Protein AF-A0A8T4SSE7-F1 (afdb_monomer_lite)

pLDDT: mean 73.61, std 21.94, range [21.42, 97.31]

Secondary structure (DSSP, 8-state):
---TTS-GGGGGGS-HHHHHHHHTTS-HHHHHHHHHH--HHHHHHHHHTHHHHHHH-HHHHHHHHHHHHHHHHHHHHTT-SS-HHHHTS-HHHHHHHGGGEEEE--BSSBTT--SS-TT-PPBS---B--HHHHHHHHHHHHHH----SPPEE-SS-GGGS-SSHHHHHHHHHHHHHHH-----EEE---TT-HHHHHHHHHHTTT--SEEE---HHHHHHHHHTTS-----HHHHHH--GGGTTS-TTS-HHHHHHHHTS----S-----------SSS----TTS-----S-SEEEE-SS-EEEEEE-SS--SS-TTSEEEEE--SPPSS-----TTSBTHHHHTTSEEEE----SSS---EEEE-SS-EEEEEE-TT-BEEEE-

Sequence (387 aa):
MKSLGEDRTVLSSFGPYEIIDMLKPIGEDERRKLVHELDKPALAHLAYFLKYFERFLPDFASEVESRVIGEHHKHIDTGSMLPYAISDYSKKEREIIYQNIMAFQAGFGCGGACTFCGLDAVPVVRDRMPLEHQIALFEDIGTHSKRQHPLNYYANDILETIDNVEDYERLSYHFLLNLKSSFNGKTSIPSGKEELYKELCIKYKGGVPVSASLSDENIRRLRNRGIVKISSLSEIKSWQPEDVQFAGLIFPYILEEIFVRGLEPRSVSLRYKQTLHDIGINRNRNKIGYSICESGTIITPYGPHNVMSTFGASDRYPQGQAVVSIGRLSSKPLKIEKGNRVENYLTHSVLINTTHKYGAVRNYKLRNLSSSANVSVNTEGIVVNIF

Radius of gyration: 21.82 Å; chains: 1; bounding box: 56×55×58 Å

Foldseek 3Di:
DPPCPPCVLVQLLFFLVVVLVVCVVPDLVVLLVNLVPHDLQSLLSVLLQLQSCCVRPVSSSVSSVVVLVVQQVVVVVVVDQAFPQPVVADLLRLLQQLQFAQEEEFFSFACVPDLQDLSSGHHDGPGGHALSNLLVVLQSSLVRYPYPDAYDYDRYAVLVHDDAPVSVVSNVVSNCVRRVHQQQGADAQHVPSLVRVLVQCVVVVQDRSHQHQQQLVSVCVNVVVVNDPDNHPVVVVPDALVNPPDPRRDDNVVSCCVHPVVDDPPDDDPDDDDPPPDSFAPPPPPDQADQPDDFFWYGYSSYIKGWAAASHADPRRRSNTSIGGAADADQDEDPDDAQDAPSVQRNRWTWDADDDDPDSWGWIWTDGSHYIWIFTAHSRRTTHDID

Structure (mmCIF, N/CA/C/O backbone):
data_AF-A0A8T4SSE7-F1
#
_entry.id   AF-A0A8T4SSE7-F1
#
loop_
_atom_site.group_PDB
_atom_site.id
_atom_site.type_symbol
_atom_site.label_atom_id
_atom_site.label_alt_id
_atom_site.label_comp_id
_atom_site.label_asym_id
_atom_site.label_entity_id
_atom_site.label_seq_id
_atom_site.pdbx_PDB_ins_code
_atom_site.Cartn_x
_atom_site.Cartn_y
_atom_site.Cartn_z
_atom_site.occupancy
_atom_site.B_iso_or_equiv
_atom_site.auth_seq_id
_atom_site.auth_comp_id
_atom_site.auth_asym_id
_atom_site.auth_atom_id
_atom_site.pdbx_PDB_model_num
ATOM 1 N N . MET A 1 1 ? -31.580 4.420 8.424 1.00 40.78 1 MET A N 1
ATOM 2 C CA . MET A 1 1 ? -30.113 4.261 8.509 1.00 40.78 1 MET A CA 1
ATOM 3 C C . MET A 1 1 ? -29.599 5.340 9.441 1.00 40.78 1 MET A C 1
ATOM 5 O O . MET A 1 1 ? -29.904 6.496 9.179 1.00 40.78 1 MET A O 1
ATOM 9 N N . LYS A 1 2 ? -28.893 4.998 10.533 1.00 36.62 2 LYS A N 1
ATOM 10 C CA . LYS A 1 2 ? -28.059 6.000 11.221 1.00 36.62 2 LYS A CA 1
ATOM 11 C C . LYS A 1 2 ? -27.171 6.625 10.149 1.00 36.62 2 LYS A C 1
ATOM 13 O O . LYS A 1 2 ? -26.639 5.879 9.326 1.00 36.62 2 LYS A O 1
ATOM 18 N N . SER A 1 3 ? -27.131 7.952 10.082 1.00 42.75 3 SER A N 1
ATOM 19 C CA . SER A 1 3 ? -26.379 8.647 9.046 1.00 42.75 3 SER A CA 1
ATOM 20 C C . SER A 1 3 ? -24.946 8.106 9.062 1.00 42.75 3 SER A C 1
ATOM 22 O O . SER A 1 3 ? -24.315 8.010 10.113 1.00 42.75 3 SER A O 1
ATOM 24 N N . LEU A 1 4 ? -24.413 7.743 7.897 1.00 52.50 4 LEU A N 1
ATOM 25 C CA . LEU A 1 4 ? -22.983 7.442 7.749 1.00 52.50 4 LEU A CA 1
ATOM 26 C C . LEU A 1 4 ? -22.098 8.649 8.133 1.00 52.50 4 LEU A C 1
ATOM 28 O O . LEU A 1 4 ? -20.876 8.544 8.135 1.00 52.50 4 LEU A O 1
ATOM 32 N N . GLY A 1 5 ? -22.713 9.794 8.454 1.00 43.19 5 GLY A N 1
ATOM 33 C CA . GLY A 1 5 ? -22.067 11.045 8.811 1.00 43.19 5 GLY A CA 1
ATOM 34 C C . GLY A 1 5 ? -21.585 11.153 10.259 1.00 43.19 5 GLY A C 1
ATOM 35 O O . GLY A 1 5 ? -20.674 11.940 10.487 1.00 43.19 5 GLY A O 1
ATOM 36 N N . GLU A 1 6 ? -22.128 10.396 11.223 1.00 41.72 6 GLU A N 1
ATOM 37 C CA . GLU A 1 6 ? -21.766 10.597 12.643 1.00 41.72 6 GLU A CA 1
ATOM 38 C C . GLU A 1 6 ? -20.554 9.789 13.117 1.00 41.72 6 GLU A C 1
ATOM 40 O O . GLU A 1 6 ? -19.930 10.164 14.107 1.00 41.72 6 GLU A O 1
ATOM 45 N N . ASP A 1 7 ? -20.157 8.737 12.400 1.00 51.44 7 ASP A N 1
ATOM 46 C CA . ASP A 1 7 ? -18.946 7.993 12.743 1.00 51.44 7 ASP A CA 1
ATOM 47 C C . ASP A 1 7 ? -18.224 7.527 11.475 1.00 51.44 7 ASP A C 1
ATOM 49 O O . ASP A 1 7 ? -18.307 6.382 11.048 1.00 51.44 7 ASP A O 1
ATOM 53 N N . ARG A 1 8 ? -17.531 8.453 10.806 1.00 54.66 8 ARG A N 1
ATOM 54 C CA . ARG A 1 8 ? -16.809 8.187 9.545 1.00 54.66 8 ARG A CA 1
ATOM 55 C C . ARG A 1 8 ? -15.664 7.169 9.706 1.00 54.66 8 ARG A C 1
ATOM 57 O O . ARG A 1 8 ? -15.213 6.606 8.710 1.00 54.66 8 ARG A O 1
ATOM 64 N N . THR A 1 9 ? -15.260 6.852 10.944 1.00 56.38 9 THR A N 1
ATOM 65 C CA . THR A 1 9 ? -14.326 5.750 11.252 1.00 56.38 9 THR A CA 1
ATOM 66 C C . THR A 1 9 ? -14.914 4.364 10.953 1.00 56.38 9 THR A C 1
ATOM 68 O O . THR A 1 9 ? -14.173 3.394 10.781 1.00 56.38 9 THR A O 1
ATOM 71 N N . VAL A 1 10 ? -16.235 4.281 10.771 1.00 69.25 10 VAL A N 1
ATOM 72 C CA . VAL A 1 10 ? -16.987 3.044 10.540 1.00 69.25 10 VAL A CA 1
ATOM 73 C C . VAL A 1 10 ? -16.604 2.333 9.237 1.00 69.25 10 VAL A C 1
ATOM 75 O O . VAL A 1 10 ? -16.611 1.106 9.208 1.00 69.25 10 VAL A O 1
ATOM 78 N N . LEU A 1 11 ? -16.211 3.046 8.169 1.00 83.88 11 LEU A N 1
ATOM 79 C CA . LEU A 1 11 ? -15.875 2.391 6.891 1.00 83.88 11 LEU A CA 1
ATOM 80 C C . LEU A 1 11 ? -14.616 1.515 6.980 1.00 83.88 11 LEU A C 1
ATOM 82 O O . LEU A 1 11 ? -14.559 0.470 6.336 1.00 83.88 11 LEU A O 1
ATOM 86 N N . SER A 1 12 ? -13.643 1.889 7.819 1.00 81.94 12 SER A N 1
ATOM 87 C CA . SER A 1 12 ? -12.452 1.058 8.063 1.00 81.94 12 SER A CA 1
ATOM 88 C C . SER A 1 12 ? -12.756 -0.260 8.784 1.00 81.94 12 SER A C 1
ATOM 90 O O . SER A 1 12 ? -11.955 -1.191 8.733 1.00 81.94 12 SER A O 1
ATOM 92 N N . SER A 1 13 ? -13.940 -0.373 9.396 1.00 85.19 13 SER A N 1
ATOM 93 C CA . SER A 1 13 ? -14.414 -1.574 10.088 1.00 85.19 13 SER A CA 1
ATOM 94 C C . SER A 1 13 ? -15.200 -2.528 9.187 1.00 85.19 13 SER A C 1
ATOM 96 O O . SER A 1 13 ? -15.832 -3.452 9.704 1.00 85.19 13 SER A O 1
ATOM 98 N N . PHE A 1 14 ? -15.191 -2.336 7.866 1.00 88.56 14 PHE A N 1
ATOM 99 C CA . PHE A 1 14 ? -15.916 -3.170 6.906 1.00 88.56 14 PHE A CA 1
ATOM 100 C C . PHE A 1 14 ? -15.014 -3.706 5.795 1.00 88.56 14 PHE A C 1
ATOM 102 O O . PHE A 1 14 ? -14.057 -3.054 5.370 1.00 88.56 14 PHE A O 1
ATOM 109 N N . GLY A 1 15 ? -15.347 -4.908 5.319 1.00 87.31 15 GLY A N 1
ATOM 110 C CA . GLY A 1 15 ? -14.763 -5.482 4.114 1.00 87.31 15 GLY A CA 1
ATOM 111 C C . GLY A 1 15 ? -15.315 -4.827 2.840 1.00 87.31 15 GLY A C 1
ATOM 112 O O . GLY A 1 15 ? -16.338 -4.135 2.879 1.00 87.31 15 GLY A O 1
ATOM 113 N N . PRO A 1 16 ? -14.682 -5.066 1.679 1.00 87.50 16 PRO A N 1
ATOM 114 C CA . PRO A 1 16 ? -15.016 -4.376 0.432 1.00 87.50 16 PRO A CA 1
ATOM 115 C C . PRO A 1 16 ? -16.478 -4.571 0.001 1.00 87.50 16 PRO A C 1
ATOM 117 O O . PRO A 1 16 ? -17.128 -3.614 -0.415 1.00 87.50 16 PRO A O 1
ATOM 120 N N . TYR A 1 17 ? -17.024 -5.785 0.133 1.00 88.00 17 TYR A N 1
ATOM 121 C CA . TYR A 1 17 ? -18.411 -6.070 -0.256 1.00 88.00 17 TYR A CA 1
ATOM 122 C C . TYR A 1 17 ? -19.446 -5.457 0.687 1.00 88.00 17 TYR A C 1
ATOM 124 O O . TYR A 1 17 ? -20.481 -4.990 0.225 1.00 88.00 17 TYR A O 1
ATOM 132 N N . GLU A 1 18 ? -19.152 -5.387 1.984 1.00 90.94 18 GLU A N 1
ATOM 133 C CA . GLU A 1 18 ? -20.036 -4.725 2.947 1.00 90.94 18 GLU A CA 1
ATOM 134 C C . GLU A 1 18 ? -20.106 -3.222 2.666 1.00 90.94 18 GLU A C 1
ATOM 136 O O . GLU A 1 18 ? -21.195 -2.653 2.641 1.00 90.94 18 GLU A O 1
ATOM 141 N N . ILE A 1 19 ? -18.963 -2.595 2.360 1.00 92.31 19 ILE A N 1
ATOM 142 C CA . ILE A 1 19 ? -18.916 -1.191 1.932 1.00 92.31 19 ILE A CA 1
ATOM 143 C C . ILE A 1 19 ? -19.742 -1.004 0.655 1.00 92.31 19 ILE A C 1
ATOM 145 O O . ILE A 1 19 ? -20.561 -0.091 0.584 1.00 92.31 19 ILE A O 1
ATOM 149 N N . ILE A 1 20 ? -19.584 -1.882 -0.341 1.00 91.56 20 ILE A N 1
ATOM 150 C CA . ILE A 1 20 ? -20.382 -1.833 -1.574 1.00 91.56 20 ILE A CA 1
ATOM 151 C C . ILE A 1 20 ? -21.882 -1.892 -1.262 1.00 91.56 20 ILE A C 1
ATOM 153 O O . ILE A 1 20 ? -22.641 -1.074 -1.778 1.00 91.56 20 ILE A O 1
ATOM 157 N N . ASP A 1 21 ? -22.319 -2.826 -0.422 1.00 92.00 21 ASP A N 1
ATOM 158 C CA . ASP A 1 21 ? -23.738 -2.999 -0.101 1.00 92.00 21 ASP A CA 1
ATOM 159 C C . ASP A 1 21 ? -24.308 -1.816 0.693 1.00 92.00 21 ASP A C 1
ATOM 161 O O . ASP A 1 21 ? -25.466 -1.446 0.495 1.00 92.00 21 ASP A O 1
ATOM 165 N N . MET A 1 22 ? -23.485 -1.154 1.511 1.00 91.88 22 MET A N 1
ATOM 166 C CA . MET A 1 22 ? -23.849 0.094 2.188 1.00 91.88 22 MET A CA 1
ATOM 167 C C . MET A 1 22 ? -23.971 1.283 1.225 1.00 91.88 22 MET A C 1
ATOM 169 O O . MET A 1 22 ? -24.819 2.148 1.436 1.00 91.88 22 MET A O 1
ATOM 173 N N . LEU A 1 23 ? -23.135 1.341 0.184 1.00 93.12 23 LEU A N 1
ATOM 174 C CA . LEU A 1 23 ? -23.059 2.469 -0.753 1.00 93.12 23 LEU A CA 1
ATOM 175 C C . LEU A 1 23 ? -24.004 2.346 -1.959 1.00 93.12 23 LEU A C 1
ATOM 177 O O . LEU A 1 23 ? -24.391 3.365 -2.535 1.00 93.12 23 LEU A O 1
ATOM 181 N N . LYS A 1 24 ? -24.394 1.127 -2.350 1.00 92.62 24 LYS A N 1
ATOM 182 C CA . LYS A 1 24 ? -25.349 0.863 -3.444 1.00 92.62 24 LYS A CA 1
ATOM 183 C C . LYS A 1 24 ? -26.668 1.646 -3.343 1.00 92.62 24 LYS A C 1
ATOM 185 O O . LYS A 1 24 ? -27.065 2.203 -4.363 1.00 92.62 24 LYS A O 1
ATOM 190 N N . PRO A 1 25 ? -27.361 1.712 -2.187 1.00 94.44 25 PRO A N 1
ATOM 191 C CA . PRO A 1 25 ? -28.634 2.431 -2.088 1.00 94.44 25 PRO A CA 1
ATOM 192 C C . PRO A 1 25 ? -28.482 3.960 -2.024 1.00 94.44 25 PRO A C 1
ATOM 194 O O . PRO A 1 25 ? -29.486 4.664 -2.081 1.00 94.44 25 PRO A O 1
ATOM 197 N N . ILE A 1 26 ? -27.258 4.476 -1.876 1.00 92.81 26 ILE A N 1
ATOM 198 C CA . ILE A 1 26 ? -26.971 5.914 -1.775 1.00 92.81 26 ILE A CA 1
ATOM 199 C C . ILE A 1 26 ? -26.943 6.526 -3.184 1.00 92.81 26 ILE A C 1
ATOM 201 O O . ILE A 1 26 ? -26.499 5.880 -4.131 1.00 92.81 26 ILE A O 1
ATOM 205 N N . GLY A 1 27 ? -27.412 7.764 -3.353 1.00 94.38 27 GLY A N 1
ATOM 206 C CA . GLY A 1 27 ? -27.327 8.469 -4.641 1.00 94.38 27 GLY A CA 1
ATOM 207 C C . GLY A 1 27 ? -25.879 8.776 -5.050 1.00 94.38 27 GLY A C 1
ATOM 208 O O . GLY A 1 27 ? -24.997 8.873 -4.198 1.00 94.38 27 GLY A O 1
ATOM 209 N N . GLU A 1 28 ? -25.613 8.945 -6.348 1.00 95.00 28 GLU A N 1
ATOM 210 C CA . GLU A 1 28 ? -24.263 9.257 -6.850 1.00 95.00 28 GLU A CA 1
ATOM 211 C C . GLU A 1 28 ? -23.691 10.543 -6.233 1.00 95.00 28 GLU A C 1
ATOM 213 O O . GLU A 1 28 ? -22.582 10.520 -5.700 1.00 95.00 28 GLU A O 1
ATOM 218 N N . ASP A 1 29 ? -24.470 11.628 -6.214 1.00 95.44 29 ASP A N 1
ATOM 219 C CA . ASP A 1 29 ? -24.053 12.915 -5.640 1.00 95.44 29 ASP A CA 1
ATOM 220 C C . ASP A 1 29 ? -23.711 12.808 -4.150 1.00 95.44 29 ASP A C 1
ATOM 222 O O . ASP A 1 29 ? -22.747 13.401 -3.664 1.00 95.44 29 ASP A O 1
ATOM 226 N N . GLU A 1 30 ? -24.484 12.015 -3.410 1.00 94.38 30 GLU A N 1
ATOM 227 C CA . GLU A 1 30 ? -24.264 11.806 -1.983 1.00 94.38 30 GLU A CA 1
ATOM 228 C C . GLU A 1 30 ? -23.029 10.931 -1.733 1.00 94.38 30 GLU A C 1
ATOM 230 O O . GLU A 1 30 ? -22.240 11.227 -0.834 1.00 94.38 30 GLU A O 1
ATOM 235 N N . ARG A 1 31 ? -22.781 9.917 -2.576 1.00 94.50 31 ARG A N 1
ATOM 236 C CA . ARG A 1 31 ? -21.520 9.161 -2.561 1.00 94.50 31 ARG A CA 1
ATOM 237 C C . ARG A 1 31 ? -20.318 10.050 -2.879 1.00 94.50 31 ARG A C 1
ATOM 239 O O . ARG A 1 31 ? -19.304 9.945 -2.197 1.00 94.50 31 ARG A O 1
ATOM 246 N N . ARG A 1 32 ? -20.423 10.935 -3.872 1.00 94.75 32 ARG A N 1
ATOM 247 C CA . ARG A 1 32 ? -19.366 11.897 -4.222 1.00 94.75 32 ARG A CA 1
ATOM 248 C C . ARG A 1 32 ? -19.057 12.819 -3.045 1.00 94.75 32 ARG A C 1
ATOM 250 O O . ARG A 1 32 ? -17.906 12.952 -2.634 1.00 94.75 32 ARG A O 1
ATOM 257 N N . LYS A 1 33 ? -20.098 13.394 -2.438 1.00 94.06 33 LYS A N 1
ATOM 258 C CA . LYS A 1 33 ? -19.973 14.221 -1.234 1.00 94.06 33 LYS A CA 1
ATOM 259 C C . LYS A 1 33 ? -19.310 13.453 -0.090 1.00 94.06 33 LYS A C 1
ATOM 261 O O . LYS A 1 33 ? -18.388 13.980 0.530 1.00 94.06 33 LYS A O 1
ATOM 266 N N . LEU A 1 34 ? -19.722 12.203 0.141 1.00 93.06 34 LEU A N 1
ATOM 267 C CA . LEU A 1 34 ? -19.093 11.325 1.123 1.00 93.06 34 LEU A CA 1
ATOM 268 C C .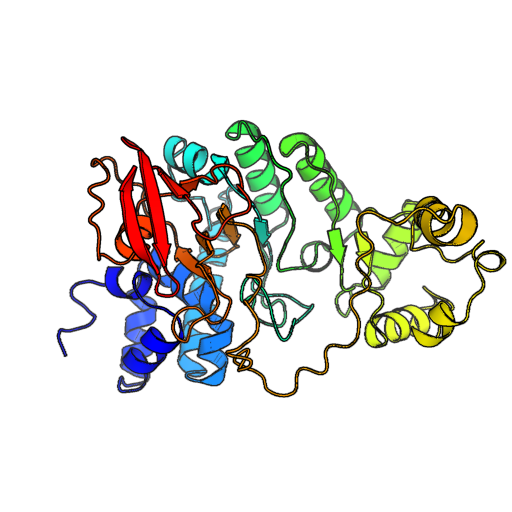 LEU A 1 34 ? -17.592 11.205 0.853 1.00 93.06 34 LEU A C 1
ATOM 270 O O . LEU A 1 34 ? -16.820 11.439 1.776 1.00 93.06 34 LEU A O 1
ATOM 274 N N . VAL A 1 35 ? -17.173 10.908 -0.386 1.00 94.69 35 VAL A N 1
ATOM 275 C CA . VAL A 1 35 ? -15.749 10.785 -0.736 1.00 94.69 35 VAL A CA 1
ATOM 276 C C . VAL A 1 35 ? -14.979 12.034 -0.338 1.00 94.69 35 VAL A C 1
ATOM 278 O O . VAL A 1 35 ? -13.941 11.878 0.287 1.00 94.69 35 VAL A O 1
ATOM 281 N N . HIS A 1 36 ? -15.466 13.247 -0.612 1.00 93.88 36 HIS A N 1
ATOM 282 C CA . HIS A 1 36 ? -14.765 14.489 -0.246 1.00 93.88 36 HIS A CA 1
ATOM 283 C C . HIS A 1 36 ? -14.729 14.785 1.259 1.00 93.88 36 HIS A C 1
ATOM 285 O O . HIS A 1 36 ? -13.872 15.540 1.720 1.00 93.88 36 HIS A O 1
ATOM 291 N N . GLU A 1 37 ? -15.627 14.179 2.026 1.00 92.25 37 GLU A N 1
ATOM 292 C CA . GLU A 1 37 ? -15.759 14.359 3.469 1.00 92.25 37 GLU A CA 1
ATOM 293 C C . GLU A 1 37 ? -14.925 13.372 4.303 1.00 92.25 37 GLU A C 1
ATOM 295 O O . GLU A 1 37 ? -14.794 13.555 5.520 1.00 92.25 37 GLU A O 1
ATOM 300 N N . LEU A 1 38 ? -14.368 12.324 3.684 1.00 92.06 38 LEU A N 1
ATOM 301 C CA . LEU A 1 38 ? -13.548 11.332 4.387 1.00 92.06 38 LEU A CA 1
ATOM 302 C C . LEU A 1 38 ? -12.220 11.931 4.843 1.00 92.06 38 LEU A C 1
ATOM 304 O O . LEU A 1 38 ? -11.599 12.711 4.119 1.00 92.06 38 LEU A O 1
ATOM 308 N N . ASP A 1 39 ? -11.744 11.503 6.005 1.00 91.38 39 ASP A N 1
ATOM 309 C CA . ASP A 1 39 ? -10.364 11.753 6.398 1.00 91.38 39 ASP A CA 1
ATOM 310 C C . ASP A 1 39 ? -9.386 10.886 5.583 1.00 91.38 39 ASP A C 1
ATOM 312 O O . ASP A 1 39 ? -9.774 10.021 4.791 1.00 91.38 39 ASP A O 1
ATOM 316 N N . LYS A 1 40 ? -8.090 11.151 5.752 1.00 92.00 40 LYS A N 1
ATOM 317 C CA . LYS A 1 40 ? -7.031 10.460 5.014 1.00 92.00 40 LYS A CA 1
ATOM 318 C C . LYS A 1 40 ? -6.998 8.945 5.273 1.00 92.00 40 LYS A C 1
ATOM 320 O O . LYS A 1 40 ? -6.937 8.213 4.289 1.00 92.00 40 LYS A O 1
ATOM 325 N N . PRO A 1 41 ? -7.076 8.437 6.521 1.00 92.00 41 PRO A N 1
ATOM 326 C CA . PRO A 1 41 ? -7.122 6.994 6.761 1.00 92.00 41 PRO A CA 1
ATOM 327 C C . PRO A 1 41 ? -8.325 6.306 6.106 1.00 92.00 41 PRO A C 1
ATOM 329 O O . PRO A 1 41 ? -8.163 5.248 5.500 1.00 92.00 41 PRO A O 1
ATOM 332 N N . ALA A 1 42 ? -9.521 6.897 6.170 1.00 92.62 42 ALA A N 1
ATOM 333 C CA . ALA A 1 42 ? -10.693 6.326 5.513 1.00 92.62 42 ALA A CA 1
ATOM 334 C C . ALA A 1 42 ? -10.563 6.365 3.982 1.00 92.62 42 ALA A C 1
ATOM 336 O O . ALA A 1 42 ? -10.877 5.377 3.318 1.00 92.62 42 ALA A O 1
ATOM 337 N N . LEU A 1 43 ? -10.039 7.458 3.415 1.00 94.75 43 LEU A N 1
ATOM 338 C CA . LEU A 1 43 ? -9.764 7.549 1.980 1.00 94.75 43 LEU A CA 1
ATOM 339 C C . LEU A 1 43 ? -8.737 6.497 1.533 1.00 94.75 43 LEU A C 1
ATOM 341 O O . LEU A 1 43 ? -8.958 5.819 0.535 1.00 94.75 43 LEU A O 1
ATOM 345 N N . ALA A 1 44 ? -7.654 6.310 2.291 1.00 94.19 44 ALA A N 1
ATOM 346 C CA . ALA A 1 44 ? -6.632 5.301 2.023 1.00 94.19 44 ALA A CA 1
ATOM 347 C C . ALA A 1 44 ? -7.175 3.866 2.139 1.00 94.19 44 ALA A C 1
ATOM 349 O O . ALA A 1 44 ? -6.761 2.981 1.386 1.00 94.19 44 ALA A O 1
ATOM 350 N N . HIS A 1 45 ? -8.118 3.623 3.054 1.00 94.25 45 HIS A N 1
ATOM 351 C CA . HIS A 1 45 ? -8.819 2.341 3.173 1.00 94.25 45 HIS A CA 1
ATOM 352 C C . HIS A 1 45 ? -9.673 2.048 1.937 1.00 94.25 45 HIS A C 1
ATOM 354 O O . HIS A 1 45 ? -9.603 0.954 1.384 1.00 94.25 45 HIS A O 1
ATOM 360 N N . LEU A 1 46 ? -10.431 3.036 1.452 1.00 95.06 46 LEU A N 1
ATOM 361 C CA . LEU A 1 46 ? -11.211 2.883 0.223 1.00 95.06 46 LEU A CA 1
ATOM 362 C C . LEU A 1 46 ? -10.324 2.743 -1.018 1.00 95.06 46 LEU A C 1
ATOM 364 O O . LEU A 1 46 ? -10.604 1.903 -1.871 1.00 95.06 46 LEU A O 1
ATOM 368 N N . ALA A 1 47 ? -9.241 3.517 -1.104 1.00 94.69 47 ALA A N 1
ATOM 369 C CA . ALA A 1 47 ? -8.286 3.444 -2.205 1.00 94.69 47 ALA A CA 1
ATOM 370 C C . ALA A 1 47 ? -7.678 2.035 -2.345 1.00 94.69 47 ALA A C 1
ATOM 372 O O . ALA A 1 47 ? -7.513 1.538 -3.458 1.00 94.69 47 ALA A O 1
ATOM 373 N N . TYR A 1 48 ? -7.427 1.350 -1.224 1.00 92.38 48 TYR A N 1
ATOM 374 C CA . TYR A 1 48 ? -6.954 -0.037 -1.227 1.00 92.38 48 TYR A CA 1
ATOM 375 C C . TYR A 1 48 ? -7.937 -0.997 -1.919 1.00 92.38 48 TYR A C 1
ATOM 377 O O . TYR A 1 48 ? -7.530 -1.918 -2.622 1.00 92.38 48 TYR A O 1
ATOM 385 N N . PHE A 1 49 ? -9.243 -0.765 -1.761 1.00 91.12 49 PHE A N 1
ATOM 386 C CA . PHE A 1 49 ? -10.301 -1.620 -2.304 1.00 91.12 49 PHE A CA 1
ATOM 387 C C . PHE A 1 49 ? -10.853 -1.170 -3.662 1.00 91.12 49 PHE A C 1
ATOM 389 O O . PHE A 1 49 ? -11.867 -1.714 -4.111 1.00 91.12 49 PHE A O 1
ATOM 396 N N . LEU A 1 50 ? -10.181 -0.250 -4.363 1.00 91.44 50 LEU A N 1
ATOM 397 C CA . LEU A 1 50 ? -10.609 0.247 -5.678 1.00 91.44 50 LEU A CA 1
ATOM 398 C C . LEU A 1 50 ? -10.966 -0.878 -6.657 1.00 91.44 50 LEU A C 1
ATOM 400 O O . LEU A 1 50 ? -12.028 -0.819 -7.268 1.00 91.44 50 LEU A O 1
ATOM 404 N N . LYS A 1 51 ? -10.171 -1.959 -6.716 1.00 85.81 51 LYS A N 1
ATOM 405 C CA . LYS A 1 51 ? -10.422 -3.133 -7.578 1.00 85.81 51 LYS A CA 1
ATOM 406 C C . LYS A 1 51 ? -11.845 -3.696 -7.431 1.00 85.81 51 LYS A C 1
ATOM 408 O O . LYS A 1 51 ? -12.409 -4.219 -8.391 1.00 85.81 51 LYS A O 1
ATOM 413 N N . TYR A 1 52 ? -12.418 -3.634 -6.230 1.00 87.50 52 TYR A N 1
ATOM 414 C CA . TYR A 1 52 ? -13.789 -4.072 -5.986 1.00 87.50 52 TYR A CA 1
ATOM 415 C C . TYR A 1 52 ? -14.784 -3.013 -6.466 1.00 87.50 52 TYR A C 1
ATOM 417 O O . TYR A 1 52 ? -15.731 -3.341 -7.177 1.00 87.50 52 TYR A O 1
ATOM 425 N N . PHE A 1 53 ? -14.563 -1.743 -6.128 1.00 90.94 53 PHE A N 1
ATOM 426 C CA . PHE A 1 53 ? -15.475 -0.659 -6.492 1.00 90.94 53 PHE A CA 1
ATOM 427 C C . PHE A 1 53 ? -15.588 -0.452 -8.001 1.00 90.94 53 PHE A C 1
ATOM 429 O O . PHE A 1 53 ? -16.695 -0.238 -8.472 1.00 90.94 53 PHE A O 1
ATOM 436 N N . GLU A 1 54 ? -14.522 -0.623 -8.780 1.00 88.19 54 GLU A N 1
ATOM 437 C CA . GLU A 1 54 ? -14.582 -0.486 -10.245 1.00 88.19 54 GLU A CA 1
ATOM 438 C C . GLU A 1 54 ? -15.637 -1.377 -10.901 1.00 88.19 54 GLU A C 1
ATOM 440 O O . GLU A 1 54 ? -16.255 -1.007 -11.896 1.00 88.19 54 GLU A O 1
ATOM 445 N N . ARG A 1 55 ? -15.866 -2.560 -10.327 1.00 85.31 55 ARG A N 1
ATOM 446 C CA . ARG A 1 55 ? -16.842 -3.515 -10.850 1.00 85.31 55 ARG A CA 1
ATOM 447 C C . ARG A 1 55 ? -18.276 -3.172 -10.459 1.00 85.31 55 ARG A C 1
ATOM 449 O O . ARG A 1 55 ? -19.192 -3.466 -11.222 1.00 85.31 55 ARG A O 1
ATOM 456 N N . PHE A 1 56 ? -18.486 -2.654 -9.251 1.00 88.69 56 PHE A N 1
ATOM 457 C CA . PHE A 1 56 ? -19.826 -2.541 -8.661 1.00 88.69 56 PHE A CA 1
ATOM 458 C C . PHE A 1 56 ? -20.329 -1.101 -8.536 1.00 88.69 56 PHE A C 1
ATOM 460 O O . PHE A 1 56 ? -21.537 -0.897 -8.482 1.00 88.69 56 PHE A O 1
ATOM 467 N N . LEU A 1 57 ? -19.421 -0.129 -8.459 1.00 93.62 57 LEU A N 1
ATOM 468 C CA . LEU A 1 57 ? -19.657 1.299 -8.250 1.00 93.62 57 LEU A CA 1
ATOM 469 C C . LEU A 1 57 ? -18.576 2.122 -9.000 1.00 93.62 57 LEU A C 1
ATOM 471 O O . LEU A 1 57 ? -17.770 2.794 -8.352 1.00 93.62 57 LEU A O 1
ATOM 475 N N . PRO A 1 58 ? -18.510 2.060 -10.345 1.00 92.75 58 PRO A N 1
ATOM 476 C CA . PRO A 1 58 ? -17.420 2.657 -11.126 1.00 92.75 58 PRO A CA 1
ATOM 477 C C . PRO A 1 58 ? -17.265 4.170 -10.913 1.00 92.75 58 PRO A C 1
ATOM 479 O O . PRO A 1 58 ? -16.142 4.637 -10.741 1.00 92.75 58 PRO A O 1
ATOM 482 N N . ASP A 1 59 ? -18.363 4.926 -10.818 1.00 94.75 59 ASP A N 1
ATOM 483 C CA . ASP A 1 59 ? -18.297 6.379 -10.585 1.00 94.75 59 ASP A CA 1
ATOM 484 C C . ASP A 1 59 ? -17.701 6.705 -9.209 1.00 94.75 59 ASP A C 1
ATOM 486 O O . ASP A 1 59 ? -16.893 7.620 -9.057 1.00 94.75 59 ASP A O 1
ATOM 490 N N . PHE A 1 60 ? -18.037 5.899 -8.197 1.00 95.94 60 PHE A N 1
ATOM 491 C CA . PHE A 1 60 ? -17.453 6.021 -6.862 1.00 95.94 60 PHE A CA 1
ATOM 492 C C . PHE A 1 60 ? -15.966 5.660 -6.859 1.00 95.94 60 PHE A C 1
ATOM 494 O O . PHE A 1 60 ? -15.178 6.346 -6.215 1.00 95.94 60 PHE A O 1
ATOM 501 N N . ALA A 1 61 ? -15.574 4.608 -7.585 1.00 95.19 61 ALA A N 1
ATOM 502 C CA . ALA A 1 61 ? -14.172 4.228 -7.731 1.00 95.19 61 ALA A CA 1
ATOM 503 C C . ALA A 1 61 ? -13.358 5.361 -8.375 1.00 95.19 61 ALA A C 1
ATOM 505 O O . ALA A 1 61 ? -12.326 5.751 -7.832 1.00 95.19 61 ALA A O 1
ATOM 506 N N . SER A 1 62 ? -13.875 5.938 -9.466 1.00 95.56 62 SER A N 1
ATOM 507 C CA . SER A 1 62 ? -13.261 7.073 -10.160 1.00 95.56 62 SER A CA 1
ATOM 508 C C . SER A 1 62 ? -13.118 8.296 -9.252 1.00 95.56 62 SER A C 1
ATOM 510 O O . SER A 1 62 ? -12.106 8.994 -9.315 1.00 95.56 62 SER A O 1
ATOM 512 N N . GLU A 1 63 ? -14.106 8.570 -8.398 1.00 97.31 63 GLU A N 1
ATOM 513 C CA . GLU A 1 63 ? -14.057 9.695 -7.458 1.00 97.31 63 GLU A CA 1
ATOM 514 C C . GLU A 1 63 ? -13.033 9.459 -6.334 1.00 97.31 63 GLU A C 1
ATOM 516 O O . GLU A 1 63 ? -12.223 10.338 -6.036 1.00 97.31 63 GLU A O 1
ATOM 521 N N . VAL A 1 64 ? -13.004 8.259 -5.738 1.00 96.81 64 VAL A N 1
ATOM 522 C CA . VAL A 1 64 ? -12.003 7.881 -4.719 1.00 96.81 64 VAL A CA 1
ATOM 523 C C . VAL A 1 64 ? -10.588 7.989 -5.284 1.00 96.81 64 VAL A C 1
ATOM 525 O O . VAL A 1 64 ? -9.711 8.569 -4.641 1.00 96.81 64 VAL A O 1
ATOM 528 N N . GLU A 1 65 ? -10.373 7.461 -6.488 1.00 96.06 65 GLU A N 1
ATOM 529 C CA . GLU A 1 65 ? -9.105 7.539 -7.209 1.00 96.06 65 GLU A CA 1
ATOM 530 C C . GLU A 1 65 ? -8.685 8.988 -7.476 1.00 96.06 65 GLU A C 1
ATOM 532 O O . GLU A 1 65 ? -7.582 9.393 -7.105 1.00 96.06 65 GLU A O 1
ATOM 537 N N . SER A 1 66 ? -9.576 9.785 -8.072 1.00 96.62 66 SER A N 1
ATOM 538 C CA . SER A 1 66 ? -9.288 11.181 -8.416 1.00 96.62 66 SER A CA 1
ATOM 539 C C . SER A 1 66 ? -8.933 11.990 -7.174 1.00 96.62 66 SER A C 1
ATOM 541 O O . SER A 1 66 ? -7.976 12.767 -7.183 1.00 96.62 66 SER A O 1
ATOM 543 N N . ARG A 1 67 ? -9.659 11.773 -6.068 1.00 96.38 67 ARG A N 1
ATOM 544 C CA . ARG A 1 67 ? -9.369 12.439 -4.800 1.00 96.38 67 ARG A CA 1
ATOM 545 C C . ARG A 1 67 ? -8.004 12.035 -4.251 1.00 96.38 67 ARG A C 1
ATOM 547 O O . ARG A 1 67 ? -7.238 12.913 -3.867 1.00 96.38 67 ARG A O 1
ATOM 554 N N . VAL A 1 68 ? -7.690 10.741 -4.192 1.00 95.62 68 VAL A N 1
ATOM 555 C CA . VAL A 1 68 ? -6.448 10.283 -3.551 1.00 95.62 68 VAL A CA 1
ATOM 556 C C . VAL A 1 68 ? -5.198 10.654 -4.354 1.00 95.62 68 VAL A C 1
ATOM 558 O O . VAL A 1 68 ? -4.204 11.066 -3.758 1.00 95.62 68 VAL A O 1
ATOM 561 N N . ILE A 1 69 ? -5.264 10.599 -5.688 1.00 95.50 69 ILE A N 1
ATOM 562 C CA . ILE A 1 69 ? -4.192 11.084 -6.571 1.00 95.50 69 ILE A CA 1
ATOM 563 C C . ILE A 1 69 ? -4.070 12.610 -6.462 1.00 95.50 69 ILE A C 1
ATOM 565 O O . ILE A 1 69 ? -2.970 13.142 -6.327 1.00 95.50 69 ILE A O 1
ATOM 569 N N . GLY A 1 70 ? -5.194 13.333 -6.425 1.00 96.50 70 GLY A N 1
ATOM 570 C CA . GLY A 1 70 ? -5.195 14.784 -6.240 1.00 96.50 70 GLY A CA 1
ATOM 571 C C . GLY A 1 70 ? -4.522 15.225 -4.935 1.00 96.50 70 GLY A C 1
ATOM 572 O O . GLY A 1 70 ? -3.721 16.156 -4.941 1.00 96.50 70 GLY A O 1
ATOM 573 N N . GLU A 1 71 ? -4.795 14.548 -3.817 1.00 95.25 71 GLU A N 1
ATOM 574 C CA . GLU A 1 71 ? -4.121 14.814 -2.536 1.00 95.25 71 GLU A CA 1
ATOM 575 C C . GLU A 1 71 ? -2.628 14.450 -2.571 1.00 95.25 71 GLU A C 1
ATOM 577 O O . GLU A 1 71 ? -1.806 15.160 -1.989 1.00 95.25 71 GLU A O 1
ATOM 582 N N . HIS A 1 72 ? -2.260 13.388 -3.293 1.00 94.12 72 HIS A N 1
ATOM 583 C CA . HIS A 1 72 ? -0.863 13.021 -3.513 1.00 94.12 72 HIS A CA 1
ATOM 584 C C . HIS A 1 72 ? -0.089 14.121 -4.255 1.00 94.12 72 HIS A C 1
ATOM 586 O O . HIS A 1 72 ? 0.981 14.527 -3.801 1.00 94.12 72 HIS A O 1
ATOM 592 N N . HIS A 1 73 ? -0.651 14.650 -5.343 1.00 94.94 73 HIS A N 1
ATOM 593 C CA . HIS A 1 73 ? -0.047 15.738 -6.116 1.00 94.94 73 HIS A CA 1
ATOM 594 C C . HIS A 1 73 ? 0.049 17.038 -5.319 1.00 94.94 73 HIS A C 1
ATOM 596 O O . HIS A 1 73 ? 1.125 17.625 -5.247 1.00 94.94 73 HIS A O 1
ATOM 602 N N . LYS A 1 74 ? -1.022 17.437 -4.619 1.00 95.00 74 LYS A N 1
ATOM 603 C CA . LYS A 1 74 ? -0.979 18.612 -3.731 1.00 95.00 74 LYS A CA 1
ATOM 604 C C . LYS A 1 74 ? 0.141 18.505 -2.701 1.00 95.00 74 LYS A C 1
ATOM 606 O O . LYS A 1 74 ? 0.789 19.499 -2.397 1.00 95.00 74 LYS A O 1
ATOM 611 N N . HIS A 1 75 ? 0.363 17.310 -2.150 1.00 94.44 75 HIS A N 1
ATOM 612 C CA . HIS A 1 75 ? 1.446 17.069 -1.199 1.00 94.44 75 HIS A CA 1
ATOM 613 C C . HIS A 1 75 ? 2.825 17.227 -1.846 1.00 94.44 75 HIS A C 1
ATOM 615 O O . HIS A 1 75 ? 3.694 17.857 -1.244 1.00 94.44 75 HIS A O 1
ATOM 621 N N . ILE A 1 76 ? 3.023 16.720 -3.066 1.00 91.38 76 ILE A N 1
ATOM 622 C CA . ILE A 1 76 ? 4.261 16.930 -3.838 1.00 91.38 76 ILE A CA 1
ATOM 623 C C . ILE A 1 76 ? 4.525 18.429 -4.037 1.00 91.38 76 ILE A C 1
ATOM 625 O O . ILE A 1 76 ? 5.636 18.892 -3.780 1.00 91.38 76 ILE A O 1
ATOM 629 N N . ASP A 1 77 ? 3.495 19.203 -4.383 1.00 91.31 77 ASP A N 1
ATOM 630 C CA . ASP A 1 77 ? 3.607 20.648 -4.627 1.00 91.31 77 ASP A CA 1
ATOM 631 C C . ASP A 1 77 ? 4.022 21.451 -3.380 1.00 91.31 77 ASP A C 1
ATOM 633 O O . ASP A 1 77 ? 4.516 22.573 -3.496 1.00 91.31 77 ASP A O 1
ATOM 637 N N . THR A 1 78 ? 3.882 20.886 -2.173 1.00 91.19 78 THR A N 1
ATOM 638 C CA . THR A 1 78 ? 4.385 21.521 -0.939 1.00 91.19 78 THR A CA 1
ATOM 639 C C . THR A 1 78 ? 5.908 21.446 -0.778 1.00 91.19 78 THR A C 1
ATOM 641 O O . THR A 1 78 ? 6.454 22.092 0.117 1.00 91.19 78 THR A O 1
ATOM 644 N N . GLY A 1 79 ? 6.604 20.650 -1.600 1.00 86.56 79 GLY A N 1
ATOM 645 C CA . GLY A 1 79 ? 8.044 20.400 -1.479 1.00 86.56 79 GLY A CA 1
ATOM 646 C C . GLY A 1 79 ? 8.426 19.460 -0.326 1.00 86.56 79 GLY A C 1
ATOM 647 O O . GLY A 1 79 ? 9.590 19.404 0.072 1.00 86.56 79 GLY A O 1
ATOM 648 N N . SER A 1 80 ? 7.462 18.737 0.251 1.00 87.25 80 SER A N 1
ATOM 649 C CA . SER A 1 80 ? 7.721 17.761 1.311 1.00 87.25 80 SER A CA 1
ATOM 650 C C . SER A 1 80 ? 8.454 16.535 0.766 1.00 87.25 80 SER A C 1
ATOM 652 O O . SER A 1 80 ? 7.951 15.875 -0.130 1.00 87.25 80 SER A O 1
ATOM 654 N N . MET A 1 81 ? 9.603 16.184 1.350 1.00 90.62 81 MET A N 1
ATOM 655 C CA . MET A 1 81 ? 10.400 15.030 0.899 1.00 90.62 81 MET A CA 1
ATOM 656 C C . MET A 1 81 ? 9.786 13.673 1.264 1.00 90.62 81 MET A C 1
ATOM 658 O O . MET A 1 81 ? 9.971 12.696 0.543 1.00 90.62 81 MET A O 1
ATOM 662 N N . LEU A 1 82 ? 9.079 13.577 2.397 1.00 93.44 82 LEU A N 1
ATOM 663 C CA . LEU A 1 82 ? 8.423 12.325 2.782 1.00 93.44 82 LEU A CA 1
ATOM 664 C C . LEU A 1 82 ? 7.180 12.107 1.916 1.00 93.44 82 LEU A C 1
ATOM 666 O O . LEU A 1 82 ? 6.440 13.062 1.676 1.00 93.44 82 LEU A O 1
ATOM 670 N N . PRO A 1 83 ? 6.877 10.863 1.505 1.00 93.56 83 PRO A N 1
ATOM 671 C CA . PRO A 1 83 ? 5.685 10.601 0.717 1.00 93.56 83 PRO A CA 1
ATOM 672 C C . PRO A 1 83 ? 4.419 10.954 1.493 1.00 93.56 83 PRO A C 1
ATOM 674 O O . PRO A 1 83 ? 4.348 10.739 2.708 1.00 93.56 83 PRO A O 1
ATOM 677 N N . TYR A 1 84 ? 3.387 11.385 0.758 1.00 94.31 84 TYR A N 1
ATOM 678 C CA . TYR A 1 84 ? 2.050 11.650 1.297 1.00 94.31 84 TYR A CA 1
ATOM 679 C C . TYR A 1 84 ? 1.604 10.544 2.255 1.00 94.31 84 TYR A C 1
ATOM 681 O O . TYR A 1 84 ? 1.160 10.830 3.359 1.00 94.31 84 TYR A O 1
ATOM 689 N N . ALA A 1 85 ? 1.804 9.279 1.886 1.00 93.44 85 ALA A N 1
ATOM 690 C CA . ALA A 1 85 ? 1.435 8.125 2.693 1.00 93.44 85 ALA A CA 1
ATOM 691 C C . ALA A 1 85 ? 1.876 8.204 4.164 1.00 93.44 85 ALA A C 1
ATOM 693 O O . ALA A 1 85 ? 1.123 7.780 5.032 1.00 93.44 85 ALA A O 1
ATOM 694 N N . ILE A 1 86 ? 3.061 8.750 4.462 1.00 94.50 86 ILE A N 1
ATOM 695 C CA . ILE A 1 86 ? 3.634 8.734 5.815 1.00 94.50 86 ILE A CA 1
ATOM 696 C C . ILE A 1 86 ? 3.921 10.124 6.401 1.00 94.50 86 ILE A C 1
ATOM 698 O O . ILE A 1 86 ? 4.310 10.232 7.566 1.00 94.50 86 ILE A O 1
ATOM 702 N N . SER A 1 87 ? 3.709 11.186 5.625 1.00 93.81 87 SER A N 1
ATOM 703 C CA . SER A 1 87 ? 4.089 12.556 5.985 1.00 93.81 87 SER A CA 1
ATOM 704 C C . SER A 1 87 ? 3.435 13.065 7.271 1.00 93.81 87 SER A C 1
ATOM 706 O O . SER A 1 87 ? 4.068 13.780 8.044 1.00 93.81 87 SER A O 1
ATOM 708 N N . ASP A 1 88 ? 2.199 12.647 7.541 1.00 92.94 88 ASP A N 1
ATOM 709 C CA . ASP A 1 88 ? 1.446 13.131 8.696 1.00 92.94 88 ASP A CA 1
ATOM 710 C C . ASP A 1 88 ? 1.874 12.478 10.012 1.00 92.94 88 ASP A C 1
ATOM 712 O O . ASP A 1 88 ? 1.622 13.037 11.079 1.00 92.94 88 ASP A O 1
ATOM 716 N N . TYR A 1 89 ? 2.510 11.306 9.980 1.00 94.75 89 TYR A N 1
ATOM 717 C CA . TYR A 1 89 ? 2.824 10.527 11.178 1.00 94.75 89 TYR A CA 1
ATOM 718 C C . TYR A 1 89 ? 4.035 11.109 11.897 1.00 94.75 89 TYR A C 1
ATOM 720 O O . TYR A 1 89 ? 5.072 11.389 11.294 1.00 94.75 89 TYR A O 1
ATOM 728 N N . SER A 1 90 ? 3.935 11.240 13.219 1.00 94.75 90 SER A N 1
ATOM 729 C CA . SER A 1 90 ? 5.068 11.635 14.053 1.00 94.75 90 SER A CA 1
ATOM 730 C C . SER A 1 90 ? 6.204 10.616 13.956 1.00 94.75 90 SER A C 1
ATOM 732 O O . SER A 1 90 ? 5.981 9.437 13.677 1.00 94.75 90 SER A O 1
ATOM 734 N N . LYS A 1 91 ? 7.434 11.040 14.269 1.00 94.00 91 LYS A N 1
ATOM 735 C CA . LYS A 1 91 ? 8.611 10.154 14.290 1.00 94.00 91 LYS A CA 1
ATOM 736 C C . LYS A 1 91 ? 8.352 8.852 15.066 1.00 94.00 91 LYS A C 1
ATOM 738 O O . LYS A 1 91 ? 8.625 7.767 14.568 1.00 94.00 91 LYS A O 1
ATOM 743 N N . LYS A 1 92 ? 7.744 8.960 16.253 1.00 93.31 92 LYS A N 1
ATOM 744 C CA . LYS A 1 92 ? 7.409 7.813 17.112 1.00 93.31 92 LYS A CA 1
ATOM 745 C C . LYS A 1 92 ? 6.342 6.900 16.496 1.00 93.31 92 LYS A C 1
ATOM 747 O O . LYS A 1 92 ? 6.398 5.689 16.684 1.00 93.31 92 LYS A O 1
ATOM 752 N N . GLU A 1 93 ? 5.367 7.456 15.778 1.00 94.81 93 GLU A N 1
ATOM 753 C CA . GLU A 1 93 ? 4.388 6.650 15.039 1.00 94.81 93 GLU A CA 1
ATOM 754 C C . GLU A 1 93 ? 5.062 5.890 13.894 1.00 94.81 93 GLU A C 1
ATOM 756 O O . GLU A 1 93 ? 4.878 4.678 13.789 1.00 94.81 93 GLU A O 1
ATOM 761 N N . ARG A 1 94 ? 5.905 6.565 13.100 1.00 94.50 94 ARG A N 1
ATOM 762 C CA . ARG A 1 94 ? 6.651 5.940 11.996 1.00 94.50 94 ARG A CA 1
ATOM 763 C C . ARG A 1 94 ? 7.568 4.824 12.485 1.00 94.50 94 ARG A C 1
ATOM 765 O O . ARG A 1 94 ? 7.524 3.729 11.939 1.00 94.50 94 ARG A O 1
ATOM 772 N N . GLU A 1 95 ? 8.293 5.033 13.584 1.00 91.94 95 GLU A N 1
ATOM 773 C CA . GLU A 1 95 ? 9.098 3.988 14.236 1.00 91.94 95 GLU A CA 1
ATOM 774 C C . GLU A 1 95 ? 8.290 2.723 14.567 1.00 91.94 95 GLU A C 1
ATOM 776 O O . GLU A 1 95 ? 8.819 1.617 14.477 1.00 91.94 95 GLU A O 1
ATOM 781 N N . ILE A 1 96 ? 7.018 2.852 14.959 1.00 91.94 96 ILE A N 1
ATOM 782 C CA . ILE A 1 96 ? 6.154 1.697 15.242 1.00 91.94 96 ILE A CA 1
ATOM 783 C C . ILE A 1 96 ? 5.635 1.075 13.944 1.00 91.94 96 ILE A C 1
ATOM 785 O O . ILE A 1 96 ? 5.704 -0.144 13.799 1.00 91.94 96 ILE A O 1
ATOM 789 N N . ILE A 1 97 ? 5.167 1.887 12.992 1.00 93.00 97 ILE A N 1
ATOM 790 C CA . ILE A 1 97 ? 4.689 1.428 11.675 1.00 93.00 97 ILE A CA 1
ATOM 791 C C . ILE A 1 97 ? 5.785 0.626 10.961 1.00 93.00 97 ILE A C 1
ATOM 793 O O . ILE A 1 97 ? 5.519 -0.433 10.388 1.00 93.00 97 ILE A O 1
ATOM 797 N N . TYR A 1 98 ? 7.035 1.082 11.063 1.00 90.50 98 TYR A N 1
ATOM 798 C CA . TYR A 1 98 ? 8.179 0.518 10.354 1.00 90.50 98 TYR A CA 1
ATOM 799 C C . TYR A 1 98 ? 8.755 -0.761 10.962 1.00 90.50 98 TYR A C 1
ATOM 801 O O . TYR A 1 98 ? 9.566 -1.431 10.315 1.00 90.50 98 TYR A O 1
ATOM 809 N N . GLN A 1 99 ? 8.352 -1.129 12.182 1.00 85.06 99 GLN A N 1
ATOM 810 C CA . GLN A 1 99 ? 8.848 -2.336 12.855 1.00 85.06 99 GLN A CA 1
ATOM 811 C C . GLN A 1 99 ? 8.464 -3.626 12.134 1.00 85.06 99 GLN A C 1
ATOM 813 O O . GLN A 1 99 ? 9.143 -4.634 12.316 1.00 85.06 99 GLN A O 1
ATOM 818 N N . ASN A 1 100 ? 7.401 -3.603 11.330 1.00 81.19 100 ASN A N 1
ATOM 819 C CA . ASN A 1 100 ? 6.893 -4.796 10.668 1.00 81.19 100 ASN A CA 1
ATOM 820 C C . ASN A 1 100 ? 6.403 -4.527 9.235 1.00 81.19 100 ASN A C 1
ATOM 822 O O . ASN A 1 100 ? 5.423 -5.123 8.791 1.00 81.19 100 ASN A O 1
ATOM 826 N N . ILE A 1 101 ? 7.065 -3.624 8.499 1.00 85.38 101 ILE A N 1
ATOM 827 C CA . ILE A 1 101 ? 6.743 -3.443 7.076 1.00 85.38 101 ILE A CA 1
ATOM 828 C C . ILE A 1 101 ? 7.150 -4.698 6.309 1.00 85.38 101 ILE A C 1
ATOM 830 O O . ILE A 1 101 ? 8.337 -4.988 6.166 1.00 85.38 101 ILE A O 1
ATOM 834 N N . MET A 1 102 ? 6.176 -5.400 5.751 1.00 80.75 102 MET A N 1
ATOM 835 C CA . MET A 1 102 ? 6.402 -6.559 4.889 1.00 80.75 102 MET A CA 1
ATOM 836 C C . MET A 1 102 ? 6.571 -6.164 3.418 1.00 80.75 102 MET A C 1
ATOM 838 O O . MET A 1 102 ? 7.297 -6.823 2.671 1.00 80.75 102 MET A O 1
ATOM 842 N N . ALA A 1 103 ? 5.911 -5.081 3.006 1.00 81.19 103 ALA A N 1
ATOM 843 C CA . ALA A 1 103 ? 5.756 -4.721 1.608 1.00 81.19 103 ALA A CA 1
ATOM 844 C C . ALA A 1 103 ? 5.717 -3.204 1.407 1.00 81.19 103 ALA A C 1
ATOM 846 O O . ALA A 1 103 ? 5.217 -2.460 2.253 1.00 81.19 103 ALA A O 1
ATOM 847 N N . PHE A 1 104 ? 6.206 -2.767 0.254 1.00 85.31 104 PHE A N 1
ATOM 848 C CA . PHE A 1 104 ? 6.051 -1.404 -0.235 1.00 85.31 104 PHE A CA 1
ATOM 849 C C . PHE A 1 104 ? 5.526 -1.430 -1.670 1.00 85.31 104 PHE A C 1
ATOM 851 O O . PHE A 1 104 ? 6.027 -2.208 -2.481 1.00 85.31 104 PHE A O 1
ATOM 858 N N . GLN A 1 105 ? 4.541 -0.578 -1.946 1.00 87.19 105 GLN A N 1
ATOM 859 C CA . GLN A 1 105 ? 3.964 -0.312 -3.256 1.00 87.19 105 GLN A CA 1
ATOM 860 C C . GLN A 1 105 ? 4.187 1.166 -3.590 1.00 87.19 105 GLN A C 1
ATOM 862 O O . GLN A 1 105 ? 3.804 2.047 -2.820 1.00 87.19 105 GLN A O 1
ATOM 867 N N . ALA A 1 106 ? 4.778 1.439 -4.748 1.00 88.44 106 ALA A N 1
ATOM 868 C CA . ALA A 1 106 ? 5.054 2.794 -5.224 1.00 88.44 106 ALA A CA 1
ATOM 869 C C . ALA A 1 106 ? 4.063 3.286 -6.289 1.00 88.44 106 ALA A C 1
ATOM 871 O O . ALA A 1 106 ? 3.948 4.491 -6.491 1.00 88.44 106 ALA A O 1
ATOM 872 N N . GLY A 1 107 ? 3.351 2.385 -6.967 1.00 89.06 107 GLY A N 1
ATOM 873 C CA . GLY A 1 107 ? 2.358 2.731 -7.989 1.00 89.06 107 GLY A CA 1
ATOM 874 C C . GLY A 1 107 ? 0.933 2.790 -7.440 1.00 89.06 107 GLY A C 1
ATOM 875 O O . GLY A 1 107 ? 0.566 2.008 -6.562 1.00 89.06 107 GLY A O 1
ATOM 876 N N . PHE A 1 108 ? 0.092 3.666 -7.983 1.00 88.81 108 PHE A N 1
ATOM 877 C CA . PHE A 1 108 ? -1.363 3.575 -7.852 1.00 88.81 108 PHE A CA 1
ATOM 878 C C . PHE A 1 108 ? -1.863 2.500 -8.824 1.00 88.81 108 PHE A C 1
ATOM 880 O O . PHE A 1 108 ? -2.214 2.789 -9.964 1.00 88.81 108 PHE A O 1
ATOM 887 N N . GLY A 1 109 ? -1.816 1.242 -8.381 1.00 85.44 109 GLY A N 1
ATOM 888 C CA . GLY A 1 109 ? -2.105 0.059 -9.197 1.00 85.44 109 GLY A CA 1
ATOM 889 C C . GLY A 1 109 ? -0.855 -0.730 -9.605 1.00 85.44 109 GLY A C 1
ATOM 890 O O . GLY A 1 109 ? 0.244 -0.461 -9.123 1.00 85.44 109 GLY A O 1
ATOM 891 N N . CYS A 1 110 ? -1.051 -1.736 -10.461 1.00 79.06 110 CYS A N 1
ATOM 892 C CA . CYS A 1 110 ? -0.064 -2.742 -10.860 1.00 79.06 110 CYS A CA 1
ATOM 893 C C . CYS A 1 110 ? -0.214 -3.114 -12.341 1.00 79.06 110 CYS A C 1
ATOM 895 O O . CYS A 1 110 ? -1.274 -3.613 -12.737 1.00 79.06 110 CYS A O 1
ATOM 897 N N . GLY A 1 111 ? 0.831 -3.002 -13.166 1.00 71.06 111 GLY A N 1
ATOM 898 C CA . GLY A 1 111 ? 0.752 -3.432 -14.571 1.00 71.06 111 GLY A CA 1
ATOM 899 C C . GLY A 1 111 ? 0.695 -4.947 -14.772 1.00 71.06 111 GLY A C 1
ATOM 900 O O . GLY A 1 111 ? 0.272 -5.402 -15.831 1.00 71.06 111 GLY A O 1
ATOM 901 N N . GLY A 1 112 ? 1.038 -5.747 -13.756 1.00 64.38 112 GLY A N 1
ATOM 902 C CA . GLY A 1 112 ? 0.959 -7.210 -13.821 1.00 64.38 112 GLY A CA 1
ATOM 903 C C . GLY A 1 112 ? -0.462 -7.787 -13.727 1.00 64.38 112 GLY A C 1
ATOM 904 O O . GLY A 1 112 ? -0.646 -8.964 -14.031 1.00 64.38 112 GLY A O 1
ATOM 905 N N . ALA A 1 113 ? -1.449 -6.992 -13.285 1.00 58.25 113 ALA A N 1
ATOM 906 C CA . ALA A 1 113 ? -2.885 -7.315 -13.249 1.00 58.25 113 ALA A CA 1
ATOM 907 C C . ALA A 1 113 ? -3.230 -8.780 -12.881 1.00 58.25 113 ALA A C 1
ATOM 909 O O . ALA A 1 113 ? -3.943 -9.478 -13.604 1.00 58.25 113 ALA A O 1
ATOM 910 N N . CYS A 1 114 ? -2.730 -9.273 -11.741 1.00 63.44 114 CYS A N 1
ATOM 911 C CA . CYS A 1 114 ? -3.001 -10.648 -11.313 1.00 63.44 114 CYS A CA 1
ATOM 912 C C . CYS A 1 114 ? -4.501 -10.856 -11.039 1.00 63.44 114 CYS A C 1
ATOM 914 O O . CYS A 1 114 ? -5.091 -10.148 -10.218 1.00 63.44 114 CYS A O 1
ATOM 916 N N . THR A 1 115 ? -5.100 -11.890 -11.646 1.00 54.31 115 THR A N 1
ATOM 917 C CA . THR A 1 115 ? -6.503 -12.282 -11.400 1.00 54.31 115 THR A CA 1
ATOM 918 C C . THR A 1 115 ? -6.768 -12.452 -9.900 1.00 54.31 115 THR A C 1
ATOM 920 O O . THR A 1 115 ? -7.738 -11.911 -9.363 1.00 54.31 115 THR A O 1
ATOM 923 N N . PHE A 1 116 ? -5.828 -13.101 -9.202 1.00 61.12 116 PHE A N 1
ATOM 924 C CA . PHE A 1 116 ? -5.781 -13.212 -7.746 1.00 61.12 116 PHE A CA 1
ATOM 925 C C . PHE A 1 116 ? -4.548 -12.467 -7.208 1.00 61.12 116 PHE A C 1
ATOM 927 O O . PHE A 1 116 ? -3.424 -12.972 -7.262 1.00 61.12 116 PHE A O 1
ATOM 934 N N . CYS A 1 117 ? -4.752 -11.234 -6.740 1.00 70.25 117 CYS A N 1
ATOM 935 C CA . CYS A 1 117 ? -3.704 -10.414 -6.139 1.00 70.25 117 CYS A CA 1
ATOM 936 C C . CYS A 1 117 ? -3.818 -10.512 -4.617 1.00 70.25 117 CYS A C 1
ATOM 938 O O . CYS A 1 117 ? -4.802 -10.044 -4.057 1.00 70.25 117 CYS A O 1
ATOM 940 N N . GLY A 1 118 ? -2.802 -11.063 -3.948 1.00 68.50 118 GLY A N 1
ATOM 941 C CA . GLY A 1 118 ? -2.771 -11.167 -2.481 1.00 68.50 118 GLY A CA 1
ATOM 942 C C . GLY A 1 118 ? -2.578 -9.834 -1.747 1.00 68.50 118 GLY A C 1
ATOM 943 O O . GLY A 1 118 ? -2.298 -9.853 -0.560 1.00 68.50 118 GLY A O 1
ATOM 944 N N . LEU A 1 119 ? -2.640 -8.707 -2.460 1.00 76.12 119 LEU A N 1
ATOM 945 C CA . LEU A 1 119 ? -2.628 -7.341 -1.928 1.00 76.12 119 LEU A CA 1
ATOM 946 C C . LEU A 1 119 ? -3.736 -6.485 -2.566 1.00 76.12 119 LEU A C 1
ATOM 948 O O . LEU A 1 119 ? -3.667 -5.265 -2.512 1.00 76.12 119 LEU A O 1
ATOM 952 N N . ASP A 1 120 ? -4.677 -7.116 -3.280 1.00 77.69 120 ASP A N 1
ATOM 953 C CA . ASP A 1 120 ? -5.794 -6.469 -3.983 1.00 77.69 120 ASP A CA 1
ATOM 954 C C . ASP A 1 120 ? -5.436 -5.274 -4.891 1.00 77.69 120 ASP A C 1
ATOM 956 O O . ASP A 1 120 ? -6.306 -4.498 -5.278 1.00 77.69 120 ASP A O 1
ATOM 960 N N . ALA A 1 121 ? -4.174 -5.188 -5.327 1.00 79.88 121 ALA A N 1
ATOM 961 C CA . ALA A 1 121 ? -3.698 -4.133 -6.211 1.00 79.88 121 ALA A CA 1
ATOM 962 C C . ALA A 1 121 ? -4.561 -4.018 -7.475 1.00 79.88 121 ALA A C 1
ATOM 964 O O . ALA A 1 121 ? -4.865 -5.016 -8.144 1.00 79.88 121 ALA A O 1
ATOM 965 N N . VAL A 1 122 ? -4.930 -2.781 -7.793 1.00 82.44 122 VAL A N 1
ATOM 966 C CA . VAL A 1 122 ? -5.738 -2.453 -8.964 1.00 82.44 122 VAL A CA 1
ATOM 967 C C . VAL A 1 122 ? -4.934 -2.715 -10.241 1.00 82.44 122 VAL A C 1
ATOM 969 O O . VAL A 1 122 ? -3.746 -2.389 -10.273 1.00 82.44 122 VAL A O 1
ATOM 972 N N . PRO A 1 123 ? -5.521 -3.310 -11.294 1.00 76.50 123 PRO A N 1
ATOM 973 C CA . PRO A 1 123 ? -4.854 -3.441 -12.583 1.00 76.50 123 PRO A CA 1
ATOM 974 C C . PRO A 1 123 ? -4.472 -2.083 -13.176 1.00 76.50 123 PRO A C 1
ATOM 976 O O . PRO A 1 123 ? -5.249 -1.133 -13.089 1.00 76.50 123 PRO A O 1
ATOM 979 N N . VAL A 1 124 ? -3.327 -2.059 -13.863 1.00 81.12 124 VAL A N 1
ATOM 980 C CA . VAL A 1 124 ? -2.738 -0.887 -14.527 1.00 81.12 124 VAL A CA 1
ATOM 981 C C . VAL A 1 124 ? -2.256 0.165 -13.526 1.00 81.12 124 VAL A C 1
ATOM 983 O O . VAL A 1 124 ? -2.935 0.503 -12.562 1.00 81.12 124 VAL A O 1
ATOM 986 N N . VAL A 1 125 ? -1.053 0.688 -13.756 1.00 85.31 125 VAL A N 1
ATOM 987 C CA . VAL A 1 125 ? -0.534 1.824 -12.988 1.00 85.31 125 VAL A CA 1
ATOM 988 C C . VAL A 1 125 ? -1.180 3.104 -13.506 1.00 85.31 125 VAL A C 1
ATOM 990 O O . VAL A 1 125 ? -1.040 3.422 -14.686 1.00 85.31 125 VAL A O 1
ATOM 993 N N . ARG A 1 126 ? -1.890 3.820 -12.630 1.00 87.75 126 ARG A N 1
ATOM 994 C CA . ARG A 1 126 ? -2.569 5.094 -12.940 1.00 87.75 126 ARG A CA 1
ATOM 995 C C . ARG A 1 126 ? -1.710 6.310 -12.640 1.00 87.75 126 ARG A C 1
ATOM 997 O O . ARG A 1 126 ? -1.797 7.315 -13.331 1.00 87.75 126 ARG A O 1
ATOM 1004 N N . ASP A 1 127 ? -0.886 6.185 -11.612 1.00 91.56 127 ASP A N 1
ATOM 1005 C CA . ASP A 1 127 ? 0.053 7.198 -11.155 1.00 91.56 127 ASP A CA 1
ATOM 1006 C C . ASP A 1 127 ? 1.148 6.527 -10.304 1.00 91.56 127 ASP A C 1
ATOM 1008 O O . ASP A 1 127 ? 1.074 5.324 -10.018 1.00 91.56 127 ASP A O 1
ATOM 1012 N N . ARG A 1 128 ? 2.178 7.264 -9.891 1.00 89.75 128 ARG A N 1
ATOM 1013 C CA . ARG A 1 128 ? 3.303 6.738 -9.115 1.00 89.75 128 ARG A CA 1
ATOM 1014 C C . ARG A 1 128 ? 3.868 7.755 -8.136 1.00 89.75 128 ARG A C 1
ATOM 1016 O O . ARG A 1 128 ? 3.967 8.942 -8.416 1.00 89.75 128 ARG A O 1
ATOM 1023 N N . MET A 1 129 ? 4.371 7.235 -7.024 1.00 91.44 129 MET A N 1
ATOM 1024 C CA . MET A 1 129 ? 5.196 7.994 -6.099 1.00 91.44 129 MET A CA 1
ATOM 1025 C C . MET A 1 129 ? 6.477 8.478 -6.808 1.00 91.44 129 MET A C 1
ATOM 1027 O O . MET A 1 129 ? 7.196 7.645 -7.376 1.00 91.44 129 MET A O 1
ATOM 1031 N N . PRO A 1 130 ? 6.816 9.781 -6.738 1.00 92.50 130 PRO A N 1
ATOM 1032 C CA . PRO A 1 130 ? 8.061 10.302 -7.294 1.00 92.50 130 PRO A CA 1
ATOM 1033 C C . PRO A 1 130 ? 9.290 9.577 -6.745 1.00 92.50 130 PRO A C 1
ATOM 1035 O O . PRO A 1 130 ? 9.305 9.167 -5.582 1.00 92.50 130 PRO A O 1
ATOM 1038 N N . LEU A 1 131 ? 10.342 9.464 -7.560 1.00 92.06 131 LEU A N 1
ATOM 1039 C CA . LEU A 1 131 ? 11.590 8.795 -7.178 1.00 92.06 131 LEU A CA 1
ATOM 1040 C C . LEU A 1 131 ? 12.151 9.328 -5.851 1.00 92.06 131 LEU A C 1
ATOM 1042 O O . LEU A 1 131 ? 12.485 8.547 -4.963 1.00 92.06 131 LEU A O 1
ATOM 1046 N N . GLU A 1 132 ? 12.186 10.651 -5.686 1.00 93.06 132 GLU A N 1
ATOM 1047 C CA . GLU A 1 132 ? 12.723 11.288 -4.478 1.00 93.06 132 GLU A CA 1
ATOM 1048 C C . GLU A 1 132 ? 11.908 10.942 -3.223 1.00 93.06 132 GLU A C 1
ATOM 1050 O O . GLU A 1 132 ? 12.473 10.741 -2.151 1.00 93.06 132 GLU A O 1
ATOM 1055 N N . HIS A 1 133 ? 10.590 10.770 -3.354 1.00 94.19 133 HIS A N 1
ATOM 1056 C CA . HIS A 1 133 ? 9.739 10.323 -2.249 1.00 94.19 133 HIS A CA 1
ATOM 1057 C C . HIS A 1 133 ? 9.981 8.848 -1.903 1.00 94.19 133 HIS A C 1
ATOM 1059 O O . HIS A 1 133 ? 9.953 8.483 -0.727 1.00 94.19 133 HIS A O 1
ATOM 1065 N N . GLN A 1 134 ? 10.239 7.995 -2.903 1.00 92.25 134 GLN A N 1
ATOM 1066 C CA . GLN A 1 134 ? 10.607 6.594 -2.665 1.00 92.25 134 GLN A CA 1
ATOM 1067 C C . GLN A 1 134 ? 11.955 6.498 -1.936 1.00 92.25 134 GLN A C 1
ATOM 1069 O O . GLN A 1 134 ? 12.080 5.755 -0.963 1.00 92.25 134 GLN A O 1
ATOM 1074 N N . ILE A 1 135 ? 12.946 7.286 -2.365 1.00 90.88 135 ILE A N 1
ATOM 1075 C CA . ILE A 1 135 ? 14.266 7.364 -1.727 1.00 90.88 135 ILE A CA 1
ATOM 1076 C C . ILE A 1 135 ? 14.138 7.854 -0.282 1.00 90.88 135 ILE A C 1
ATOM 1078 O O . ILE A 1 135 ? 14.601 7.168 0.633 1.00 90.88 135 ILE A O 1
ATOM 1082 N N . ALA A 1 136 ? 13.452 8.978 -0.063 1.00 93.50 136 ALA A N 1
ATOM 1083 C CA . ALA A 1 136 ? 13.242 9.538 1.269 1.00 93.50 136 ALA A CA 1
ATOM 1084 C C . ALA A 1 136 ? 12.517 8.553 2.197 1.00 93.50 136 ALA A C 1
ATOM 1086 O O . ALA A 1 136 ? 12.843 8.450 3.379 1.00 93.50 136 ALA A O 1
ATOM 1087 N N . LEU A 1 137 ? 11.563 7.779 1.668 1.00 92.19 137 LEU A N 1
ATOM 1088 C CA . LEU A 1 137 ? 10.913 6.715 2.426 1.00 92.19 137 LEU A CA 1
ATOM 1089 C C . LEU A 1 137 ? 11.899 5.614 2.828 1.00 92.19 137 LEU A C 1
ATOM 1091 O O . LEU A 1 137 ? 11.865 5.164 3.971 1.00 92.19 137 LEU A O 1
ATOM 1095 N N . PHE A 1 138 ? 12.771 5.161 1.926 1.00 88.50 138 PHE A N 1
ATOM 1096 C CA . PHE A 1 138 ? 13.751 4.120 2.248 1.00 88.50 138 PHE A CA 1
ATOM 1097 C C . PHE A 1 138 ? 14.754 4.588 3.301 1.00 88.50 138 PHE A C 1
ATOM 1099 O O . PHE A 1 138 ? 15.052 3.830 4.222 1.00 88.50 138 PHE A O 1
ATOM 1106 N N . GLU A 1 139 ? 15.213 5.834 3.219 1.00 89.75 139 GLU A N 1
ATOM 1107 C CA . GLU A 1 139 ? 16.072 6.459 4.231 1.00 89.75 139 GLU A CA 1
ATOM 1108 C C . GLU A 1 139 ? 15.368 6.597 5.585 1.00 89.75 139 GLU A C 1
ATOM 1110 O O . GLU A 1 139 ? 15.931 6.243 6.627 1.00 89.75 139 GLU A O 1
ATOM 1115 N N . ASP A 1 140 ? 14.111 7.050 5.588 1.00 92.12 140 ASP A N 1
ATOM 1116 C CA . ASP A 1 140 ? 13.306 7.166 6.805 1.00 92.12 140 ASP A CA 1
ATOM 1117 C C . ASP A 1 140 ? 13.054 5.777 7.421 1.00 92.12 140 ASP A C 1
ATOM 1119 O O . ASP A 1 140 ? 13.196 5.614 8.634 1.00 92.12 140 ASP A O 1
ATOM 1123 N N . ILE A 1 141 ? 12.786 4.740 6.618 1.00 88.94 141 ILE A N 1
ATOM 1124 C CA . ILE A 1 141 ? 12.677 3.355 7.107 1.00 88.94 141 ILE A CA 1
ATOM 1125 C C . ILE A 1 141 ? 14.013 2.879 7.684 1.00 88.94 141 ILE A C 1
ATOM 1127 O O . ILE A 1 141 ? 14.030 2.354 8.798 1.00 88.94 141 ILE A O 1
ATOM 1131 N N . GLY A 1 142 ? 15.125 3.064 6.969 1.00 84.75 142 GLY A N 1
ATOM 1132 C CA . GLY A 1 142 ? 16.454 2.635 7.418 1.00 84.75 142 GLY A CA 1
ATOM 1133 C C . GLY A 1 142 ? 16.894 3.305 8.721 1.00 84.75 142 GLY A C 1
ATOM 1134 O O . GLY A 1 142 ? 17.514 2.668 9.572 1.00 84.75 142 GLY A O 1
ATOM 1135 N N . THR A 1 143 ? 16.498 4.564 8.921 1.00 86.19 143 THR A N 1
ATOM 1136 C CA . THR A 1 143 ? 16.787 5.336 10.139 1.00 86.19 143 THR A CA 1
ATOM 1137 C C . THR A 1 143 ? 16.001 4.835 11.351 1.00 86.19 143 THR A C 1
ATOM 1139 O O . THR A 1 143 ? 16.525 4.784 12.465 1.00 86.19 143 THR A O 1
ATOM 1142 N N . HIS A 1 144 ? 14.734 4.470 11.156 1.00 82.25 144 HIS A N 1
ATOM 1143 C CA . HIS A 1 144 ? 13.799 4.214 12.257 1.00 82.25 144 HIS A CA 1
ATOM 1144 C C . HIS A 1 144 ? 13.521 2.728 12.500 1.00 82.25 144 HIS A C 1
ATOM 1146 O O . HIS A 1 144 ? 12.889 2.370 13.497 1.00 82.25 144 HIS A O 1
ATOM 1152 N N . SER A 1 145 ? 13.982 1.842 11.618 1.00 75.31 145 SER A N 1
ATOM 1153 C CA . SER A 1 145 ? 13.664 0.423 11.689 1.00 75.31 145 SER A CA 1
ATOM 1154 C C . SER A 1 145 ? 14.848 -0.429 12.150 1.00 75.31 145 SER A C 1
ATOM 1156 O O . SER A 1 145 ? 15.877 -0.524 11.489 1.00 75.31 145 SER A O 1
ATOM 1158 N N . LYS A 1 146 ? 14.678 -1.148 13.268 1.00 66.62 146 LYS A N 1
ATOM 1159 C CA . LYS A 1 146 ? 15.578 -2.241 13.699 1.00 66.62 146 LYS A CA 1
ATOM 1160 C C . LYS A 1 146 ? 15.156 -3.574 13.071 1.00 66.62 146 LYS A C 1
ATOM 1162 O O . LYS A 1 146 ? 14.957 -4.566 13.772 1.00 66.62 146 LYS A O 1
ATOM 1167 N N . ARG A 1 147 ? 14.917 -3.563 11.761 1.00 64.12 147 ARG A N 1
ATOM 1168 C CA . ARG A 1 147 ? 14.321 -4.685 11.030 1.00 64.12 147 ARG A CA 1
ATOM 1169 C C . ARG A 1 147 ? 15.108 -5.979 11.186 1.00 64.12 147 ARG A C 1
ATOM 1171 O O . ARG A 1 147 ? 16.332 -5.988 11.123 1.00 64.12 147 ARG A O 1
ATOM 1178 N N . GLN A 1 148 ? 14.361 -7.072 11.315 1.00 54.22 148 GLN A N 1
ATOM 1179 C CA . GLN A 1 148 ? 14.883 -8.442 11.268 1.00 54.22 148 GLN A CA 1
ATOM 1180 C C . GLN A 1 148 ? 14.514 -9.169 9.965 1.00 54.22 148 GLN A C 1
ATOM 1182 O O . GLN A 1 148 ? 15.004 -10.269 9.726 1.00 54.22 148 GLN A O 1
ATOM 1187 N N . HIS A 1 149 ? 13.662 -8.570 9.122 1.00 59.88 149 HIS A N 1
ATOM 1188 C CA . HIS A 1 149 ? 13.104 -9.211 7.930 1.00 59.88 149 HIS A CA 1
ATOM 1189 C C . HIS A 1 149 ? 13.330 -8.375 6.660 1.00 59.88 149 HIS A C 1
ATOM 1191 O O . HIS A 1 149 ? 13.233 -7.139 6.725 1.00 59.88 149 HIS A O 1
ATOM 1197 N N . PRO A 1 150 ? 13.587 -9.028 5.509 1.00 62.69 150 PRO A N 1
ATOM 1198 C CA . PRO A 1 150 ? 13.738 -8.351 4.222 1.00 62.69 150 PRO A CA 1
ATOM 1199 C C . PRO A 1 150 ? 12.472 -7.563 3.863 1.00 62.69 150 PRO A C 1
ATOM 1201 O O . PRO A 1 150 ? 11.364 -7.971 4.213 1.00 62.69 150 PRO A O 1
ATOM 1204 N N . LEU A 1 151 ? 12.636 -6.403 3.220 1.00 69.06 151 LEU A N 1
ATOM 1205 C CA . LEU A 1 151 ? 11.519 -5.669 2.622 1.00 69.06 151 LEU A CA 1
ATOM 1206 C C . LEU A 1 151 ? 11.317 -6.192 1.212 1.00 69.06 151 LEU A C 1
ATOM 1208 O O . LEU A 1 151 ? 12.280 -6.323 0.459 1.00 69.06 151 LEU A O 1
ATOM 1212 N N . ASN A 1 152 ? 10.068 -6.433 0.844 1.00 66.38 152 ASN A N 1
ATOM 1213 C CA . ASN A 1 152 ? 9.726 -6.784 -0.518 1.00 66.38 152 ASN A CA 1
ATOM 1214 C C . ASN A 1 152 ? 9.126 -5.570 -1.240 1.00 66.38 152 ASN A C 1
ATOM 1216 O O . ASN A 1 152 ? 8.216 -4.916 -0.724 1.00 66.38 152 ASN A O 1
ATOM 1220 N N . TYR A 1 153 ? 9.617 -5.297 -2.446 1.00 66.75 153 TYR A N 1
ATOM 1221 C CA . TYR A 1 153 ? 8.972 -4.380 -3.383 1.00 66.75 153 TYR A CA 1
ATOM 1222 C C . TYR A 1 153 ? 7.806 -5.137 -4.040 1.00 66.75 153 TYR A C 1
ATOM 1224 O O . TYR A 1 153 ? 8.026 -6.154 -4.699 1.00 66.75 153 TYR A O 1
ATOM 1232 N N . TYR A 1 154 ? 6.567 -4.717 -3.785 1.00 68.00 154 TYR A N 1
ATOM 1233 C CA . TYR A 1 154 ? 5.351 -5.464 -4.119 1.00 68.00 154 TYR A CA 1
ATOM 1234 C C . TYR A 1 154 ? 4.317 -4.589 -4.824 1.00 68.00 154 TYR A C 1
ATOM 1236 O O . TYR A 1 154 ? 4.343 -3.370 -4.737 1.00 68.00 154 TYR A O 1
ATOM 1244 N N . ALA A 1 155 ? 3.351 -5.253 -5.467 1.00 59.41 155 ALA A N 1
ATOM 1245 C CA . ALA A 1 155 ? 2.155 -4.652 -6.059 1.00 59.41 155 ALA A CA 1
ATOM 1246 C C . ALA A 1 155 ? 2.388 -3.633 -7.189 1.00 59.41 155 ALA A C 1
ATOM 1248 O O . ALA A 1 155 ? 1.418 -3.198 -7.788 1.00 59.41 155 ALA A O 1
ATOM 1249 N N . ASN A 1 156 ? 3.626 -3.342 -7.572 1.00 67.50 156 ASN A N 1
ATOM 1250 C CA . ASN A 1 156 ? 3.979 -2.696 -8.830 1.00 67.50 156 ASN A CA 1
ATOM 1251 C C . ASN A 1 156 ? 5.410 -3.088 -9.224 1.00 67.50 156 ASN A C 1
ATOM 1253 O O . ASN A 1 156 ? 6.206 -3.533 -8.394 1.00 67.50 156 ASN A O 1
ATOM 1257 N N . ASP A 1 157 ? 5.716 -2.965 -10.505 1.00 71.44 157 ASP A N 1
ATOM 1258 C CA . ASP A 1 157 ? 7.046 -3.210 -11.041 1.00 71.44 157 ASP A CA 1
ATOM 1259 C C . ASP A 1 157 ? 7.954 -2.013 -10.746 1.00 71.44 157 ASP A C 1
ATOM 1261 O O . ASP A 1 157 ? 7.519 -0.868 -10.883 1.00 71.44 157 ASP A O 1
ATOM 1265 N N . ILE A 1 158 ? 9.227 -2.234 -10.401 1.00 73.94 158 ILE A N 1
ATOM 1266 C CA . ILE A 1 158 ? 10.151 -1.103 -10.233 1.00 73.94 158 ILE A CA 1
ATOM 1267 C C . ILE A 1 158 ? 10.244 -0.282 -11.524 1.00 73.94 158 ILE A C 1
ATOM 1269 O O . ILE A 1 158 ? 10.253 0.945 -11.453 1.00 73.94 158 ILE A O 1
ATOM 1273 N N . LEU A 1 159 ? 10.211 -0.938 -12.692 1.00 79.00 159 LEU A N 1
ATOM 1274 C CA . LEU A 1 159 ? 10.289 -0.290 -14.002 1.00 79.00 159 LEU A CA 1
ATOM 1275 C C . LEU A 1 159 ? 9.079 0.611 -14.296 1.00 79.00 159 LEU A C 1
ATOM 1277 O O . LEU A 1 159 ? 9.165 1.471 -15.169 1.00 79.00 159 LEU A O 1
ATOM 1281 N N . GLU A 1 160 ? 7.962 0.458 -13.575 1.00 80.75 160 GLU A N 1
ATOM 1282 C CA . GLU A 1 160 ? 6.814 1.377 -13.669 1.00 80.75 160 GLU A CA 1
ATOM 1283 C C . GLU A 1 160 ? 7.119 2.727 -13.021 1.00 80.75 160 GLU A C 1
ATOM 1285 O O . GLU A 1 160 ? 6.493 3.736 -13.343 1.00 80.75 160 GLU A O 1
ATOM 1290 N N . THR A 1 161 ? 8.107 2.773 -12.130 1.00 81.50 161 THR A N 1
ATOM 1291 C CA . THR A 1 161 ? 8.330 3.924 -11.247 1.00 81.50 161 THR A CA 1
ATOM 1292 C C . THR A 1 161 ? 9.607 4.699 -11.512 1.00 81.50 161 THR A C 1
ATOM 1294 O O . THR A 1 161 ? 9.872 5.686 -10.834 1.00 81.50 161 THR A O 1
ATOM 1297 N N . ILE A 1 162 ? 10.362 4.274 -12.519 1.00 85.75 162 ILE A N 1
ATOM 1298 C CA . ILE A 1 162 ? 11.612 4.892 -12.951 1.00 85.75 162 ILE A CA 1
ATOM 1299 C C . ILE A 1 162 ? 11.572 5.161 -14.451 1.00 85.75 162 ILE A C 1
ATOM 1301 O O . ILE A 1 162 ? 10.841 4.480 -15.181 1.00 85.75 162 ILE A O 1
ATOM 1305 N N . ASP A 1 163 ? 12.360 6.119 -14.929 1.00 88.88 163 ASP A N 1
ATOM 1306 C CA . ASP A 1 163 ? 12.350 6.499 -16.344 1.00 88.88 163 ASP A CA 1
ATOM 1307 C C . ASP A 1 163 ? 13.642 6.178 -17.080 1.00 88.88 163 ASP A C 1
ATOM 1309 O O . ASP A 1 163 ? 13.611 5.999 -18.297 1.00 88.88 163 ASP A O 1
ATOM 1313 N N . ASN A 1 164 ? 14.749 6.032 -16.360 1.00 89.75 164 ASN A N 1
ATOM 1314 C CA . ASN A 1 164 ? 16.056 5.770 -16.945 1.00 89.75 164 ASN A CA 1
ATOM 1315 C C . ASN A 1 164 ? 16.911 4.846 -16.048 1.00 89.75 164 ASN A C 1
ATOM 1317 O O . ASN A 1 164 ? 16.513 4.437 -14.954 1.00 89.75 164 ASN A O 1
ATOM 1321 N N . VAL A 1 165 ? 18.097 4.480 -16.539 1.00 83.06 165 VAL A N 1
ATOM 1322 C CA . VAL A 1 165 ? 19.043 3.606 -15.825 1.00 83.06 165 VAL A CA 1
ATOM 1323 C C . VAL A 1 165 ? 19.615 4.261 -14.561 1.00 83.06 165 VAL A C 1
ATOM 1325 O O . VAL A 1 165 ? 19.891 3.563 -13.589 1.00 83.06 165 VAL A O 1
ATOM 1328 N N . GLU A 1 166 ? 19.788 5.581 -14.549 1.00 88.31 166 GLU A N 1
ATOM 1329 C CA . GLU A 1 166 ? 20.297 6.313 -13.384 1.00 88.31 166 GLU A CA 1
ATOM 1330 C C . GLU A 1 166 ? 19.287 6.277 -12.228 1.00 88.31 166 GLU A C 1
ATOM 1332 O O . GLU A 1 166 ? 19.657 5.969 -11.096 1.00 88.31 166 GLU A O 1
ATOM 1337 N N . ASP A 1 167 ? 17.999 6.476 -12.514 1.00 89.19 167 ASP A N 1
ATOM 1338 C CA . ASP A 1 167 ? 16.913 6.331 -11.542 1.00 89.19 167 ASP A CA 1
ATOM 1339 C C . ASP A 1 167 ? 16.907 4.929 -10.923 1.00 89.19 167 ASP A C 1
ATOM 1341 O O . ASP A 1 167 ? 16.762 4.778 -9.708 1.00 89.19 167 ASP A O 1
ATOM 1345 N N . TYR A 1 168 ? 17.100 3.895 -11.754 1.00 82.44 168 TYR A N 1
ATOM 1346 C CA . TYR A 1 168 ? 17.203 2.512 -11.292 1.00 82.44 168 TYR A CA 1
ATOM 1347 C C . TYR A 1 168 ? 18.356 2.331 -10.301 1.00 82.44 168 TYR A C 1
ATOM 1349 O O . TYR A 1 168 ? 18.182 1.714 -9.247 1.00 82.44 168 TYR A O 1
ATOM 1357 N N . GLU A 1 169 ? 19.534 2.858 -10.635 1.00 80.00 169 GLU A N 1
ATOM 1358 C CA . GLU A 1 169 ? 20.732 2.764 -9.802 1.00 80.00 169 GLU A CA 1
ATOM 1359 C C . GLU A 1 169 ? 20.565 3.496 -8.484 1.00 80.00 169 GLU A C 1
ATOM 1361 O O . GLU A 1 169 ? 20.850 2.923 -7.431 1.00 80.00 169 GLU A O 1
ATOM 1366 N N . ARG A 1 170 ? 20.048 4.727 -8.533 1.00 82.75 170 ARG A N 1
ATOM 1367 C CA . ARG A 1 170 ? 19.750 5.527 -7.345 1.00 82.75 170 ARG A CA 1
ATOM 1368 C C . ARG A 1 170 ? 18.767 4.783 -6.444 1.00 82.75 170 ARG A C 1
ATOM 1370 O O . ARG A 1 170 ? 19.070 4.533 -5.278 1.00 82.75 170 ARG A O 1
ATOM 1377 N N . LEU A 1 171 ? 17.630 4.344 -6.982 1.00 82.62 171 LEU A N 1
ATOM 1378 C CA . LEU A 1 171 ? 16.606 3.652 -6.199 1.00 82.62 171 LEU A CA 1
ATOM 1379 C C . LEU A 1 171 ? 17.133 2.347 -5.585 1.00 82.62 171 LEU A C 1
ATOM 1381 O O . LEU A 1 171 ? 16.929 2.091 -4.396 1.00 82.62 171 LEU A O 1
ATOM 1385 N N . SER A 1 172 ? 17.854 1.546 -6.372 1.00 74.62 172 SER A N 1
ATOM 1386 C CA . SER A 1 172 ? 18.441 0.279 -5.921 1.00 74.62 172 SER A CA 1
ATOM 1387 C C . SER A 1 172 ? 19.505 0.498 -4.846 1.00 74.62 172 SER A C 1
ATOM 1389 O O . SER A 1 172 ? 19.530 -0.232 -3.855 1.00 74.62 172 SER A O 1
ATOM 1391 N N . TYR A 1 173 ? 20.350 1.522 -4.998 1.00 74.81 173 TYR A N 1
ATOM 1392 C CA . TYR A 1 173 ? 21.351 1.898 -4.003 1.00 74.81 173 TYR A CA 1
ATOM 1393 C C . TYR A 1 173 ? 20.699 2.248 -2.664 1.00 74.81 173 TYR A C 1
ATOM 1395 O O . TYR A 1 173 ? 21.038 1.642 -1.646 1.00 74.81 173 TYR A O 1
ATOM 1403 N N . HIS A 1 174 ? 19.716 3.156 -2.658 1.00 75.31 174 HIS A N 1
ATOM 1404 C CA . HIS A 1 174 ? 19.031 3.546 -1.424 1.00 75.31 174 HIS A CA 1
ATOM 1405 C C . HIS A 1 174 ? 18.243 2.383 -0.813 1.00 75.31 174 HIS A C 1
ATOM 1407 O O . HIS A 1 174 ? 18.226 2.246 0.411 1.00 75.31 174 HIS A O 1
ATOM 1413 N N . PHE A 1 175 ? 17.646 1.509 -1.626 1.00 72.44 175 PHE A N 1
ATOM 1414 C CA . PHE A 1 175 ? 16.972 0.315 -1.122 1.00 72.44 175 PHE A CA 1
ATOM 1415 C C . PHE A 1 175 ? 17.954 -0.635 -0.422 1.00 72.44 175 PHE A C 1
ATOM 1417 O O . PHE A 1 175 ? 17.731 -1.026 0.723 1.00 72.44 175 PHE A O 1
ATOM 1424 N N . LEU A 1 176 ? 19.058 -0.994 -1.083 1.00 69.56 176 LEU A N 1
ATOM 1425 C CA . LEU A 1 176 ? 20.056 -1.920 -0.541 1.00 69.56 176 LEU A CA 1
ATOM 1426 C C . LEU A 1 176 ? 20.730 -1.353 0.714 1.00 69.56 176 LEU A C 1
ATOM 1428 O O . LEU A 1 176 ? 20.837 -2.053 1.724 1.00 69.56 176 LEU A O 1
ATOM 1432 N N . LEU A 1 177 ? 21.144 -0.083 0.662 1.00 74.31 177 LEU A N 1
ATOM 1433 C CA . LEU A 1 177 ? 21.842 0.594 1.751 1.00 74.31 177 LEU A CA 1
ATOM 1434 C C . LEU A 1 177 ? 20.965 0.703 3.000 1.00 74.31 177 LEU A C 1
ATOM 1436 O O . LEU A 1 177 ? 21.390 0.326 4.094 1.00 74.31 177 LEU A O 1
ATOM 1440 N N . ASN A 1 178 ? 19.744 1.216 2.841 1.00 72.38 178 ASN A N 1
ATOM 1441 C CA . ASN A 1 178 ? 18.914 1.582 3.983 1.00 72.38 178 ASN A CA 1
ATOM 1442 C C . ASN A 1 178 ? 18.113 0.405 4.534 1.00 72.38 178 ASN A C 1
ATOM 1444 O O . ASN A 1 178 ? 17.855 0.341 5.734 1.00 72.38 178 ASN A O 1
ATOM 1448 N N . LEU A 1 179 ? 17.728 -0.549 3.684 1.00 68.88 179 LEU A N 1
ATOM 1449 C CA . LEU A 1 179 ? 16.822 -1.622 4.093 1.00 68.88 179 LEU A CA 1
ATOM 1450 C C . LEU A 1 179 ? 17.541 -2.931 4.405 1.00 68.88 179 LEU A C 1
ATOM 1452 O O . LEU A 1 179 ? 16.898 -3.852 4.911 1.00 68.88 179 LEU A O 1
ATOM 1456 N N . LYS A 1 180 ? 18.853 -3.023 4.118 1.00 63.38 180 LYS A N 1
ATOM 1457 C CA . LYS A 1 180 ? 19.686 -4.228 4.315 1.00 63.38 180 LYS A CA 1
ATOM 1458 C C . LYS A 1 180 ? 19.006 -5.501 3.798 1.00 63.38 180 LYS A C 1
ATOM 1460 O O . LYS A 1 180 ? 19.124 -6.576 4.383 1.00 63.38 180 LYS A O 1
ATOM 1465 N N . SER A 1 181 ? 18.241 -5.352 2.724 1.00 57.62 181 SER A N 1
ATOM 1466 C CA . SER A 1 181 ? 17.415 -6.395 2.132 1.00 57.62 181 SER A CA 1
ATOM 1467 C C . SER A 1 181 ? 18.027 -6.810 0.805 1.00 57.62 181 SER A C 1
ATOM 1469 O O . SER A 1 181 ? 18.650 -5.990 0.132 1.00 57.62 181 SER A O 1
ATOM 1471 N N . SER A 1 182 ? 17.829 -8.061 0.392 1.00 49.41 182 SER A N 1
ATOM 1472 C CA . SER A 1 182 ? 18.077 -8.415 -1.000 1.00 49.41 182 SER A CA 1
ATOM 1473 C C . SER A 1 182 ? 17.077 -7.654 -1.872 1.00 49.41 182 SER A C 1
ATOM 1475 O O . SER A 1 182 ? 15.863 -7.728 -1.672 1.00 49.41 182 SER A O 1
ATOM 1477 N N . PHE A 1 183 ? 17.588 -6.877 -2.824 1.00 48.06 183 PHE A N 1
ATOM 1478 C CA . PHE A 1 183 ? 16.754 -6.280 -3.855 1.00 48.06 183 PHE A CA 1
ATOM 1479 C C . PHE A 1 183 ? 16.426 -7.376 -4.874 1.00 48.06 183 PHE A C 1
ATOM 1481 O O . PHE A 1 183 ? 17.279 -7.774 -5.663 1.00 48.06 183 PHE A O 1
ATOM 1488 N N . ASN A 1 1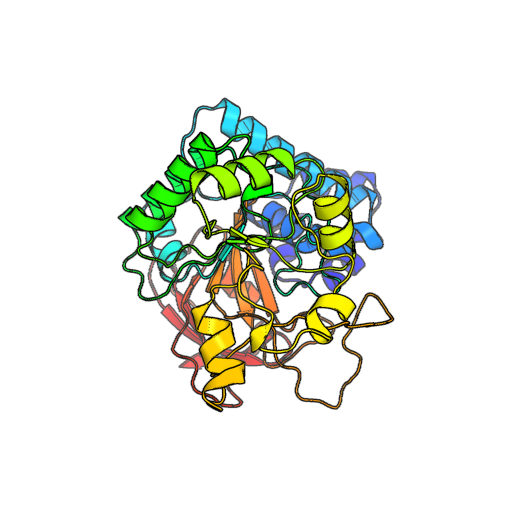84 ? 15.210 -7.920 -4.814 1.00 44.34 184 ASN A N 1
ATOM 1489 C CA . ASN A 1 184 ? 14.700 -8.835 -5.831 1.00 44.34 184 ASN A CA 1
ATOM 1490 C C . ASN A 1 184 ? 13.429 -8.234 -6.430 1.00 44.34 184 ASN A C 1
ATOM 1492 O O . ASN A 1 184 ? 12.317 -8.524 -5.985 1.00 44.34 184 ASN A O 1
ATOM 1496 N N . GLY A 1 185 ? 13.604 -7.347 -7.411 1.00 48.25 185 GLY A N 1
ATOM 1497 C CA . GLY A 1 185 ? 12.488 -6.851 -8.203 1.00 48.25 185 GLY A CA 1
ATOM 1498 C C . GLY A 1 185 ? 12.007 -7.971 -9.116 1.00 48.25 185 GLY A C 1
ATOM 1499 O O . GLY A 1 185 ? 12.682 -8.301 -10.085 1.00 48.25 185 GLY A O 1
ATOM 1500 N N . LYS A 1 186 ? 10.864 -8.589 -8.818 1.00 51.97 186 LYS A N 1
ATOM 1501 C CA . LYS A 1 186 ? 10.202 -9.495 -9.766 1.00 51.97 186 LYS A CA 1
ATOM 1502 C C . LYS A 1 186 ? 9.326 -8.654 -10.675 1.00 51.97 186 LYS A C 1
ATOM 1504 O O . LYS A 1 186 ? 8.378 -8.041 -10.199 1.00 51.97 186 LYS A O 1
ATOM 1509 N N . THR A 1 187 ? 9.647 -8.632 -11.957 1.00 49.97 187 THR A N 1
ATOM 1510 C CA . THR A 1 187 ? 9.080 -7.689 -12.907 1.00 49.97 187 THR A CA 1
ATOM 1511 C C . THR A 1 187 ? 8.253 -8.360 -13.975 1.00 49.97 187 THR A C 1
ATOM 1513 O O . THR A 1 187 ? 8.616 -9.379 -14.542 1.00 49.97 187 THR A O 1
ATOM 1516 N N . SER A 1 188 ? 7.096 -7.811 -14.283 1.00 57.19 188 SER A N 1
ATOM 1517 C CA . SER A 1 188 ? 6.479 -7.987 -15.589 1.00 57.19 188 SER A CA 1
ATOM 1518 C C . SER A 1 188 ? 6.852 -6.744 -16.369 1.00 57.19 188 SER A C 1
ATOM 1520 O O . SER A 1 188 ? 6.333 -5.688 -16.040 1.00 57.19 188 SER A O 1
ATOM 1522 N N . ILE A 1 189 ? 7.735 -6.853 -17.368 1.00 66.81 189 ILE A N 1
ATOM 1523 C CA . ILE A 1 189 ? 8.239 -5.676 -18.092 1.00 66.81 189 ILE A CA 1
ATOM 1524 C C . ILE A 1 189 ? 7.047 -4.831 -18.563 1.00 66.81 189 ILE A C 1
ATOM 1526 O O . ILE A 1 189 ? 6.288 -5.288 -19.428 1.00 66.81 189 ILE A O 1
ATOM 1530 N N . PRO A 1 190 ? 6.851 -3.622 -18.013 1.00 71.94 190 PRO A N 1
ATOM 1531 C CA . PRO A 1 190 ? 5.676 -2.816 -18.318 1.00 71.94 190 PRO A CA 1
ATOM 1532 C C . PRO A 1 190 ? 5.663 -2.427 -19.792 1.00 71.94 190 PRO A C 1
ATOM 1534 O O . PRO A 1 190 ? 6.721 -2.310 -20.417 1.00 71.94 190 PRO A O 1
ATOM 1537 N N . SER A 1 191 ? 4.475 -2.265 -20.374 1.00 73.69 191 SER A N 1
ATOM 1538 C CA . SER A 1 191 ? 4.349 -1.793 -21.760 1.00 73.69 191 SER A CA 1
ATOM 1539 C C . SER A 1 191 ? 5.064 -0.454 -21.931 1.00 73.69 191 SER A C 1
ATOM 1541 O O . SER A 1 191 ? 4.813 0.473 -21.168 1.00 73.69 191 SER A O 1
ATOM 1543 N N . GLY A 1 192 ? 5.970 -0.356 -22.908 1.00 79.50 192 GLY A N 1
ATOM 1544 C CA . GLY A 1 192 ? 6.757 0.851 -23.172 1.00 79.50 192 GLY A CA 1
ATOM 1545 C C . GLY A 1 192 ? 8.082 0.950 -22.406 1.00 79.50 192 GLY A C 1
ATOM 1546 O O . GLY A 1 192 ? 8.846 1.877 -22.661 1.00 79.50 192 GLY A O 1
ATOM 1547 N N . LYS A 1 193 ? 8.394 0.013 -21.501 1.00 81.06 193 LYS A N 1
ATOM 1548 C CA . LYS A 1 193 ? 9.659 -0.014 -20.737 1.00 81.06 193 LYS A CA 1
ATOM 1549 C C . LYS A 1 193 ? 10.692 -0.999 -21.302 1.00 81.06 193 LYS A C 1
ATOM 1551 O O . LYS A 1 193 ? 11.702 -1.272 -20.660 1.00 81.06 193 LYS A O 1
ATOM 1556 N N . GLU A 1 194 ? 10.468 -1.536 -22.503 1.00 78.62 194 GLU A N 1
ATOM 1557 C CA . GLU A 1 194 ? 11.354 -2.530 -23.120 1.00 78.62 194 GLU A CA 1
ATOM 1558 C C . GLU A 1 194 ? 12.758 -1.990 -23.414 1.00 78.62 194 GLU A C 1
ATOM 1560 O O . GLU A 1 194 ? 13.728 -2.719 -23.218 1.00 78.62 194 GLU A O 1
ATOM 1565 N N . GLU A 1 195 ? 12.887 -0.736 -23.864 1.00 82.62 195 GLU A N 1
ATOM 1566 C CA . GLU A 1 195 ? 14.210 -0.172 -24.172 1.00 82.62 195 GLU A CA 1
ATOM 1567 C C . GLU A 1 195 ? 15.011 0.090 -22.894 1.00 82.62 195 GLU A C 1
ATOM 1569 O O . GLU A 1 195 ? 16.155 -0.340 -22.804 1.00 82.62 195 GLU A O 1
ATOM 1574 N N . LEU A 1 196 ? 14.380 0.656 -21.857 1.00 81.38 196 LEU A N 1
ATOM 1575 C CA . LEU A 1 196 ? 14.995 0.797 -20.533 1.00 81.38 196 LEU A CA 1
ATOM 1576 C C . LEU A 1 196 ? 15.470 -0.559 -19.994 1.00 81.38 196 LEU A C 1
ATOM 1578 O O . LEU A 1 196 ? 16.590 -0.700 -19.509 1.00 81.38 196 LEU A O 1
ATOM 1582 N N . TYR A 1 197 ? 14.629 -1.587 -20.110 1.00 76.00 197 TYR A N 1
ATOM 1583 C CA . TYR A 1 197 ? 14.999 -2.934 -19.700 1.00 76.00 197 TYR A CA 1
ATOM 1584 C C . TYR A 1 197 ? 16.218 -3.467 -20.469 1.00 76.00 197 TYR A C 1
ATOM 1586 O O . TYR A 1 197 ? 17.139 -4.028 -19.876 1.00 76.00 197 TYR A O 1
ATOM 1594 N N . LYS A 1 198 ? 16.256 -3.257 -21.786 1.00 74.31 198 LYS A N 1
ATOM 1595 C CA . LYS A 1 198 ? 17.386 -3.637 -22.637 1.00 74.31 198 LYS A CA 1
ATOM 1596 C C . LYS A 1 198 ? 18.667 -2.892 -22.257 1.00 74.31 198 LYS A C 1
ATOM 1598 O O . LYS A 1 198 ? 19.717 -3.528 -22.174 1.00 74.31 198 LYS A O 1
ATOM 1603 N N . GLU A 1 199 ? 18.597 -1.590 -21.988 1.00 77.19 199 GLU A N 1
ATOM 1604 C CA . GLU A 1 199 ? 19.735 -0.797 -21.506 1.00 77.19 199 GLU A CA 1
ATOM 1605 C C . GLU A 1 199 ? 20.294 -1.353 -20.191 1.00 77.19 199 GLU A C 1
ATOM 1607 O O . GLU A 1 199 ? 21.506 -1.546 -20.067 1.00 77.19 199 GLU A O 1
ATOM 1612 N N . LEU A 1 200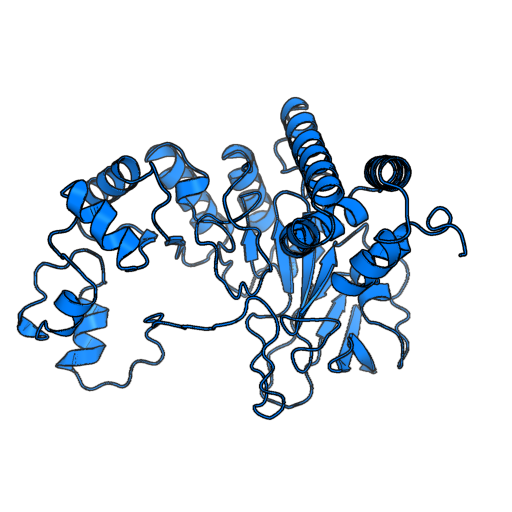 ? 19.417 -1.706 -19.244 1.00 71.50 200 LEU A N 1
ATOM 1613 C CA . LEU A 1 200 ? 19.807 -2.363 -17.994 1.00 71.50 200 LEU A CA 1
ATOM 1614 C C . LEU A 1 200 ? 20.504 -3.709 -18.257 1.00 71.50 200 LEU A C 1
ATOM 1616 O O . LEU A 1 200 ? 21.558 -3.983 -17.680 1.00 71.50 200 LEU A O 1
ATOM 1620 N N . CYS A 1 201 ? 19.969 -4.539 -19.159 1.00 68.06 201 CYS A N 1
ATOM 1621 C CA . CYS A 1 201 ? 20.595 -5.810 -19.539 1.00 68.06 201 CYS A CA 1
ATOM 1622 C C . CYS A 1 201 ? 21.994 -5.621 -20.144 1.00 68.06 201 CYS A C 1
ATOM 1624 O O . CYS A 1 201 ? 22.909 -6.380 -19.813 1.00 68.06 201 CYS A O 1
ATOM 1626 N N . ILE A 1 202 ? 22.169 -4.618 -21.013 1.00 67.69 202 ILE A N 1
ATOM 1627 C CA . ILE A 1 202 ? 23.461 -4.288 -21.632 1.00 67.69 202 ILE A CA 1
ATOM 1628 C C . ILE A 1 202 ? 24.455 -3.828 -20.562 1.00 67.69 202 ILE A C 1
ATOM 1630 O O . ILE A 1 202 ? 25.589 -4.315 -20.530 1.00 67.69 202 ILE A O 1
ATOM 1634 N N . LYS A 1 203 ? 24.031 -2.923 -19.670 1.00 67.88 203 LYS A N 1
ATOM 1635 C CA . LYS A 1 203 ? 24.886 -2.352 -18.623 1.00 67.88 203 LYS A CA 1
ATOM 1636 C C . LYS A 1 203 ? 25.403 -3.414 -17.655 1.00 67.88 203 LYS A C 1
ATOM 1638 O O . LYS A 1 203 ? 26.596 -3.434 -17.363 1.00 67.88 203 LYS A O 1
ATOM 1643 N N . TYR A 1 204 ? 24.538 -4.324 -17.206 1.00 63.81 204 TYR A N 1
ATOM 1644 C CA . TYR A 1 204 ? 24.884 -5.326 -16.189 1.00 63.81 204 TYR A CA 1
ATOM 1645 C C . TYR A 1 204 ? 25.305 -6.694 -16.745 1.00 63.81 204 TYR A C 1
ATOM 1647 O O . TYR A 1 204 ? 25.374 -7.653 -15.981 1.00 63.81 204 TYR A O 1
ATOM 1655 N N . LYS A 1 205 ? 25.587 -6.798 -18.055 1.00 52.56 205 LYS A N 1
ATOM 1656 C CA . LYS A 1 205 ? 26.227 -7.949 -18.733 1.00 52.56 205 LYS A CA 1
ATOM 1657 C C . LYS A 1 205 ? 25.914 -9.328 -18.111 1.00 52.56 205 LYS A C 1
ATOM 1659 O O . LYS A 1 205 ? 26.823 -10.041 -17.695 1.00 52.56 205 LYS A O 1
ATOM 1664 N N . GLY A 1 206 ? 24.636 -9.718 -18.071 1.00 49.59 206 GLY A N 1
ATOM 1665 C CA . GLY A 1 206 ? 24.223 -11.067 -17.644 1.00 49.59 206 GLY A CA 1
ATOM 1666 C C . GLY A 1 206 ? 23.437 -11.164 -16.333 1.00 49.59 206 GLY A C 1
ATOM 1667 O O . GLY A 1 206 ? 23.114 -12.272 -15.914 1.00 49.59 206 GLY A O 1
ATOM 1668 N N . GLY A 1 207 ? 23.061 -10.046 -15.709 1.00 53.12 207 GLY A N 1
ATOM 1669 C CA . GLY A 1 207 ? 22.122 -1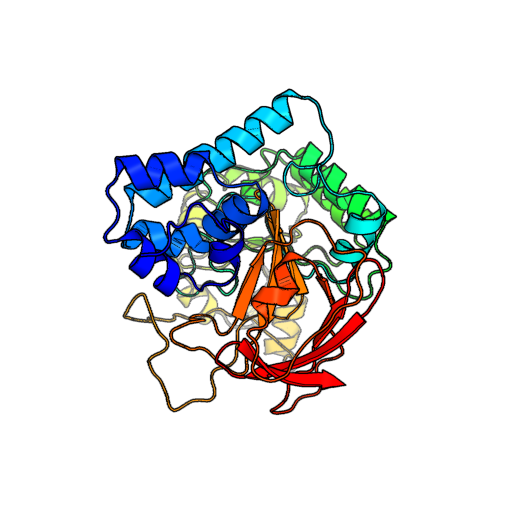0.082 -14.589 1.00 53.12 207 GLY A CA 1
ATOM 1670 C C . GLY A 1 207 ? 21.629 -8.703 -14.194 1.00 53.12 207 GLY A C 1
ATOM 1671 O O . GLY A 1 207 ? 22.300 -7.992 -13.455 1.00 53.12 207 GLY A O 1
ATOM 1672 N N . VAL A 1 208 ? 20.434 -8.332 -14.655 1.00 49.34 208 VAL A N 1
ATOM 1673 C CA . VAL A 1 208 ? 19.714 -7.206 -14.055 1.00 49.34 208 VAL A CA 1
ATOM 1674 C C . VAL A 1 208 ? 19.180 -7.691 -12.698 1.00 49.34 208 VAL A C 1
ATOM 1676 O O . VAL A 1 208 ? 18.628 -8.794 -12.656 1.00 49.34 208 VAL A O 1
ATOM 1679 N N . PRO A 1 209 ? 19.249 -6.914 -11.599 1.00 50.69 209 PRO A N 1
ATOM 1680 C CA . PRO A 1 209 ? 18.602 -7.253 -10.316 1.00 50.69 209 PRO A CA 1
ATOM 1681 C C . PRO A 1 209 ? 17.056 -7.175 -10.375 1.00 50.69 209 PRO A C 1
ATOM 1683 O O . PRO A 1 209 ? 16.365 -6.897 -9.393 1.00 50.69 209 PRO A O 1
ATOM 1686 N N . VAL A 1 210 ? 16.514 -7.382 -11.573 1.00 47.69 210 VAL A N 1
ATOM 1687 C CA . VAL A 1 210 ? 15.146 -7.190 -12.024 1.00 47.69 210 VAL A CA 1
ATOM 1688 C C . VAL A 1 210 ? 14.800 -8.451 -12.819 1.00 47.69 210 VAL A C 1
ATOM 1690 O O . VAL A 1 210 ? 15.170 -8.607 -13.983 1.00 47.69 210 VAL A O 1
ATOM 1693 N N . SER A 1 211 ? 14.160 -9.404 -12.149 1.00 47.31 211 SER A N 1
ATOM 1694 C CA . SER A 1 211 ? 13.770 -10.709 -12.685 1.00 47.31 211 SER A CA 1
ATOM 1695 C C . SER A 1 211 ? 12.495 -10.572 -13.515 1.00 47.31 211 SER A C 1
ATOM 1697 O O . SER A 1 211 ? 11.419 -10.457 -12.933 1.00 47.31 211 SER A O 1
ATOM 1699 N N . ALA A 1 212 ? 12.570 -10.685 -14.842 1.00 48.66 212 ALA A N 1
ATOM 1700 C CA . ALA A 1 212 ? 11.380 -10.637 -15.692 1.00 48.66 212 ALA A CA 1
ATOM 1701 C C . ALA A 1 212 ? 10.532 -11.926 -15.610 1.00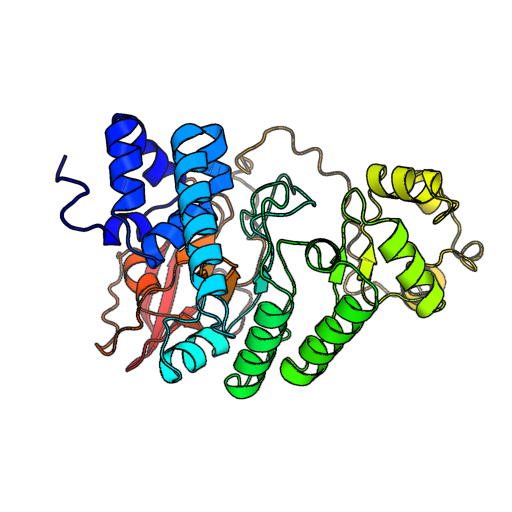 48.66 212 ALA A C 1
ATOM 1703 O O . ALA A 1 212 ? 11.040 -13.044 -15.686 1.00 48.66 212 ALA A O 1
ATOM 1704 N N . SER A 1 213 ? 9.213 -11.780 -15.506 1.00 54.00 213 SER A N 1
ATOM 1705 C CA . SER A 1 213 ? 8.243 -12.863 -15.608 1.00 54.00 213 SER A CA 1
ATOM 1706 C C . SER A 1 213 ? 8.105 -13.281 -17.067 1.00 54.00 213 SER A C 1
ATOM 1708 O O . SER A 1 213 ? 7.818 -12.474 -17.956 1.00 54.00 213 SER A O 1
ATOM 1710 N N . LEU A 1 214 ? 8.299 -14.573 -17.307 1.00 50.94 214 LEU A N 1
ATOM 1711 C CA . LEU A 1 214 ? 8.311 -15.174 -18.637 1.00 50.94 214 LEU A CA 1
ATOM 1712 C C . LEU A 1 214 ? 6.894 -15.505 -19.126 1.00 50.94 214 LEU A C 1
ATOM 1714 O O . LEU A 1 214 ? 6.636 -16.625 -19.540 1.00 50.94 214 LEU A O 1
ATOM 1718 N N . SER A 1 215 ? 5.936 -14.579 -19.051 1.00 57.44 215 SER A N 1
ATOM 1719 C CA . SER A 1 215 ? 4.640 -14.803 -19.711 1.00 57.44 215 SER A CA 1
ATOM 1720 C C . SER A 1 215 ? 4.822 -14.833 -21.235 1.00 57.44 215 SER A C 1
ATOM 1722 O O . SER A 1 215 ? 5.700 -14.149 -21.762 1.00 57.44 215 SER A O 1
ATOM 1724 N N . ASP A 1 216 ? 3.988 -15.584 -21.963 1.00 58.88 216 ASP A N 1
ATOM 1725 C CA . ASP A 1 216 ? 4.059 -15.625 -23.436 1.00 58.88 216 ASP A CA 1
ATOM 1726 C C . ASP A 1 216 ? 3.901 -14.217 -24.055 1.00 58.88 216 ASP A C 1
ATOM 1728 O O . ASP A 1 216 ? 4.552 -13.886 -25.045 1.00 58.88 216 ASP A O 1
ATOM 1732 N N . GLU A 1 217 ? 3.105 -13.352 -23.418 1.00 63.03 217 GLU A N 1
ATOM 1733 C CA . GLU A 1 217 ? 2.943 -11.934 -23.764 1.00 63.03 217 GLU A CA 1
ATOM 1734 C C . GLU A 1 217 ? 4.270 -11.159 -23.654 1.00 63.03 217 GLU A C 1
ATOM 1736 O O . GLU A 1 217 ? 4.684 -10.489 -24.605 1.00 63.03 217 GLU A O 1
ATOM 1741 N N . ASN A 1 218 ? 4.967 -11.282 -22.518 1.00 58.31 218 ASN A N 1
ATOM 1742 C CA . ASN A 1 218 ? 6.253 -10.619 -22.296 1.00 58.31 218 ASN A CA 1
ATOM 1743 C C . ASN A 1 218 ? 7.334 -11.173 -23.224 1.00 58.31 218 ASN A C 1
ATOM 1745 O O . ASN A 1 218 ? 8.086 -10.394 -23.805 1.00 58.31 218 ASN A O 1
ATOM 1749 N N . ILE A 1 219 ? 7.381 -12.493 -23.425 1.00 60.59 219 ILE A N 1
ATOM 1750 C CA . ILE A 1 219 ? 8.308 -13.134 -24.367 1.00 60.59 219 ILE A CA 1
ATOM 1751 C C . ILE A 1 219 ? 8.103 -12.567 -25.774 1.00 60.59 219 ILE A C 1
ATOM 1753 O O . ILE A 1 219 ? 9.060 -12.127 -26.410 1.00 60.59 219 ILE A O 1
ATOM 1757 N N . ARG A 1 220 ? 6.851 -12.496 -26.244 1.00 64.62 220 ARG A N 1
ATOM 1758 C CA . ARG A 1 220 ? 6.516 -11.941 -27.560 1.00 64.62 220 ARG A CA 1
ATOM 1759 C C . ARG A 1 220 ? 6.962 -10.484 -27.697 1.00 64.62 220 ARG A C 1
ATOM 1761 O O . ARG A 1 220 ? 7.561 -10.131 -28.713 1.00 64.62 220 ARG A O 1
ATOM 1768 N N . ARG A 1 221 ? 6.693 -9.645 -26.691 1.00 63.81 221 ARG A N 1
ATOM 1769 C CA . ARG A 1 221 ? 7.087 -8.224 -26.684 1.00 63.81 221 ARG A CA 1
ATOM 1770 C C . ARG A 1 221 ? 8.603 -8.051 -26.721 1.00 63.81 221 ARG A C 1
ATOM 1772 O O . ARG A 1 221 ? 9.110 -7.318 -27.569 1.00 63.81 221 ARG A O 1
ATOM 1779 N N . LEU A 1 222 ? 9.323 -8.777 -25.868 1.00 60.56 222 LEU A N 1
ATOM 1780 C CA . LEU A 1 222 ? 10.785 -8.766 -25.827 1.00 60.56 222 LEU A CA 1
ATOM 1781 C C . LEU A 1 222 ? 11.401 -9.250 -27.147 1.00 60.56 222 LEU A C 1
ATOM 1783 O O . LEU A 1 222 ? 12.358 -8.653 -27.641 1.00 60.56 222 LEU A O 1
ATOM 1787 N N . ARG A 1 223 ? 10.835 -10.299 -27.752 1.00 66.56 223 ARG A N 1
ATOM 1788 C CA . ARG A 1 223 ? 11.290 -10.844 -29.037 1.00 66.56 223 ARG A CA 1
ATOM 1789 C C . ARG A 1 223 ? 11.092 -9.852 -30.176 1.00 66.56 223 ARG A C 1
ATOM 1791 O O . ARG A 1 223 ? 12.009 -9.637 -30.960 1.00 66.56 223 ARG A O 1
ATOM 1798 N N . ASN A 1 224 ? 9.927 -9.205 -30.248 1.00 69.62 224 ASN A N 1
ATOM 1799 C CA . ASN A 1 224 ? 9.649 -8.184 -31.264 1.00 69.62 224 ASN A CA 1
ATOM 1800 C C . ASN A 1 224 ? 10.622 -6.988 -31.182 1.00 69.62 224 ASN A C 1
ATOM 1802 O O . ASN A 1 224 ? 10.777 -6.258 -32.156 1.00 69.62 224 ASN A O 1
ATOM 1806 N N . ARG A 1 225 ? 11.290 -6.797 -30.036 1.00 62.94 225 ARG A N 1
ATOM 1807 C CA . ARG A 1 225 ? 12.332 -5.783 -29.807 1.00 62.94 225 ARG A CA 1
ATOM 1808 C C . ARG A 1 225 ? 13.763 -6.321 -29.939 1.00 62.94 225 ARG A C 1
ATOM 1810 O O . ARG A 1 225 ? 14.710 -5.584 -29.685 1.00 62.94 225 ARG A O 1
ATOM 1817 N N . GLY A 1 226 ? 13.936 -7.589 -30.315 1.00 60.06 226 GLY A N 1
ATOM 1818 C CA . GLY A 1 226 ? 15.245 -8.233 -30.455 1.00 60.06 226 GLY A CA 1
ATOM 1819 C C . GLY A 1 226 ? 15.980 -8.473 -29.131 1.00 60.06 226 GLY A C 1
ATOM 1820 O O . GLY A 1 226 ? 17.183 -8.713 -29.145 1.00 60.06 226 GLY A O 1
ATOM 1821 N N . ILE A 1 227 ? 15.279 -8.394 -27.995 1.00 57.25 227 ILE A N 1
ATOM 1822 C CA . ILE A 1 227 ? 15.870 -8.543 -26.655 1.00 57.25 227 ILE A CA 1
ATOM 1823 C C . ILE A 1 227 ? 16.069 -10.024 -26.317 1.00 57.25 227 ILE A C 1
ATOM 1825 O O . ILE A 1 227 ? 17.081 -10.398 -25.730 1.00 57.25 227 ILE A O 1
ATOM 1829 N N . VAL A 1 228 ? 15.122 -10.878 -26.713 1.00 60.00 228 VAL A N 1
ATOM 1830 C CA . VAL A 1 228 ? 15.190 -12.331 -26.505 1.00 60.00 228 VAL A CA 1
ATOM 1831 C C . VAL A 1 228 ? 14.989 -13.080 -27.818 1.00 60.00 228 VAL A C 1
ATOM 1833 O O . VAL A 1 228 ? 14.284 -12.610 -28.710 1.00 60.00 228 VAL A O 1
ATOM 1836 N N . LYS A 1 229 ? 15.603 -14.263 -27.926 1.00 61.66 229 LYS A N 1
ATOM 1837 C CA . LYS A 1 229 ? 15.492 -15.144 -29.104 1.00 61.66 229 LYS A CA 1
ATOM 1838 C C . LYS A 1 229 ? 14.379 -16.191 -28.989 1.00 61.66 229 LYS A C 1
ATOM 1840 O O . LYS A 1 229 ? 14.009 -16.782 -29.993 1.00 61.66 229 LYS A O 1
ATOM 1845 N N . ILE A 1 230 ? 13.844 -16.387 -27.785 1.00 58.91 230 ILE A N 1
ATOM 1846 C CA . ILE A 1 230 ? 12.763 -17.336 -27.503 1.00 58.91 230 ILE A CA 1
ATOM 1847 C C . ILE A 1 230 ? 11.417 -16.836 -28.032 1.00 58.91 230 ILE A C 1
ATOM 1849 O O . ILE A 1 230 ? 11.086 -15.653 -27.946 1.00 58.91 230 ILE A O 1
ATOM 1853 N N . SER A 1 231 ? 10.622 -17.763 -28.552 1.00 57.53 231 SER A N 1
ATOM 1854 C CA . SER A 1 231 ? 9.320 -17.507 -29.169 1.00 57.53 231 SER A CA 1
ATOM 1855 C C . SER A 1 231 ? 8.148 -17.778 -28.235 1.00 57.53 231 SER A C 1
ATOM 1857 O O . SER A 1 231 ? 7.070 -17.228 -28.447 1.00 57.53 231 SER A O 1
ATOM 1859 N N . SER A 1 232 ? 8.332 -18.641 -27.232 1.00 60.69 232 SER A N 1
ATOM 1860 C CA . SER A 1 232 ? 7.283 -19.036 -26.286 1.00 60.69 232 SER A CA 1
ATOM 1861 C C . SER A 1 232 ? 7.858 -19.710 -25.042 1.00 60.69 232 SER A C 1
ATOM 1863 O O . SER A 1 232 ? 8.988 -20.200 -25.054 1.00 60.69 232 SER A O 1
ATOM 1865 N N . LEU A 1 233 ? 7.044 -19.837 -23.992 1.00 55.25 233 LEU A N 1
ATOM 1866 C CA . LEU A 1 233 ? 7.371 -20.686 -22.845 1.00 55.25 233 LEU A CA 1
ATOM 1867 C C . LEU A 1 233 ? 7.568 -22.161 -23.220 1.00 55.25 233 LEU A C 1
ATOM 1869 O O . LEU A 1 233 ? 8.351 -22.855 -22.574 1.00 55.25 233 LEU A O 1
ATOM 1873 N N . SER A 1 234 ? 6.847 -22.667 -24.226 1.00 63.06 234 SER A N 1
ATOM 1874 C CA . SER A 1 234 ? 6.988 -24.055 -24.692 1.00 63.06 234 SER A CA 1
ATOM 1875 C C . SER A 1 234 ? 8.373 -24.352 -25.253 1.00 63.06 234 SER A C 1
ATOM 1877 O O . SER A 1 234 ? 8.858 -25.463 -25.075 1.00 63.06 234 SER A O 1
ATOM 1879 N N . GLU A 1 235 ? 9.018 -23.360 -25.867 1.00 58.81 235 GLU A N 1
ATOM 1880 C CA . GLU A 1 235 ? 10.379 -23.490 -26.389 1.00 58.81 235 GLU A CA 1
ATOM 1881 C C . GLU A 1 235 ? 11.371 -23.730 -25.245 1.00 58.81 235 GLU A C 1
ATOM 1883 O O . GLU A 1 235 ? 12.102 -24.713 -25.268 1.00 58.81 235 GLU A O 1
ATOM 1888 N N . ILE A 1 236 ? 11.282 -22.942 -24.167 1.00 53.41 236 ILE A N 1
ATOM 1889 C CA . ILE A 1 236 ? 12.107 -23.121 -22.960 1.00 53.41 236 ILE A CA 1
ATOM 1890 C C . ILE A 1 236 ? 11.884 -24.500 -22.325 1.00 53.41 236 ILE A C 1
ATOM 1892 O O . ILE A 1 236 ? 12.825 -25.139 -21.871 1.00 53.41 236 ILE A O 1
ATOM 1896 N N . LYS A 1 237 ? 10.635 -24.982 -22.292 1.00 53.00 237 LYS A N 1
ATOM 1897 C CA . LYS A 1 237 ? 10.300 -26.299 -21.720 1.00 53.00 237 LYS A CA 1
ATOM 1898 C C . LYS A 1 237 ? 10.856 -27.477 -22.521 1.00 53.00 237 LYS A C 1
ATOM 1900 O O . LYS A 1 237 ? 10.893 -28.581 -21.990 1.00 53.00 237 LYS A O 1
ATOM 1905 N N . SER A 1 238 ? 11.216 -27.253 -23.783 1.00 53.66 238 SER A N 1
ATOM 1906 C CA . SER A 1 238 ? 11.779 -28.274 -24.671 1.00 53.66 238 SER A CA 1
ATOM 1907 C C . SER A 1 238 ? 13.308 -28.325 -24.660 1.00 53.66 238 SER A C 1
ATOM 1909 O O . SER A 1 238 ? 13.878 -29.252 -25.229 1.00 53.66 238 SER A O 1
ATOM 1911 N N . TRP A 1 239 ? 13.965 -27.353 -24.020 1.00 49.72 239 TRP A N 1
ATOM 1912 C CA . TRP A 1 239 ? 15.422 -27.283 -23.940 1.00 49.72 239 TRP A CA 1
ATOM 1913 C C . TRP A 1 239 ? 15.978 -28.330 -22.980 1.00 49.72 239 TRP A C 1
ATOM 1915 O O . TRP A 1 239 ? 15.447 -28.519 -21.882 1.00 49.72 239 TRP A O 1
ATOM 1925 N N . GLN A 1 240 ? 17.055 -29.000 -23.389 1.00 46.00 240 GLN A N 1
ATOM 1926 C CA . GLN A 1 240 ? 17.812 -29.869 -22.499 1.00 46.00 240 GLN A CA 1
ATOM 1927 C C . GLN A 1 240 ? 18.760 -29.018 -21.636 1.00 46.00 240 GLN A C 1
ATOM 1929 O O . GLN A 1 240 ? 19.132 -27.913 -22.036 1.00 46.00 240 GLN A O 1
ATOM 1934 N N . PRO A 1 241 ? 19.186 -29.501 -20.455 1.00 43.69 241 PRO A N 1
ATOM 1935 C CA . PRO A 1 241 ? 20.069 -28.751 -19.548 1.00 43.69 241 PRO A CA 1
ATOM 1936 C C . PRO A 1 241 ? 21.385 -28.291 -20.199 1.00 43.69 241 PRO A C 1
ATOM 1938 O O . PRO A 1 241 ? 21.977 -27.295 -19.791 1.00 43.69 241 PRO A O 1
ATOM 1941 N N . GLU A 1 242 ? 21.818 -29.005 -21.234 1.00 40.34 242 GLU A N 1
ATOM 1942 C CA . GLU A 1 242 ? 23.063 -28.807 -21.983 1.00 40.34 242 GLU A CA 1
ATOM 1943 C C . GLU A 1 242 ? 22.963 -27.661 -23.010 1.00 40.34 242 GLU A C 1
ATOM 1945 O O . GLU A 1 242 ? 23.971 -27.052 -23.364 1.00 40.34 242 GLU A O 1
ATOM 1950 N N . ASP A 1 243 ? 21.743 -27.305 -23.428 1.00 37.31 243 ASP A N 1
ATOM 1951 C CA . ASP A 1 243 ? 21.464 -26.241 -24.404 1.00 37.31 243 ASP A CA 1
ATOM 1952 C C . ASP A 1 243 ? 21.509 -24.831 -23.773 1.00 37.31 243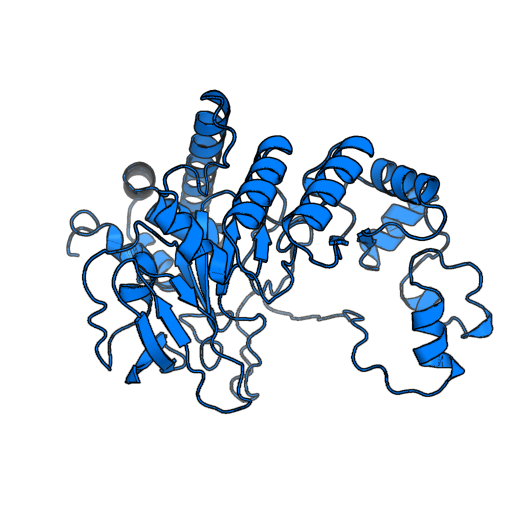 ASP A C 1
ATOM 1954 O O . ASP A 1 243 ? 21.413 -23.806 -24.456 1.00 37.31 243 ASP A O 1
ATOM 1958 N N . VAL A 1 244 ? 21.658 -24.744 -22.446 1.00 39.03 244 VAL A N 1
ATOM 1959 C CA . VAL A 1 244 ? 21.466 -23.519 -21.654 1.00 39.03 244 VAL A CA 1
ATOM 1960 C C . VAL A 1 244 ? 22.780 -22.763 -21.419 1.00 39.03 244 VAL A C 1
ATOM 1962 O O . VAL A 1 244 ? 23.106 -22.375 -20.302 1.00 39.03 244 VAL A O 1
ATOM 1965 N N . GLN A 1 245 ? 23.556 -22.502 -22.472 1.00 34.75 245 GLN A N 1
ATOM 1966 C CA . GLN A 1 245 ? 24.722 -21.605 -22.360 1.00 34.75 245 GLN A CA 1
ATOM 1967 C C . GLN A 1 245 ? 24.391 -20.126 -22.615 1.00 34.75 245 GLN A C 1
ATOM 1969 O O . GLN A 1 245 ? 25.215 -19.260 -22.334 1.00 34.75 245 GLN A O 1
ATOM 1974 N N . PHE A 1 246 ? 23.194 -19.802 -23.122 1.00 30.34 246 PHE A N 1
ATOM 1975 C CA . PHE A 1 246 ? 22.911 -18.454 -23.643 1.00 30.34 246 PHE A CA 1
ATOM 1976 C C . PHE A 1 246 ? 21.542 -17.860 -23.294 1.00 30.34 246 PHE A C 1
ATOM 1978 O O . PHE A 1 246 ? 21.128 -16.852 -23.871 1.00 30.34 246 PHE A O 1
ATOM 1985 N N . ALA A 1 247 ? 20.838 -18.429 -22.319 1.00 33.22 247 ALA A N 1
ATOM 1986 C CA . ALA A 1 247 ? 19.568 -17.886 -21.855 1.00 33.22 247 ALA A CA 1
ATOM 1987 C C . ALA A 1 247 ? 19.809 -16.845 -20.755 1.00 33.22 247 ALA A C 1
ATOM 1989 O O . ALA A 1 247 ? 19.585 -17.092 -19.571 1.00 33.22 247 ALA A O 1
ATOM 1990 N N . GLY A 1 248 ? 20.322 -15.678 -21.149 1.00 34.56 248 GLY A N 1
ATOM 1991 C CA . GLY A 1 248 ? 20.470 -14.532 -20.259 1.00 34.56 248 GLY A CA 1
ATOM 1992 C C . GLY A 1 248 ? 19.105 -14.092 -19.743 1.00 34.56 248 GLY A C 1
ATOM 1993 O O . GLY A 1 248 ? 18.437 -13.327 -20.425 1.00 34.56 248 GLY A O 1
ATOM 1994 N N . LEU A 1 249 ? 18.689 -14.642 -18.596 1.00 35.59 249 LEU A N 1
ATOM 1995 C CA . LEU A 1 249 ? 17.657 -14.137 -17.675 1.00 35.59 249 LEU A CA 1
ATOM 1996 C C . LEU A 1 249 ? 17.330 -15.070 -16.502 1.00 35.59 249 LEU A C 1
ATOM 1998 O O . LEU A 1 249 ? 16.502 -14.736 -15.657 1.00 35.59 249 LEU A O 1
ATOM 2002 N N . ILE A 1 250 ? 17.989 -16.219 -16.403 1.00 37.00 250 ILE A N 1
ATOM 2003 C CA . ILE A 1 250 ? 17.907 -17.082 -15.230 1.00 37.00 250 ILE A CA 1
ATOM 2004 C C . ILE A 1 250 ? 19.343 -17.342 -14.810 1.00 37.00 250 ILE A C 1
ATOM 2006 O O . ILE A 1 250 ? 20.151 -17.755 -15.637 1.00 37.00 250 ILE A O 1
ATOM 2010 N N . PHE A 1 251 ? 19.678 -17.031 -13.555 1.00 37.50 251 PHE A N 1
ATOM 2011 C CA . PHE A 1 251 ? 21.017 -17.258 -13.023 1.00 37.50 251 PHE A CA 1
ATOM 2012 C C . PHE A 1 251 ? 21.482 -18.684 -13.388 1.00 37.50 251 PHE A C 1
ATOM 2014 O O . PHE A 1 251 ? 20.811 -19.637 -12.983 1.00 37.50 251 PHE A O 1
ATOM 2021 N N . PRO A 1 252 ? 22.593 -18.850 -14.135 1.00 36.91 252 PRO A N 1
ATOM 2022 C CA . PRO A 1 252 ? 23.039 -20.153 -14.639 1.00 36.91 252 PRO A CA 1
ATOM 2023 C C . PRO A 1 252 ? 23.170 -21.223 -13.546 1.00 36.91 252 PRO A C 1
ATOM 2025 O O . PRO A 1 252 ? 22.819 -22.379 -13.766 1.00 36.91 252 PRO A O 1
ATOM 2028 N N . TYR A 1 253 ? 23.555 -20.821 -12.329 1.00 35.16 253 TYR A N 1
ATOM 2029 C CA . TYR A 1 253 ? 23.703 -21.731 -11.190 1.00 35.16 253 TYR A CA 1
ATOM 2030 C C . TYR A 1 253 ? 22.371 -22.340 -10.707 1.00 35.16 253 TYR A C 1
ATOM 2032 O O . TYR A 1 253 ? 22.356 -23.465 -10.220 1.00 35.16 253 TYR A O 1
ATOM 2040 N N . ILE A 1 254 ? 21.243 -21.629 -10.859 1.00 36.56 254 ILE A N 1
ATOM 2041 C CA . ILE A 1 254 ? 19.922 -22.105 -10.411 1.00 36.56 254 ILE A CA 1
ATOM 2042 C C . ILE A 1 254 ? 19.452 -23.258 -11.300 1.00 36.56 254 ILE A C 1
ATOM 2044 O O . ILE A 1 254 ? 18.884 -24.227 -10.809 1.00 36.56 254 ILE A O 1
ATOM 2048 N N . LEU A 1 255 ? 19.699 -23.176 -12.609 1.00 40.38 255 LEU A N 1
ATOM 2049 C CA . LEU A 1 255 ? 19.329 -24.235 -13.549 1.00 40.38 255 LEU A CA 1
ATOM 2050 C C . LEU A 1 255 ? 20.266 -25.445 -13.427 1.00 40.38 255 LEU A C 1
ATOM 2052 O O . LEU A 1 255 ? 19.798 -26.580 -13.493 1.00 40.38 255 LEU A O 1
ATOM 2056 N N . GLU A 1 256 ? 21.553 -25.219 -13.160 1.00 36.69 256 GLU A N 1
ATOM 2057 C CA . GLU A 1 256 ? 22.523 -26.287 -12.894 1.00 36.69 256 GLU A CA 1
ATOM 2058 C C . GLU A 1 256 ? 22.161 -27.095 -11.627 1.00 36.69 256 GLU A C 1
ATOM 2060 O O . GLU A 1 256 ? 22.204 -28.327 -11.634 1.00 36.69 256 GLU A O 1
ATOM 2065 N N . GLU A 1 257 ? 21.709 -26.433 -10.555 1.00 34.84 257 GLU A N 1
ATOM 2066 C CA . GLU A 1 257 ? 21.231 -27.106 -9.336 1.00 34.84 257 GLU A CA 1
ATOM 2067 C C . GLU A 1 257 ? 19.956 -27.937 -9.559 1.00 34.84 257 GLU A C 1
ATOM 2069 O O . GLU A 1 257 ? 19.862 -29.048 -9.035 1.00 34.84 257 GLU A O 1
ATOM 2074 N N . ILE A 1 258 ? 19.003 -27.431 -10.353 1.00 35.91 258 ILE A N 1
ATOM 2075 C CA . ILE A 1 258 ? 17.709 -28.087 -10.625 1.00 35.91 258 ILE A CA 1
ATOM 2076 C C . ILE A 1 258 ? 17.867 -29.303 -11.544 1.00 35.91 258 ILE A C 1
ATOM 2078 O O . ILE A 1 258 ? 17.215 -30.323 -11.326 1.00 35.91 258 ILE A O 1
ATOM 2082 N N . PHE A 1 259 ? 18.689 -29.190 -12.590 1.00 38.34 259 PHE A N 1
ATOM 2083 C CA . PHE A 1 259 ? 18.691 -30.160 -13.686 1.00 38.34 259 PHE A CA 1
ATOM 2084 C C . PHE A 1 259 ? 19.911 -31.084 -13.720 1.00 38.34 259 PHE A C 1
ATOM 2086 O O . PHE A 1 259 ? 19.792 -32.202 -14.213 1.00 38.34 259 PHE A O 1
ATOM 2093 N N . VAL A 1 260 ? 21.066 -30.659 -13.194 1.00 37.50 260 VAL A N 1
ATOM 2094 C CA . VAL A 1 260 ? 22.322 -31.430 -13.298 1.00 37.50 260 VAL A CA 1
ATOM 2095 C C . VAL A 1 260 ? 22.629 -32.193 -12.012 1.00 37.50 260 VAL A C 1
ATOM 2097 O O . VAL A 1 260 ? 23.109 -33.322 -12.059 1.00 37.50 260 VAL A O 1
ATOM 2100 N N . ARG A 1 261 ? 22.344 -31.607 -10.843 1.00 31.95 261 ARG A N 1
ATOM 2101 C CA . ARG A 1 261 ? 22.743 -32.188 -9.546 1.00 31.95 261 ARG A CA 1
ATOM 2102 C C . ARG A 1 261 ? 21.662 -33.015 -8.850 1.00 31.95 261 ARG A C 1
ATOM 2104 O O . ARG A 1 261 ? 21.937 -33.574 -7.792 1.00 31.95 261 ARG A O 1
ATOM 2111 N N . GLY A 1 262 ? 20.457 -33.100 -9.421 1.00 29.78 262 GLY A N 1
ATOM 2112 C CA . GLY A 1 262 ? 19.346 -33.886 -8.864 1.00 29.78 262 GLY A CA 1
ATOM 2113 C C . GLY A 1 262 ? 18.926 -33.464 -7.450 1.00 29.78 262 GLY A C 1
ATOM 2114 O O . GLY A 1 262 ? 18.315 -34.251 -6.731 1.00 29.78 262 GLY A O 1
ATOM 2115 N N . LEU A 1 263 ? 19.280 -32.247 -7.026 1.00 26.33 263 LEU A N 1
ATOM 2116 C CA . LEU A 1 263 ? 18.919 -31.719 -5.718 1.00 26.33 263 LEU A CA 1
ATOM 2117 C C . LEU A 1 263 ? 17.513 -31.132 -5.802 1.00 26.33 263 LEU A C 1
ATOM 2119 O O . LEU A 1 263 ? 17.249 -30.283 -6.649 1.00 26.33 263 LEU A O 1
ATOM 2123 N N . GLU A 1 264 ? 16.613 -31.559 -4.914 1.00 25.00 264 GLU A N 1
ATOM 2124 C CA . GLU A 1 264 ? 15.286 -30.953 -4.796 1.00 25.00 264 GLU A CA 1
ATOM 2125 C C . GLU A 1 264 ? 15.430 -29.468 -4.410 1.00 25.00 264 GLU A C 1
ATOM 2127 O O . GLU A 1 264 ? 15.872 -29.153 -3.296 1.00 25.00 264 GLU A O 1
ATOM 2132 N N . PRO A 1 265 ? 15.078 -28.521 -5.297 1.00 27.70 265 PRO A N 1
ATOM 2133 C CA . PRO A 1 265 ? 15.203 -27.110 -4.987 1.00 27.70 265 PRO A CA 1
ATOM 2134 C C . PRO A 1 265 ? 14.191 -26.742 -3.900 1.00 27.70 265 PRO A C 1
ATOM 2136 O O . PRO A 1 265 ? 12.993 -26.994 -4.031 1.00 27.70 265 PRO A O 1
ATOM 2139 N N . ARG A 1 266 ? 14.642 -26.067 -2.836 1.00 24.95 266 ARG A N 1
ATOM 2140 C CA . ARG A 1 266 ? 13.742 -25.620 -1.755 1.00 24.95 266 ARG A CA 1
ATOM 2141 C C . ARG A 1 266 ? 12.689 -24.598 -2.218 1.00 24.95 266 ARG A C 1
ATOM 2143 O O . ARG A 1 266 ? 11.675 -24.460 -1.542 1.00 24.95 266 ARG A O 1
ATOM 2150 N N . SER A 1 267 ? 12.879 -23.930 -3.367 1.00 24.06 267 SER A N 1
ATOM 2151 C CA . SER A 1 267 ? 11.789 -23.302 -4.139 1.00 24.06 267 SER A CA 1
ATOM 2152 C C . SER A 1 267 ? 12.235 -22.821 -5.528 1.00 24.06 267 SER A C 1
ATOM 2154 O O . SER A 1 267 ? 13.170 -22.030 -5.632 1.00 24.06 267 SER A O 1
ATOM 2156 N N . VAL A 1 268 ? 11.485 -23.181 -6.574 1.00 24.66 268 VAL A N 1
ATOM 2157 C CA . VAL A 1 268 ? 11.502 -22.539 -7.902 1.00 24.66 268 VAL A CA 1
ATOM 2158 C C . VAL A 1 268 ? 10.085 -22.042 -8.171 1.00 24.66 268 VAL A C 1
ATOM 2160 O O . VAL A 1 268 ? 9.145 -22.833 -8.160 1.00 24.66 268 VAL A O 1
ATOM 2163 N N . SER A 1 269 ? 9.890 -20.740 -8.395 1.00 25.84 269 SER A N 1
ATOM 2164 C CA . SER A 1 269 ? 8.557 -20.201 -8.706 1.00 25.84 269 SER A CA 1
ATOM 2165 C C . SER A 1 269 ? 8.381 -20.047 -10.215 1.00 25.84 269 SER A C 1
ATOM 2167 O O . SER A 1 269 ? 8.524 -18.961 -10.769 1.00 25.84 269 SER A O 1
ATOM 2169 N N . LEU A 1 270 ? 8.051 -21.153 -10.881 1.00 23.53 270 LEU A N 1
ATOM 2170 C CA . LEU A 1 270 ? 7.452 -21.135 -12.214 1.00 23.53 270 LEU A CA 1
ATOM 2171 C C . LEU A 1 270 ? 5.949 -20.896 -12.031 1.00 23.53 270 LEU A C 1
ATOM 2173 O O . LEU A 1 270 ? 5.221 -21.814 -11.649 1.00 23.53 270 LEU A O 1
ATOM 2177 N N . ARG A 1 271 ? 5.454 -19.673 -12.257 1.00 29.44 271 ARG A N 1
ATOM 2178 C CA . ARG A 1 271 ? 4.000 -19.446 -12.233 1.00 29.44 271 ARG A CA 1
ATOM 2179 C C . ARG A 1 271 ? 3.379 -19.956 -13.529 1.00 29.44 271 ARG A C 1
ATOM 2181 O O . ARG A 1 271 ? 3.361 -19.287 -14.555 1.00 29.44 271 ARG A O 1
ATOM 2188 N N . TYR A 1 272 ? 2.903 -21.192 -13.437 1.00 28.08 272 TYR A N 1
ATOM 2189 C CA . TYR A 1 272 ? 2.047 -21.859 -14.403 1.00 28.08 272 TYR A CA 1
ATOM 2190 C C . TYR A 1 272 ? 0.725 -21.118 -14.631 1.00 28.08 272 TYR A C 1
ATOM 2192 O O . TYR A 1 272 ? 0.209 -20.440 -13.743 1.00 28.08 272 TYR A O 1
ATOM 2200 N N . LYS A 1 273 ? 0.161 -21.369 -15.822 1.00 27.95 273 LYS A N 1
ATOM 2201 C CA . LYS A 1 273 ? -1.257 -21.248 -16.179 1.00 27.95 273 LYS A CA 1
ATOM 2202 C C . LYS A 1 273 ? -2.161 -21.552 -14.979 1.00 27.95 273 LYS A C 1
ATOM 2204 O O . LYS A 1 273 ? -2.405 -22.713 -14.665 1.00 27.95 273 LYS A O 1
ATOM 2209 N N . GLN A 1 274 ? -2.706 -20.517 -14.358 1.00 26.27 274 GLN A N 1
ATOM 2210 C CA . GLN A 1 274 ? -3.989 -20.637 -13.688 1.00 26.27 274 GLN A CA 1
ATOM 2211 C C . GLN A 1 274 ? -5.035 -20.108 -14.660 1.00 26.27 274 GLN A C 1
ATOM 2213 O O . GLN A 1 274 ? -5.304 -18.913 -14.713 1.00 26.27 274 GLN A O 1
ATOM 2218 N N . THR A 1 275 ? -5.629 -21.007 -15.442 1.00 22.78 275 THR A N 1
ATOM 2219 C CA . THR A 1 275 ? -6.998 -20.802 -15.915 1.00 22.78 275 THR A CA 1
ATOM 2220 C C . THR A 1 275 ? -7.891 -20.891 -14.678 1.00 22.78 275 THR A C 1
ATOM 2222 O O . THR A 1 275 ? -8.429 -21.942 -14.347 1.00 22.78 275 THR A O 1
ATOM 2225 N N . LEU A 1 276 ? -7.974 -19.796 -13.925 1.00 24.67 276 LEU A N 1
ATOM 2226 C CA . LEU A 1 276 ? -9.058 -19.583 -12.979 1.00 24.67 276 LEU A CA 1
ATOM 2227 C C . LEU A 1 276 ? -10.142 -18.862 -13.767 1.00 24.67 276 LEU A C 1
ATOM 2229 O O . LEU A 1 276 ? -10.168 -17.637 -13.866 1.00 24.67 276 LEU A O 1
ATOM 2233 N N . HIS A 1 277 ? -10.975 -19.671 -14.419 1.00 21.42 277 HIS A N 1
ATOM 2234 C CA . HIS A 1 277 ? -12.283 -19.214 -14.850 1.00 21.42 277 HIS A CA 1
ATOM 2235 C C . HIS A 1 277 ? -13.022 -18.690 -13.609 1.00 21.42 277 HIS A C 1
ATOM 2237 O O . HIS A 1 277 ? -12.934 -19.291 -12.540 1.00 21.42 277 HIS A O 1
ATOM 2243 N N . ASP A 1 278 ? -13.699 -17.559 -13.785 1.00 22.70 278 ASP A N 1
ATOM 2244 C CA . ASP A 1 278 ? -14.393 -16.747 -12.783 1.00 22.70 278 ASP A CA 1
ATOM 2245 C C . ASP A 1 278 ? -13.515 -15.823 -11.922 1.00 22.70 278 ASP A C 1
ATOM 2247 O O . ASP A 1 278 ? -12.871 -16.181 -10.936 1.00 22.70 278 ASP A O 1
ATOM 2251 N N . ILE A 1 279 ? -13.569 -14.544 -12.301 1.00 27.72 279 ILE A N 1
ATOM 2252 C CA . ILE A 1 279 ? -13.148 -13.398 -11.502 1.00 27.72 279 ILE A CA 1
ATOM 2253 C C . ILE A 1 279 ? -14.034 -13.357 -10.248 1.00 27.72 279 ILE A C 1
ATOM 2255 O O . ILE A 1 279 ? -15.134 -12.794 -10.256 1.00 27.72 279 ILE A O 1
ATOM 2259 N N . GLY A 1 280 ? -13.533 -13.954 -9.171 1.00 26.52 280 GLY A N 1
ATOM 2260 C CA . GLY A 1 280 ? -14.095 -13.847 -7.832 1.00 26.52 280 GLY A CA 1
ATOM 2261 C C . GLY A 1 280 ? -14.346 -15.199 -7.179 1.00 26.52 280 GLY A C 1
ATOM 2262 O O . GLY A 1 280 ? -15.064 -16.035 -7.710 1.00 26.52 280 GLY A O 1
ATOM 2263 N N . ILE A 1 281 ? -13.848 -15.322 -5.946 1.00 28.81 281 ILE A N 1
ATOM 2264 C CA . ILE A 1 281 ? -14.168 -16.379 -4.984 1.00 28.81 281 ILE A CA 1
ATOM 2265 C C . ILE A 1 281 ? -13.490 -17.712 -5.324 1.00 28.81 281 ILE A C 1
ATOM 2267 O O . ILE A 1 281 ? -13.867 -18.429 -6.246 1.00 28.81 281 ILE A O 1
ATOM 2271 N N . ASN A 1 282 ? -12.534 -18.111 -4.484 1.00 30.12 282 ASN A N 1
ATOM 2272 C CA . ASN A 1 282 ? -12.138 -19.508 -4.377 1.00 30.12 282 ASN A CA 1
ATOM 2273 C C . ASN A 1 282 ? -13.351 -20.296 -3.836 1.00 30.12 282 ASN A C 1
ATOM 2275 O O . ASN A 1 282 ? -13.485 -20.510 -2.637 1.00 30.12 282 ASN A O 1
ATOM 2279 N N . ARG A 1 283 ? -14.291 -20.680 -4.713 1.00 30.81 283 ARG A N 1
ATOM 2280 C CA . ARG A 1 283 ? -15.492 -21.464 -4.362 1.00 30.81 283 ARG A CA 1
ATOM 2281 C C . ARG A 1 283 ? -15.174 -22.926 -4.047 1.00 30.81 283 ARG A C 1
ATOM 2283 O O . ARG A 1 283 ? -16.088 -23.736 -3.926 1.00 30.81 283 ARG A O 1
ATOM 2290 N N . ASN A 1 284 ? -13.905 -23.289 -3.866 1.00 33.19 284 ASN A N 1
ATOM 2291 C CA . ASN A 1 284 ? -13.543 -24.616 -3.397 1.00 33.19 284 ASN A CA 1
ATOM 2292 C C . ASN A 1 284 ? -13.547 -24.646 -1.859 1.00 33.19 284 ASN A C 1
ATOM 2294 O O . ASN A 1 284 ? -12.502 -24.649 -1.216 1.00 33.19 284 ASN A O 1
ATOM 2298 N N . ARG A 1 285 ? -14.756 -24.681 -1.274 1.00 36.56 285 ARG A N 1
ATOM 2299 C CA . ARG A 1 285 ? -15.029 -24.729 0.182 1.00 36.56 285 ARG A CA 1
ATOM 2300 C C . ARG A 1 285 ? -14.322 -25.872 0.940 1.00 36.56 285 ARG A C 1
ATOM 2302 O O . ARG A 1 285 ? -14.309 -25.857 2.164 1.00 36.56 285 ARG A O 1
ATOM 2309 N N . ASN A 1 286 ? -13.720 -26.838 0.239 1.00 31.38 286 ASN A N 1
ATOM 2310 C CA . ASN A 1 286 ? -13.243 -28.100 0.814 1.00 31.38 286 ASN A CA 1
ATOM 2311 C C . ASN A 1 286 ? -11.718 -28.299 0.791 1.00 31.38 286 ASN A C 1
ATOM 2313 O O . ASN A 1 286 ? -11.244 -29.367 1.174 1.00 31.38 286 ASN A O 1
ATOM 2317 N N . LYS A 1 287 ? -10.922 -27.311 0.364 1.00 35.66 287 LYS A N 1
ATOM 2318 C CA . LYS A 1 287 ? -9.459 -27.365 0.507 1.00 35.66 287 LYS A CA 1
ATOM 2319 C C . LYS A 1 287 ? -9.019 -26.191 1.362 1.00 35.66 287 LYS A C 1
ATOM 2321 O O . LYS A 1 287 ? -9.238 -25.053 0.970 1.00 35.66 287 LYS A O 1
ATOM 2326 N N . ILE A 1 288 ? -8.438 -26.498 2.524 1.00 36.41 288 ILE A N 1
ATOM 2327 C CA . ILE A 1 288 ? -7.855 -25.553 3.486 1.00 36.41 288 ILE A CA 1
ATOM 2328 C C . ILE A 1 288 ? -7.109 -24.469 2.699 1.00 36.41 288 ILE A C 1
ATOM 2330 O O . ILE A 1 288 ? -6.072 -24.725 2.086 1.00 36.41 288 ILE A O 1
ATOM 2334 N N . GLY A 1 289 ? -7.730 -23.293 2.618 1.00 34.84 289 GLY A N 1
ATOM 2335 C CA . GLY A 1 289 ? -7.299 -22.211 1.750 1.00 34.84 289 GLY A CA 1
ATOM 2336 C C . GLY A 1 289 ? -6.021 -21.614 2.305 1.00 34.84 289 GLY A C 1
ATOM 2337 O O . GLY A 1 289 ? -6.054 -20.899 3.303 1.00 34.84 289 GLY A O 1
ATOM 2338 N N . TYR A 1 290 ? -4.890 -21.912 1.673 1.00 33.41 290 TYR A N 1
ATOM 2339 C CA . TYR A 1 290 ? -3.652 -21.198 1.943 1.00 33.41 290 TYR A CA 1
ATOM 2340 C C . TYR A 1 290 ? -3.893 -19.707 1.676 1.00 33.41 290 TYR A C 1
ATOM 2342 O O . TYR A 1 290 ? -4.082 -19.304 0.529 1.00 33.41 290 TYR A O 1
ATOM 2350 N N . SER A 1 291 ? -3.917 -18.897 2.741 1.00 39.50 291 SER A N 1
ATOM 2351 C CA . SER A 1 291 ? -3.853 -17.440 2.622 1.00 39.50 291 SER A CA 1
ATOM 2352 C C . SER A 1 291 ? -2.563 -17.107 1.878 1.00 39.50 291 SER A C 1
ATOM 2354 O O . SER A 1 291 ? -1.476 -17.455 2.351 1.00 39.50 291 SER A O 1
ATOM 2356 N N . ILE A 1 292 ? -2.661 -16.452 0.727 1.00 44.59 292 ILE A N 1
ATOM 2357 C CA . ILE A 1 292 ? -1.481 -15.847 0.121 1.00 44.59 292 ILE A CA 1
ATOM 2358 C C . ILE A 1 292 ? -1.100 -14.659 1.014 1.00 44.59 292 ILE A C 1
ATOM 2360 O O . ILE A 1 292 ? -1.966 -13.914 1.456 1.00 44.59 292 ILE A O 1
ATOM 2364 N N . CYS A 1 293 ? 0.196 -14.523 1.278 1.00 57.75 293 CYS A N 1
ATOM 2365 C CA . CYS A 1 293 ? 0.856 -13.402 1.944 1.00 57.75 293 CYS A CA 1
ATOM 2366 C C . CYS A 1 293 ? 0.842 -13.361 3.484 1.00 57.75 293 CYS A C 1
ATOM 2368 O O . CYS A 1 293 ? -0.132 -13.664 4.175 1.00 57.75 293 CYS A O 1
ATOM 2370 N N . GLU A 1 294 ? 2.024 -12.990 3.971 1.00 71.00 294 GLU A N 1
ATOM 2371 C CA . GLU A 1 294 ? 2.437 -12.763 5.350 1.00 71.00 294 GLU A CA 1
ATOM 2372 C C . GLU A 1 294 ? 1.570 -11.695 6.032 1.00 71.00 294 GLU A C 1
ATOM 2374 O O . GLU A 1 294 ? 0.825 -10.962 5.385 1.00 71.00 294 GLU A O 1
ATOM 2379 N N . SER A 1 295 ? 1.653 -11.619 7.359 1.00 83.38 295 SER A N 1
ATOM 2380 C CA . SER A 1 295 ? 0.981 -10.578 8.135 1.00 83.38 295 SER A CA 1
ATOM 2381 C C . SER A 1 295 ? 1.953 -9.460 8.503 1.00 83.38 295 SER A C 1
ATOM 2383 O O . SER A 1 295 ? 3.038 -9.723 9.026 1.00 83.38 295 SER A O 1
ATOM 2385 N N . GLY A 1 296 ? 1.550 -8.211 8.297 1.00 88.50 296 GLY A N 1
ATOM 2386 C CA . GLY A 1 296 ? 2.330 -7.051 8.709 1.00 88.50 296 GLY A CA 1
ATOM 2387 C C . GLY A 1 296 ? 1.813 -5.741 8.151 1.00 88.50 296 GLY A C 1
ATOM 2388 O O . GLY A 1 296 ? 0.615 -5.589 7.935 1.00 88.50 296 GLY A O 1
ATOM 2389 N N . THR A 1 297 ? 2.721 -4.794 7.946 1.00 90.62 297 THR A N 1
ATOM 2390 C CA . THR A 1 297 ? 2.401 -3.476 7.400 1.00 90.62 297 THR A CA 1
ATOM 2391 C C . THR A 1 297 ? 2.772 -3.418 5.923 1.00 90.62 297 THR A C 1
ATOM 2393 O O . THR A 1 297 ? 3.897 -3.755 5.550 1.00 90.62 297 THR A O 1
ATOM 2396 N N . ILE A 1 298 ? 1.862 -2.950 5.077 1.00 90.00 298 ILE A N 1
ATOM 2397 C CA . ILE A 1 298 ? 2.194 -2.497 3.724 1.00 90.00 298 ILE A CA 1
ATOM 2398 C C . ILE A 1 298 ? 2.162 -0.973 3.688 1.00 90.00 298 ILE A C 1
ATOM 2400 O O . ILE A 1 298 ? 1.295 -0.357 4.301 1.00 90.00 298 ILE A O 1
ATOM 2404 N N . ILE A 1 299 ? 3.115 -0.364 2.991 1.00 92.25 299 ILE A N 1
ATOM 2405 C CA . ILE A 1 299 ? 3.062 1.063 2.662 1.00 92.25 299 ILE A CA 1
ATOM 2406 C C . ILE A 1 299 ? 2.714 1.185 1.186 1.00 92.25 299 ILE A C 1
ATOM 2408 O O . ILE A 1 299 ? 3.379 0.591 0.343 1.00 92.25 299 ILE A O 1
ATOM 2412 N N . THR A 1 300 ? 1.674 1.951 0.893 1.00 93.06 300 THR A N 1
ATOM 2413 C CA . THR A 1 300 ? 1.198 2.259 -0.461 1.00 93.06 300 THR A CA 1
ATOM 2414 C C . THR A 1 300 ? 1.283 3.770 -0.693 1.00 93.06 300 THR A C 1
ATOM 2416 O O . THR A 1 300 ? 1.485 4.506 0.276 1.00 93.06 300 THR A O 1
ATOM 2419 N N . PRO A 1 301 ? 1.090 4.289 -1.918 1.00 91.56 301 PRO A N 1
ATOM 2420 C CA . PRO A 1 301 ? 1.134 5.735 -2.154 1.00 91.56 301 PRO A CA 1
ATOM 2421 C C . PRO A 1 301 ? 0.043 6.520 -1.408 1.00 91.56 301 PRO A C 1
ATOM 2423 O O . PRO A 1 301 ? 0.227 7.700 -1.104 1.00 91.56 301 PRO A O 1
ATOM 2426 N N . TYR A 1 302 ? -1.069 5.860 -1.075 1.00 91.44 302 TYR A N 1
ATOM 2427 C CA . TYR A 1 302 ? -2.215 6.453 -0.389 1.00 91.44 302 TYR A CA 1
ATOM 2428 C C . TYR A 1 302 ? -2.150 6.334 1.141 1.00 91.44 302 TYR A C 1
ATOM 2430 O O . TYR A 1 302 ? -2.748 7.154 1.834 1.00 91.44 302 TYR A O 1
ATOM 2438 N N . GLY A 1 303 ? -1.401 5.375 1.693 1.00 94.81 303 GLY A N 1
ATOM 2439 C CA . GLY A 1 303 ? -1.224 5.255 3.141 1.00 94.81 303 GLY A CA 1
ATOM 2440 C C . GLY A 1 303 ? -0.581 3.940 3.598 1.00 94.81 303 GLY A C 1
ATOM 2441 O O . GLY A 1 303 ? -0.306 3.061 2.776 1.00 94.81 303 GLY A O 1
ATOM 2442 N N . PRO A 1 304 ? -0.308 3.807 4.906 1.00 95.25 304 PRO A N 1
ATOM 2443 C CA . PRO A 1 304 ? 0.104 2.560 5.533 1.00 95.25 304 PRO A CA 1
ATOM 2444 C C . PRO A 1 304 ? -1.109 1.710 5.941 1.00 95.25 304 PRO A C 1
ATOM 2446 O O . PRO A 1 304 ? -2.079 2.223 6.498 1.00 95.25 304 PRO A O 1
ATOM 2449 N N . HIS A 1 305 ? -1.029 0.394 5.743 1.00 94.75 305 HIS A N 1
ATOM 2450 C CA . HIS A 1 305 ? -2.122 -0.540 6.026 1.00 94.75 305 HIS A CA 1
ATOM 2451 C C . HIS A 1 305 ? -1.616 -1.722 6.838 1.00 94.75 305 HIS A C 1
ATOM 2453 O O . HIS A 1 305 ? -0.565 -2.294 6.545 1.00 94.75 305 HIS A O 1
ATOM 2459 N N . ASN A 1 306 ? -2.400 -2.125 7.832 1.00 93.94 306 ASN A N 1
ATOM 2460 C CA . ASN A 1 306 ? -2.272 -3.434 8.447 1.00 93.94 306 ASN A CA 1
ATOM 2461 C C . ASN A 1 306 ? -2.839 -4.482 7.495 1.00 93.94 306 ASN A C 1
ATOM 2463 O O . ASN A 1 306 ? -3.970 -4.340 7.041 1.00 93.94 306 ASN A O 1
ATOM 2467 N N . VAL A 1 307 ? -2.090 -5.553 7.262 1.00 90.56 307 VAL A N 1
ATOM 2468 C CA . VAL A 1 307 ? -2.535 -6.755 6.555 1.00 90.56 307 VAL A CA 1
ATOM 2469 C C . VAL A 1 307 ? -2.433 -7.916 7.527 1.00 90.56 307 VAL A C 1
ATOM 2471 O O . VAL A 1 307 ? -1.339 -8.379 7.847 1.00 90.56 307 VAL A O 1
ATOM 2474 N N . MET A 1 308 ? -3.575 -8.370 8.032 1.00 89.44 308 MET A N 1
ATOM 2475 C CA . MET A 1 308 ? -3.673 -9.496 8.952 1.00 89.44 308 MET A CA 1
ATOM 2476 C C . MET A 1 308 ? -4.295 -10.680 8.233 1.00 89.44 308 MET A C 1
ATOM 2478 O O . MET A 1 308 ? -5.453 -10.628 7.831 1.00 89.44 308 MET A O 1
ATOM 2482 N N . SER A 1 309 ? -3.566 -11.782 8.109 1.00 83.62 309 SER A N 1
ATOM 2483 C CA . SER A 1 309 ? -4.157 -12.991 7.548 1.00 83.62 309 SER A CA 1
ATOM 2484 C C . SER A 1 309 ? -5.235 -13.546 8.487 1.00 83.62 309 SER A C 1
ATOM 2486 O O . SER A 1 309 ? -5.065 -13.591 9.706 1.00 83.62 309 SER A O 1
ATOM 2488 N N . THR A 1 310 ? -6.329 -14.051 7.943 1.00 79.44 310 THR A N 1
ATOM 2489 C CA . THR A 1 310 ? -7.330 -14.794 8.716 1.00 79.44 310 THR A CA 1
ATOM 2490 C C . THR A 1 310 ? -7.048 -16.298 8.631 1.00 79.44 310 THR A C 1
ATOM 2492 O O . THR A 1 310 ? -6.085 -16.736 7.993 1.00 79.44 310 THR A O 1
ATOM 2495 N N . PHE A 1 311 ? -7.860 -17.131 9.292 1.00 75.56 311 PHE A N 1
ATOM 2496 C CA . PHE A 1 311 ? -7.727 -18.595 9.189 1.00 75.56 311 PHE A CA 1
ATOM 2497 C C . PHE A 1 311 ? -8.022 -19.142 7.780 1.00 75.56 311 PHE A C 1
ATOM 2499 O O . PHE A 1 311 ? -7.717 -20.299 7.497 1.00 75.56 311 PHE A O 1
ATOM 2506 N N . GLY A 1 312 ? -8.584 -18.321 6.894 1.00 71.75 312 GLY A N 1
ATOM 2507 C CA . GLY A 1 312 ? -8.903 -18.667 5.516 1.00 71.75 312 GLY A CA 1
ATOM 2508 C C . GLY A 1 312 ? -9.733 -17.573 4.850 1.00 71.75 312 GLY A C 1
ATOM 2509 O O . GLY A 1 312 ? -10.207 -16.652 5.514 1.00 71.75 312 GLY A O 1
ATOM 2510 N N . ALA A 1 313 ? -9.912 -17.680 3.536 1.00 75.12 313 ALA A N 1
ATOM 2511 C CA . ALA A 1 313 ? -10.800 -16.789 2.798 1.00 75.12 313 ALA A CA 1
ATOM 2512 C C . ALA A 1 313 ? -12.254 -16.913 3.284 1.00 75.12 313 ALA A C 1
ATOM 2514 O O . ALA A 1 313 ? -12.716 -18.008 3.613 1.00 75.12 313 ALA A O 1
ATOM 2515 N N . SER A 1 314 ? -12.965 -15.792 3.289 1.00 75.00 314 SER A N 1
ATOM 2516 C CA . SER A 1 314 ? -14.395 -15.699 3.589 1.00 75.00 314 SER A CA 1
ATOM 2517 C C . SER A 1 314 ? -15.061 -14.701 2.644 1.00 75.00 314 SER A C 1
ATOM 2519 O O . SER A 1 314 ? -14.382 -14.021 1.871 1.00 75.00 314 SER A O 1
ATOM 2521 N N . ASP A 1 315 ? -16.388 -14.587 2.706 1.00 74.81 315 ASP A N 1
ATOM 2522 C CA . ASP A 1 315 ? -17.111 -13.562 1.942 1.00 74.81 315 ASP A CA 1
ATOM 2523 C C . ASP A 1 315 ? -16.667 -12.149 2.359 1.00 74.81 315 ASP A C 1
ATOM 2525 O O . ASP A 1 315 ? -16.592 -11.245 1.527 1.00 74.81 315 ASP A O 1
ATOM 2529 N N . ARG A 1 316 ? -16.290 -11.973 3.633 1.00 82.44 316 ARG A N 1
ATOM 2530 C CA . ARG A 1 316 ? -15.771 -10.710 4.165 1.00 82.44 316 ARG A CA 1
ATOM 2531 C C . ARG A 1 316 ? -14.314 -10.448 3.783 1.00 82.44 316 ARG A C 1
ATOM 2533 O O . ARG A 1 316 ? -13.968 -9.305 3.490 1.00 82.44 316 ARG A O 1
ATOM 2540 N N . TYR A 1 317 ? -13.477 -11.486 3.756 1.00 81.69 317 TYR A N 1
ATOM 2541 C CA . TYR A 1 317 ? -12.072 -11.394 3.344 1.00 81.69 317 TYR A CA 1
ATOM 2542 C C . TYR A 1 317 ? -11.799 -12.334 2.171 1.00 81.69 317 TYR A C 1
ATOM 2544 O O . TYR A 1 317 ? -11.311 -13.454 2.368 1.00 81.69 317 TYR A O 1
ATOM 2552 N N . PRO A 1 318 ? -12.058 -11.892 0.930 1.00 73.75 318 PRO A N 1
ATOM 2553 C CA . PRO A 1 318 ? -11.952 -12.753 -0.248 1.00 73.75 318 PRO A CA 1
ATOM 2554 C C . PRO A 1 318 ? -10.538 -13.305 -0.471 1.00 73.75 318 PRO A C 1
ATOM 2556 O O . PRO A 1 318 ? -10.378 -14.389 -1.031 1.00 73.75 318 PRO A O 1
ATOM 2559 N N . GLN A 1 319 ? -9.520 -12.578 0.005 1.00 74.88 319 GLN A N 1
ATOM 2560 C CA . GLN A 1 319 ? -8.107 -12.970 -0.041 1.00 74.88 319 GLN A CA 1
ATOM 2561 C C . GLN A 1 319 ? -7.634 -13.731 1.214 1.00 74.88 319 GLN A C 1
ATOM 2563 O O . GLN A 1 319 ? -6.473 -14.129 1.296 1.00 74.88 319 GLN A O 1
ATOM 2568 N N . GLY A 1 320 ? -8.501 -13.934 2.213 1.00 78.69 320 GLY A N 1
ATOM 2569 C CA . GLY A 1 320 ? -8.112 -14.470 3.524 1.00 78.69 320 GLY A CA 1
ATOM 2570 C C . GLY A 1 320 ? -7.250 -13.503 4.336 1.00 78.69 320 GLY A C 1
ATOM 2571 O O . GLY A 1 320 ? -6.350 -13.928 5.063 1.00 78.69 320 GLY A O 1
ATOM 2572 N N . GLN A 1 321 ? -7.485 -12.202 4.161 1.00 84.44 321 GLN A N 1
ATOM 2573 C CA . GLN A 1 321 ? -6.770 -11.128 4.837 1.00 84.44 321 GLN A CA 1
ATOM 2574 C C . GLN A 1 321 ? -7.719 -9.993 5.224 1.00 84.44 321 GLN A C 1
ATOM 2576 O O . GLN A 1 321 ? -8.473 -9.496 4.389 1.00 84.44 321 GLN A O 1
ATOM 2581 N N . ALA A 1 322 ? -7.637 -9.562 6.478 1.00 89.69 322 ALA A N 1
ATOM 2582 C CA . ALA A 1 322 ? -8.185 -8.297 6.928 1.00 89.69 322 ALA A CA 1
ATOM 2583 C C . ALA A 1 322 ? -7.164 -7.196 6.631 1.00 89.69 322 ALA A C 1
ATOM 2585 O O . ALA A 1 322 ? -6.048 -7.224 7.160 1.00 89.69 322 ALA A O 1
ATOM 2586 N N . VAL A 1 323 ? -7.550 -6.243 5.783 1.00 91.88 323 VAL A N 1
ATOM 2587 C CA . VAL A 1 323 ? -6.730 -5.074 5.466 1.00 91.88 323 VAL A CA 1
ATOM 2588 C C . VAL A 1 323 ? -7.394 -3.831 6.021 1.00 91.88 323 VAL A C 1
ATOM 2590 O O . VAL A 1 323 ? -8.571 -3.601 5.759 1.00 91.88 323 VAL A O 1
ATOM 2593 N N . VAL A 1 324 ? -6.645 -3.054 6.802 1.00 94.06 324 VAL A N 1
ATOM 2594 C CA . VAL A 1 324 ? -7.148 -1.844 7.460 1.00 94.06 324 VAL A CA 1
ATOM 2595 C C . VAL A 1 324 ? -6.105 -0.744 7.370 1.00 94.06 324 VAL A C 1
ATOM 2597 O O . VAL A 1 324 ? -4.957 -0.953 7.770 1.00 94.06 324 VAL A O 1
ATOM 2600 N N . SER A 1 325 ? -6.493 0.430 6.871 1.00 94.62 325 SER A N 1
ATOM 2601 C CA . SER A 1 325 ? -5.606 1.598 6.879 1.00 94.62 325 SER A CA 1
ATOM 2602 C C . SER A 1 325 ? -5.261 2.002 8.313 1.00 94.62 325 SER A C 1
ATOM 2604 O O . SER A 1 325 ? -6.130 2.110 9.178 1.00 94.62 325 SER A O 1
ATOM 2606 N N . ILE A 1 326 ? -3.984 2.265 8.567 1.00 95.00 326 ILE A N 1
ATOM 2607 C CA . ILE A 1 326 ? -3.496 2.723 9.866 1.00 95.00 326 ILE A CA 1
ATOM 2608 C C . ILE A 1 326 ? -3.769 4.224 9.955 1.00 95.00 326 ILE A C 1
ATOM 2610 O O . ILE A 1 326 ? -3.245 4.995 9.163 1.00 95.00 326 ILE A O 1
ATOM 2614 N N . GLY A 1 327 ? -4.589 4.658 10.905 1.00 92.56 327 GLY A N 1
ATOM 2615 C CA . GLY A 1 327 ? -4.767 6.062 11.266 1.00 92.56 327 GLY A CA 1
ATOM 2616 C C . GLY A 1 327 ? -3.749 6.516 12.314 1.00 92.56 327 GLY A C 1
ATOM 2617 O O . GLY A 1 327 ? -2.649 5.978 12.422 1.00 92.56 327 GLY A O 1
ATOM 2618 N N . ARG A 1 328 ? -4.108 7.512 13.128 1.00 92.50 328 ARG A N 1
ATOM 2619 C CA . ARG A 1 328 ? -3.258 7.946 14.250 1.00 92.50 328 ARG A CA 1
ATOM 2620 C C . ARG A 1 328 ? -3.119 6.837 15.283 1.00 92.50 328 ARG A C 1
ATOM 2622 O O . ARG A 1 328 ? -4.113 6.243 15.702 1.00 92.50 328 ARG A O 1
ATOM 2629 N N . LEU A 1 329 ? -1.897 6.580 15.745 1.00 93.19 329 LEU A N 1
ATOM 2630 C CA . LEU A 1 329 ? -1.706 5.556 16.768 1.00 93.19 329 LEU A CA 1
ATOM 2631 C C . LEU A 1 329 ? -2.204 6.074 18.116 1.00 93.19 329 LEU A C 1
ATOM 2633 O O . LEU A 1 329 ? -1.873 7.176 18.549 1.00 93.19 329 LEU A O 1
ATOM 2637 N N . SER A 1 330 ? -2.987 5.254 18.814 1.00 89.50 330 SER A N 1
ATOM 2638 C CA . SER A 1 330 ? -3.535 5.648 20.110 1.00 89.50 330 SER A CA 1
ATOM 2639 C C . SER A 1 330 ? -2.464 5.626 21.204 1.00 89.50 330 SER A C 1
ATOM 2641 O O . SER A 1 330 ? -1.639 4.713 21.278 1.00 89.50 330 SER A O 1
ATOM 2643 N N . SER A 1 331 ? -2.507 6.618 22.096 1.00 92.25 331 SER A N 1
ATOM 2644 C CA . SER A 1 331 ? -1.781 6.616 23.373 1.00 92.25 331 SER A CA 1
ATOM 2645 C C . SER A 1 331 ? -2.566 5.941 24.500 1.00 92.25 331 SER A C 1
ATOM 2647 O O . SER A 1 331 ? -2.004 5.658 25.558 1.00 92.25 331 SER A O 1
ATOM 2649 N N . LYS A 1 332 ? -3.851 5.631 24.294 1.00 92.88 332 LYS A N 1
ATOM 2650 C CA . LYS A 1 332 ? -4.661 4.891 25.269 1.00 92.88 332 LYS A CA 1
ATOM 2651 C C . LYS A 1 332 ? -4.285 3.404 25.240 1.00 92.88 332 LYS A C 1
ATOM 2653 O O . LYS A 1 332 ? -4.011 2.890 24.156 1.00 92.88 332 LYS A O 1
ATOM 2658 N N . PRO A 1 333 ? -4.298 2.696 26.381 1.00 92.06 333 PRO A N 1
ATOM 2659 C CA . PRO A 1 333 ? -4.074 1.253 26.394 1.00 92.06 333 PRO A CA 1
ATOM 2660 C C . PRO A 1 333 ? -5.036 0.511 25.456 1.00 92.06 333 PRO A C 1
ATOM 2662 O O . PRO A 1 333 ? -6.218 0.856 25.385 1.00 92.06 333 PRO A O 1
ATOM 2665 N N . LEU A 1 334 ? -4.540 -0.512 24.758 1.00 91.00 334 LEU A N 1
ATOM 2666 C CA . LEU A 1 334 ? -5.350 -1.397 23.925 1.00 91.00 334 LEU A CA 1
ATOM 2667 C C . LEU A 1 334 ? -6.293 -2.211 24.818 1.00 91.00 334 LEU A C 1
ATOM 2669 O O . LEU A 1 334 ? -5.865 -3.122 25.522 1.00 91.00 334 LEU A O 1
ATOM 2673 N N . LYS A 1 335 ? -7.583 -1.878 24.781 1.00 92.31 335 LYS A N 1
ATOM 2674 C CA . LYS A 1 335 ? -8.651 -2.637 25.440 1.00 92.31 335 LYS A CA 1
ATOM 2675 C C . LYS A 1 335 ? -9.324 -3.540 24.412 1.00 92.31 335 LYS A C 1
ATOM 2677 O O . LYS A 1 335 ? -10.331 -3.167 23.821 1.00 92.31 335 LYS A O 1
ATOM 2682 N N . ILE A 1 336 ? -8.695 -4.679 24.140 1.00 93.12 336 ILE A N 1
ATOM 2683 C CA . ILE A 1 336 ? -9.220 -5.674 23.202 1.00 93.12 336 ILE A CA 1
ATOM 2684 C C . ILE A 1 336 ? -10.195 -6.585 23.940 1.00 93.12 336 ILE A C 1
ATOM 2686 O O . ILE A 1 336 ? -9.911 -7.018 25.056 1.00 93.12 336 ILE A O 1
ATOM 2690 N N . GLU A 1 337 ? -11.316 -6.906 23.304 1.00 95.19 337 GLU A N 1
ATOM 2691 C CA . GLU A 1 337 ? -12.345 -7.781 23.859 1.00 95.19 337 GLU A CA 1
ATOM 2692 C C . GLU A 1 337 ? -12.572 -8.993 22.951 1.00 95.19 337 GLU A C 1
ATOM 2694 O O . GLU A 1 337 ? -12.576 -8.889 21.722 1.00 95.19 337 GLU A O 1
ATOM 2699 N N . LYS A 1 338 ? -12.767 -10.174 23.549 1.00 95.62 338 LYS A N 1
ATOM 2700 C CA . LYS A 1 338 ? -13.148 -11.368 22.784 1.00 95.62 338 LYS A CA 1
ATOM 2701 C C . LYS A 1 338 ? -14.522 -11.153 22.144 1.00 95.62 338 LYS A C 1
ATOM 2703 O O . LYS A 1 338 ? -15.391 -10.511 22.724 1.00 95.62 338 LYS A O 1
ATOM 2708 N N . GLY A 1 339 ? -14.719 -11.697 20.947 1.00 94.75 339 GLY A N 1
ATOM 2709 C CA . GLY A 1 339 ? -15.959 -11.535 20.183 1.00 94.75 339 GLY A CA 1
ATOM 2710 C C . GLY A 1 339 ? -16.054 -10.221 19.400 1.00 94.75 339 GLY A C 1
ATOM 2711 O O . GLY A 1 339 ? -16.932 -10.093 18.552 1.00 94.75 339 GLY A O 1
ATOM 2712 N N . ASN A 1 340 ? -15.147 -9.266 19.622 1.00 93.81 340 ASN A N 1
ATOM 2713 C CA . ASN A 1 340 ? -15.071 -8.053 18.810 1.00 93.81 340 ASN A CA 1
ATOM 2714 C C . ASN A 1 340 ? -14.334 -8.320 17.490 1.00 93.81 340 ASN A C 1
ATOM 2716 O O . ASN A 1 340 ? -13.509 -9.232 17.384 1.00 93.81 340 ASN A O 1
ATOM 2720 N N . ARG A 1 341 ? -14.618 -7.486 16.487 1.00 91.81 341 ARG A N 1
ATOM 2721 C CA . ARG A 1 341 ? -13.895 -7.460 15.211 1.00 91.81 341 ARG A CA 1
ATOM 2722 C C . ARG A 1 341 ? -12.520 -6.828 15.387 1.00 91.81 341 ARG A C 1
ATOM 2724 O O . ARG A 1 341 ? -12.383 -5.835 16.102 1.00 91.81 341 ARG A O 1
ATOM 2731 N N . VAL A 1 342 ? -11.511 -7.388 14.728 1.00 91.69 342 VAL A N 1
ATOM 2732 C CA . VAL A 1 342 ? -10.126 -6.928 14.871 1.00 91.69 342 VAL A CA 1
ATOM 2733 C C . VAL A 1 342 ? -9.894 -5.546 14.258 1.00 91.69 342 VAL A C 1
ATOM 2735 O O . VAL A 1 342 ? -9.082 -4.777 14.772 1.00 91.69 342 VAL A O 1
ATOM 2738 N N . GLU A 1 343 ? -10.648 -5.183 13.221 1.00 91.75 343 GLU A N 1
ATOM 2739 C CA . GLU A 1 343 ? -10.536 -3.900 12.521 1.00 91.75 343 GLU A CA 1
ATOM 2740 C C . GLU A 1 343 ? -10.763 -2.702 13.445 1.00 91.75 343 GLU A C 1
ATOM 2742 O O . GLU A 1 343 ? -10.068 -1.696 13.317 1.00 91.75 343 GLU A O 1
ATOM 2747 N N . ASN A 1 344 ? -11.619 -2.860 14.463 1.00 90.00 344 ASN A N 1
ATOM 2748 C CA . ASN A 1 344 ? -11.874 -1.843 15.489 1.00 90.00 344 ASN A CA 1
ATOM 2749 C C . ASN A 1 344 ? -10.595 -1.407 16.225 1.00 90.00 344 ASN A C 1
ATOM 2751 O O . ASN A 1 344 ? -10.531 -0.316 16.792 1.00 90.00 344 ASN A O 1
ATOM 2755 N N . TYR A 1 345 ? -9.573 -2.263 16.232 1.00 92.12 345 TYR A N 1
ATOM 2756 C CA . TYR A 1 345 ? -8.293 -2.005 16.879 1.00 92.12 345 TYR A CA 1
ATOM 2757 C C . TYR A 1 345 ? -7.194 -1.652 15.871 1.00 92.12 345 TYR A C 1
ATOM 2759 O O . TYR A 1 345 ? -6.265 -0.918 16.219 1.00 92.12 345 TYR A O 1
ATOM 2767 N N . LEU A 1 346 ? -7.281 -2.146 14.633 1.00 92.81 346 LEU A N 1
ATOM 2768 C CA . LEU A 1 346 ? -6.236 -1.989 13.616 1.00 92.81 346 LEU A CA 1
ATOM 2769 C C . LEU A 1 346 ? -6.106 -0.557 13.089 1.00 92.81 346 LEU A C 1
ATOM 2771 O O . LEU A 1 346 ? -5.000 -0.156 12.749 1.00 92.81 346 LEU A O 1
ATOM 2775 N N . THR A 1 347 ? -7.160 0.261 13.100 1.00 91.19 347 THR A N 1
ATOM 2776 C CA . THR A 1 347 ? -7.037 1.676 12.692 1.00 91.19 347 THR A CA 1
ATOM 2777 C C . THR A 1 347 ? -6.114 2.476 13.623 1.00 91.19 347 THR A C 1
ATOM 2779 O O . THR A 1 347 ? -5.505 3.452 13.203 1.00 91.19 347 THR A O 1
ATOM 2782 N N . HIS A 1 348 ? -5.952 2.059 14.883 1.00 92.62 348 HIS A N 1
ATOM 2783 C CA . HIS A 1 348 ? -5.188 2.804 15.898 1.00 92.62 348 HIS A CA 1
ATOM 2784 C C . HIS A 1 348 ? -4.001 2.020 16.472 1.00 92.62 348 HIS A C 1
ATOM 2786 O O . HIS A 1 348 ? -3.461 2.371 17.530 1.00 92.62 348 HIS A O 1
ATOM 2792 N N . SER A 1 349 ? -3.615 0.934 15.803 1.00 94.12 349 SER A N 1
ATOM 2793 C CA . SER A 1 349 ? -2.502 0.072 16.184 1.00 94.12 349 SER A CA 1
ATOM 2794 C C . SER A 1 349 ? -1.792 -0.474 14.949 1.00 94.12 349 SER A C 1
ATOM 2796 O O . SER A 1 349 ? -2.285 -0.383 13.831 1.00 94.12 349 SER A O 1
ATOM 2798 N N . VAL A 1 350 ? -0.607 -1.030 15.155 1.00 93.56 350 VAL A N 1
ATOM 2799 C CA . VAL A 1 350 ? 0.193 -1.678 14.122 1.00 93.56 350 VAL A CA 1
ATOM 2800 C C . VAL A 1 350 ? 0.296 -3.156 14.446 1.00 93.56 350 VAL A C 1
ATOM 2802 O O . VAL A 1 350 ? 0.556 -3.544 15.591 1.00 93.56 350 VAL A O 1
ATOM 2805 N N . LEU A 1 351 ? 0.114 -3.973 13.421 1.00 90.81 351 LEU A N 1
ATOM 2806 C CA . LEU A 1 351 ? 0.343 -5.398 13.465 1.00 90.81 351 LEU A CA 1
ATOM 2807 C C . LEU A 1 351 ? 1.843 -5.690 13.456 1.00 90.81 351 LEU A C 1
ATOM 2809 O O . LEU A 1 351 ? 2.547 -5.439 12.480 1.00 90.81 351 LEU A O 1
ATOM 2813 N N . ILE A 1 352 ? 2.323 -6.280 14.541 1.00 87.12 352 ILE A N 1
ATOM 2814 C CA . ILE A 1 352 ? 3.681 -6.785 14.690 1.00 87.12 352 ILE A CA 1
ATOM 2815 C C . ILE A 1 352 ? 3.612 -8.302 14.595 1.00 87.12 352 ILE A C 1
ATOM 2817 O O . ILE A 1 352 ? 2.969 -8.964 15.413 1.00 87.12 352 ILE A O 1
ATOM 2821 N N . ASN A 1 353 ? 4.253 -8.856 13.572 1.00 70.19 353 ASN A N 1
ATOM 2822 C CA . ASN A 1 353 ? 4.279 -10.288 13.357 1.00 70.19 353 ASN A CA 1
ATOM 2823 C C . ASN A 1 353 ? 5.007 -10.952 14.532 1.00 70.19 353 ASN A C 1
ATOM 2825 O O . ASN A 1 353 ? 6.122 -10.569 14.897 1.00 70.19 353 ASN A O 1
ATOM 2829 N N . THR A 1 354 ? 4.358 -11.934 15.146 1.00 58.25 354 THR A N 1
ATOM 2830 C CA . THR A 1 354 ? 4.993 -12.859 16.075 1.00 58.25 354 THR A CA 1
ATOM 2831 C C . THR A 1 354 ? 5.108 -14.189 15.348 1.00 58.25 354 THR A C 1
ATOM 2833 O O . THR A 1 354 ? 4.141 -14.688 14.787 1.00 58.25 354 THR A O 1
ATOM 2836 N N . THR A 1 355 ? 6.339 -14.695 15.289 1.00 52.16 355 THR A N 1
ATOM 2837 C CA . THR A 1 355 ? 6.780 -15.920 14.606 1.00 52.16 355 THR A CA 1
ATOM 2838 C C . THR A 1 355 ? 5.668 -16.895 14.200 1.00 52.16 355 THR A C 1
ATOM 2840 O O . THR A 1 355 ? 4.966 -17.449 15.047 1.00 52.16 355 THR A O 1
ATOM 2843 N N . HIS A 1 356 ? 5.586 -17.173 12.892 1.00 50.19 356 HIS A N 1
ATOM 2844 C CA . HIS A 1 356 ? 4.774 -18.243 12.314 1.00 50.19 356 HIS A CA 1
ATOM 2845 C C . HIS A 1 356 ? 5.097 -19.583 12.992 1.00 50.19 356 HIS A C 1
ATOM 2847 O O . HIS A 1 356 ? 6.027 -20.287 12.598 1.00 50.19 356 HIS A O 1
ATOM 2853 N N . LYS A 1 357 ? 4.323 -19.973 14.005 1.00 44.06 357 LYS A N 1
ATOM 2854 C CA . LYS A 1 357 ? 4.245 -21.378 14.394 1.00 44.06 357 LYS A CA 1
ATOM 2855 C C . LYS A 1 357 ? 3.211 -22.027 13.489 1.00 44.06 357 LYS A C 1
ATOM 2857 O O . LYS A 1 357 ? 2.037 -21.674 13.538 1.00 44.06 357 LYS A O 1
ATOM 2862 N N . TYR A 1 358 ? 3.675 -22.936 12.634 1.00 39.03 358 TYR A N 1
ATOM 2863 C CA . TYR A 1 358 ? 2.825 -23.843 11.868 1.00 39.03 358 TYR A CA 1
ATOM 2864 C C . TYR A 1 358 ? 1.761 -24.445 12.805 1.00 39.03 358 TYR A C 1
ATOM 2866 O O . TYR A 1 358 ? 2.095 -25.163 13.745 1.00 39.03 358 TYR A O 1
ATOM 2874 N N . GLY A 1 359 ? 0.493 -24.084 12.596 1.00 47.84 359 GLY A N 1
ATOM 2875 C CA . GLY A 1 359 ? -0.627 -24.462 13.457 1.00 47.84 359 GLY A CA 1
ATOM 2876 C C . GLY A 1 359 ? -1.925 -23.739 13.077 1.00 47.84 359 GLY A C 1
ATOM 2877 O O . GLY A 1 359 ? -1.902 -22.733 12.371 1.00 47.84 359 GLY A O 1
ATOM 2878 N N . ALA A 1 360 ? -3.065 -24.262 13.540 1.00 54.84 360 ALA A N 1
ATOM 2879 C CA . ALA A 1 360 ? -4.404 -23.750 13.219 1.00 54.84 360 ALA A CA 1
ATOM 2880 C C . ALA A 1 360 ? -4.735 -22.386 13.861 1.00 54.84 360 ALA A C 1
ATOM 2882 O O . ALA A 1 360 ? -5.707 -21.750 13.469 1.00 54.84 360 ALA A O 1
ATOM 2883 N N . VAL A 1 361 ? -3.938 -21.926 14.834 1.00 58.66 361 VAL A N 1
ATOM 2884 C CA . VAL A 1 361 ? -4.152 -20.658 15.543 1.00 58.66 361 VAL A CA 1
ATOM 2885 C C . VAL A 1 361 ? -2.974 -19.731 15.277 1.00 58.66 361 VAL A C 1
ATOM 2887 O O . VAL A 1 361 ? -1.866 -19.958 15.762 1.00 58.66 361 VAL A O 1
ATOM 2890 N N . ARG A 1 362 ? -3.222 -18.676 14.497 1.00 71.75 362 ARG A N 1
ATOM 2891 C CA . ARG A 1 362 ? -2.269 -17.584 14.286 1.00 71.75 362 ARG A CA 1
ATOM 2892 C C . ARG A 1 362 ? -2.403 -16.578 15.424 1.00 71.75 362 ARG A C 1
ATOM 2894 O O . ARG A 1 362 ? -3.503 -16.092 15.688 1.00 71.75 362 ARG A O 1
ATOM 2901 N N . ASN A 1 363 ? -1.286 -16.297 16.086 1.00 81.88 363 ASN A N 1
ATOM 2902 C CA . ASN A 1 363 ? -1.193 -15.268 17.111 1.00 81.88 363 ASN A CA 1
ATOM 2903 C C . ASN A 1 363 ? -0.590 -14.011 16.490 1.00 81.88 363 ASN A C 1
ATOM 2905 O O . ASN A 1 363 ? 0.388 -14.084 15.756 1.00 81.88 363 ASN A O 1
ATOM 2909 N N . TYR A 1 364 ? -1.174 -12.868 16.808 1.00 88.38 364 TYR A N 1
ATOM 2910 C CA . TYR A 1 364 ? -0.822 -11.566 16.272 1.00 88.38 364 TYR A CA 1
ATOM 2911 C C . TYR A 1 364 ? -0.552 -10.614 17.416 1.00 88.38 364 TYR A C 1
ATOM 2913 O O . TYR A 1 364 ? -1.355 -10.539 18.341 1.00 88.38 364 TYR A O 1
ATOM 2921 N N . LYS A 1 365 ? 0.536 -9.850 17.353 1.00 92.19 365 LYS A N 1
ATOM 2922 C CA . LYS A 1 365 ? 0.782 -8.787 18.324 1.00 92.19 365 LYS A CA 1
ATOM 2923 C C . LYS A 1 365 ? 0.319 -7.459 17.747 1.00 92.19 365 LYS A C 1
ATOM 2925 O O . LYS A 1 365 ? 0.868 -6.991 16.761 1.00 92.19 365 LYS A O 1
ATOM 2930 N N . LEU A 1 366 ? -0.663 -6.827 18.375 1.00 93.88 366 LEU A N 1
ATOM 2931 C CA . LEU A 1 366 ? -1.049 -5.452 18.072 1.00 93.88 366 LEU A CA 1
ATOM 2932 C C . LEU A 1 366 ? -0.284 -4.508 18.991 1.00 93.88 366 LEU A C 1
ATOM 2934 O O . LEU A 1 366 ? -0.158 -4.780 20.185 1.00 93.88 366 LEU A O 1
ATOM 2938 N N . ARG A 1 367 ? 0.236 -3.404 18.455 1.00 93.75 367 ARG A N 1
ATOM 2939 C CA . ARG A 1 367 ? 0.975 -2.392 19.222 1.00 93.75 367 ARG A CA 1
ATOM 2940 C C . ARG A 1 367 ? 0.491 -0.990 18.891 1.00 93.75 367 ARG A C 1
ATOM 2942 O O . ARG A 1 367 ? 0.357 -0.640 17.728 1.00 93.75 367 ARG A O 1
ATOM 2949 N N . ASN A 1 368 ? 0.304 -0.165 19.913 1.00 92.88 368 ASN A N 1
ATOM 2950 C CA . ASN A 1 368 ? 0.122 1.277 19.760 1.00 92.88 368 ASN A CA 1
ATOM 2951 C C . ASN A 1 368 ? 1.211 2.045 20.536 1.00 92.88 368 ASN A C 1
ATOM 2953 O O . ASN A 1 368 ? 2.252 1.475 20.878 1.00 92.88 368 ASN A O 1
ATOM 2957 N N . LEU A 1 369 ? 1.013 3.341 20.804 1.00 92.19 369 LEU A N 1
ATOM 2958 C CA . LEU A 1 369 ? 2.041 4.178 21.439 1.00 92.19 369 LEU A CA 1
ATOM 2959 C C . LEU A 1 369 ? 2.318 3.824 22.907 1.00 92.19 369 LEU A C 1
ATOM 2961 O O . LEU A 1 369 ? 3.392 4.182 23.402 1.00 92.19 369 LEU A O 1
ATOM 2965 N N . SER A 1 370 ? 1.376 3.179 23.603 1.00 92.56 370 SER A N 1
ATOM 2966 C CA . SER A 1 370 ? 1.456 2.926 25.050 1.00 92.56 370 SER A CA 1
ATOM 2967 C C . SER A 1 370 ? 1.440 1.455 25.445 1.00 92.56 370 SER A C 1
ATOM 2969 O O . SER A 1 370 ? 1.881 1.123 26.541 1.00 92.56 370 SER A O 1
ATOM 2971 N N . SER A 1 371 ? 0.942 0.565 24.588 1.00 93.38 371 SER A N 1
ATOM 2972 C CA . SER A 1 371 ? 0.697 -0.831 24.952 1.00 93.38 371 SER A CA 1
ATOM 2973 C C . SER A 1 371 ? 0.796 -1.776 23.756 1.00 93.38 371 SER A C 1
ATOM 2975 O O . SER A 1 371 ? 0.826 -1.361 22.593 1.00 93.38 371 SER A O 1
ATOM 2977 N N . SER A 1 372 ? 0.847 -3.073 24.052 1.00 93.44 372 SER A N 1
ATOM 2978 C CA . SER A 1 372 ? 0.698 -4.133 23.061 1.00 93.44 372 SER A CA 1
ATOM 2979 C C . SER A 1 372 ? -0.152 -5.267 23.614 1.00 93.44 372 SER A C 1
ATOM 2981 O O . SER A 1 372 ? -0.091 -5.522 24.813 1.00 93.44 372 SER A O 1
ATOM 2983 N N . ALA A 1 373 ? -0.867 -5.971 22.746 1.00 93.12 373 ALA A N 1
ATOM 2984 C CA . ALA A 1 373 ? -1.677 -7.131 23.100 1.00 93.12 373 ALA A CA 1
ATOM 2985 C C . ALA A 1 373 ? -1.492 -8.237 22.060 1.00 93.12 373 ALA A C 1
ATOM 2987 O O . ALA A 1 373 ? -1.346 -7.942 20.872 1.00 93.12 373 ALA A O 1
ATOM 2988 N N . ASN A 1 374 ? -1.500 -9.497 22.494 1.00 92.31 374 ASN A N 1
ATOM 2989 C CA . ASN A 1 374 ? -1.496 -10.629 21.576 1.00 92.31 374 ASN A CA 1
ATOM 2990 C C . ASN A 1 374 ? -2.927 -11.116 21.374 1.00 92.31 374 ASN A C 1
ATOM 2992 O O . ASN A 1 374 ? -3.663 -11.285 22.342 1.00 92.31 374 ASN A O 1
ATOM 2996 N N . VAL A 1 375 ? -3.312 -11.369 20.129 1.00 91.88 375 VAL A N 1
ATOM 2997 C CA . VAL A 1 375 ? -4.653 -11.822 19.759 1.00 91.88 375 VAL A CA 1
ATOM 2998 C C . VAL A 1 375 ? -4.589 -12.982 18.782 1.00 91.88 375 VAL A C 1
ATOM 3000 O O . VAL A 1 375 ? -3.604 -13.155 18.076 1.00 91.88 375 VAL A O 1
ATOM 3003 N N . SER A 1 376 ? -5.665 -13.750 18.691 1.00 89.06 376 SER A N 1
ATOM 3004 C CA . SER A 1 376 ? -5.922 -14.624 17.541 1.00 89.06 376 SER A CA 1
ATOM 3005 C C . SER A 1 376 ? -7.299 -14.308 16.979 1.00 89.06 376 SER A C 1
ATOM 3007 O O . SER A 1 376 ? -8.204 -13.954 17.741 1.00 89.06 376 SER A O 1
ATOM 3009 N N . VAL A 1 377 ? -7.449 -14.418 15.658 1.00 88.25 377 VAL A N 1
ATOM 3010 C CA . VAL A 1 377 ? -8.693 -14.092 14.949 1.00 88.25 377 VAL A CA 1
ATOM 3011 C C . VAL A 1 377 ? -9.164 -15.263 14.097 1.00 88.25 377 VAL A C 1
ATOM 3013 O O . VAL A 1 377 ? -8.339 -15.971 13.529 1.00 88.25 377 VAL A O 1
ATOM 3016 N N . ASN A 1 378 ? -10.478 -15.474 14.006 1.00 86.44 378 ASN A N 1
ATOM 3017 C CA . ASN A 1 378 ? -11.053 -16.514 13.146 1.00 86.44 378 ASN A CA 1
ATOM 3018 C C . ASN A 1 378 ? -11.131 -16.079 11.661 1.00 86.44 378 ASN A C 1
ATOM 3020 O O . ASN A 1 378 ? -10.585 -15.047 11.270 1.00 86.44 378 ASN A O 1
ATOM 3024 N N . THR A 1 379 ? -11.804 -16.868 10.812 1.00 82.62 379 THR A N 1
ATOM 3025 C CA . THR A 1 379 ? -12.021 -16.545 9.384 1.00 82.62 379 THR A CA 1
ATOM 3026 C C . THR A 1 379 ? -12.800 -15.249 9.161 1.00 82.62 379 THR A C 1
ATOM 3028 O O . THR A 1 379 ? -12.633 -14.627 8.121 1.00 82.62 379 THR A O 1
ATOM 3031 N N . GLU A 1 380 ? -13.596 -14.816 10.141 1.00 86.50 380 GLU A N 1
ATOM 3032 C CA . GLU A 1 380 ? -14.420 -13.601 10.101 1.00 86.50 380 GLU A CA 1
ATOM 3033 C C . GLU A 1 380 ? -13.773 -12.411 10.827 1.00 86.50 380 GLU A C 1
ATOM 3035 O O . GLU A 1 380 ? -14.431 -11.397 11.063 1.00 86.50 380 GLU A O 1
ATOM 3040 N N . GLY A 1 381 ? -12.482 -12.517 11.174 1.00 88.81 381 GLY A N 1
ATOM 3041 C CA . GLY A 1 381 ? -11.732 -11.430 11.809 1.00 88.81 381 GLY A CA 1
ATOM 3042 C C . GLY A 1 381 ? -12.164 -11.166 13.252 1.00 88.81 381 GLY A C 1
ATOM 3043 O O . GLY A 1 381 ? -11.837 -10.128 13.825 1.00 88.81 381 GLY A O 1
ATOM 3044 N N . ILE A 1 382 ? -12.903 -12.099 13.858 1.00 92.50 382 ILE A N 1
ATOM 3045 C CA . ILE A 1 382 ? -13.361 -12.006 15.243 1.00 92.50 382 ILE A CA 1
ATOM 3046 C C . ILE A 1 382 ? -12.251 -12.467 16.175 1.00 92.50 382 ILE A C 1
ATOM 3048 O O . ILE A 1 382 ? -11.702 -13.557 16.000 1.00 92.50 382 ILE A O 1
ATOM 3052 N N . VAL A 1 383 ? -11.958 -11.663 17.197 1.00 93.00 383 VAL A N 1
ATOM 3053 C CA . VAL A 1 383 ? -10.986 -11.989 18.243 1.00 93.00 383 VAL A CA 1
ATOM 3054 C C . VAL A 1 383 ? -11.488 -13.179 19.062 1.00 93.00 383 VAL A C 1
ATOM 3056 O O . VAL A 1 383 ? -12.493 -13.082 19.768 1.00 93.00 383 VAL A O 1
ATOM 3059 N N . VAL A 1 384 ? -10.767 -14.301 19.003 1.00 91.44 384 VAL A N 1
ATOM 3060 C CA . VAL A 1 384 ? -11.115 -15.538 19.728 1.00 91.44 384 VAL A CA 1
ATOM 3061 C C . VAL A 1 384 ? -10.270 -15.744 20.988 1.00 91.44 384 VAL A C 1
ATOM 3063 O O . VAL A 1 384 ? -10.779 -16.218 22.006 1.00 91.44 384 VAL A O 1
ATOM 3066 N N . ASN A 1 385 ? -9.001 -15.324 20.977 1.00 88.50 385 ASN A N 1
ATOM 3067 C CA . ASN A 1 385 ? -8.139 -15.339 22.164 1.00 88.50 385 ASN A CA 1
ATOM 3068 C C . ASN A 1 385 ? -7.348 -14.045 22.313 1.00 88.50 385 ASN A C 1
ATOM 3070 O O . ASN A 1 385 ? -7.046 -13.389 21.319 1.00 88.50 385 ASN A O 1
ATOM 3074 N N . ILE A 1 386 ? -7.010 -13.735 23.565 1.00 90.31 386 ILE A N 1
ATOM 3075 C CA . ILE A 1 386 ? -6.163 -12.620 23.992 1.00 90.31 386 ILE A CA 1
ATOM 3076 C C . ILE A 1 386 ? -5.141 -13.222 24.964 1.00 90.31 386 ILE A C 1
ATOM 3078 O O . ILE A 1 386 ? -5.558 -13.998 25.831 1.00 90.31 386 ILE A O 1
ATOM 3082 N N . PHE A 1 387 ? -3.851 -12.921 24.793 1.00 83.88 387 PHE A N 1
ATOM 3083 C CA . PHE A 1 387 ? -2.750 -13.494 25.585 1.00 83.88 387 PHE A CA 1
ATOM 3084 C C . PHE A 1 387 ? -1.850 -12.433 26.210 1.00 83.88 387 PHE A C 1
ATOM 3086 O O . PHE A 1 387 ? -1.531 -11.435 25.509 1.00 83.88 387 PHE A O 1
#